Protein AF-0000000073533464 (afdb_homodimer)

Structure (mmCIF, N/CA/C/O backbone):
data_AF-0000000073533464-model_v1
#
loop_
_entity.id
_entity.type
_entity.pdbx_description
1 polymer 'Protein kinase domain-containing protein'
#
loop_
_atom_site.group_PDB
_atom_site.id
_atom_site.type_symbol
_atom_site.label_atom_id
_atom_site.label_alt_id
_atom_site.label_comp_id
_atom_site.label_asym_id
_atom_site.label_entity_id
_atom_site.label_seq_id
_atom_site.pdbx_PDB_ins_code
_atom_site.Cartn_x
_atom_site.Cartn_y
_atom_site.Cartn_z
_atom_site.occupancy
_atom_site.B_iso_or_equiv
_atom_site.auth_seq_id
_atom_site.auth_comp_id
_atom_site.auth_asym_id
_atom_site.auth_atom_id
_atom_site.pdbx_PDB_model_num
ATOM 1 N N . MET A 1 1 ? 13.258 -30.797 -43.688 1 38.91 1 MET A N 1
ATOM 2 C CA . MET A 1 1 ? 12.445 -30.812 -42.5 1 38.91 1 MET A CA 1
ATOM 3 C C . MET A 1 1 ? 12.133 -29.406 -42.031 1 38.91 1 MET A C 1
ATOM 5 O O . MET A 1 1 ? 13.047 -28.625 -41.75 1 38.91 1 MET A O 1
ATOM 9 N N . SER A 1 2 ? 11.117 -28.812 -42.438 1 51.72 2 SER A N 1
ATOM 10 C CA . SER A 1 2 ? 10.781 -27.406 -42.25 1 51.72 2 SER A CA 1
ATOM 11 C C . SER A 1 2 ? 10.883 -26.984 -40.781 1 51.72 2 SER A C 1
ATOM 13 O O . SER A 1 2 ? 10.398 -27.703 -39.906 1 51.72 2 SER A O 1
ATOM 15 N N . LEU A 1 3 ? 11.844 -26.25 -40.5 1 56.88 3 LEU A N 1
ATOM 16 C CA . LEU A 1 3 ? 12.094 -25.734 -39.156 1 56.88 3 LEU A CA 1
ATOM 17 C C . LEU A 1 3 ? 10.812 -25.188 -38.562 1 56.88 3 LEU A C 1
ATOM 19 O O . LEU A 1 3 ? 10.039 -24.5 -39.219 1 56.88 3 LEU A O 1
ATOM 23 N N . PRO A 1 4 ? 10.391 -25.844 -37.531 1 68 4 PRO A N 1
ATOM 24 C CA . PRO A 1 4 ? 9.164 -25.344 -36.906 1 68 4 PRO A CA 1
ATOM 25 C C . PRO A 1 4 ? 9.195 -23.828 -36.688 1 68 4 PRO A C 1
ATOM 27 O O . PRO A 1 4 ? 10.273 -23.25 -36.531 1 68 4 PRO A O 1
ATOM 30 N N . SER A 1 5 ? 8.148 -23.156 -36.969 1 79.06 5 SER A N 1
ATOM 31 C CA . SER A 1 5 ? 8 -21.734 -36.719 1 79.06 5 SER A CA 1
ATOM 32 C C . SER A 1 5 ? 8.383 -21.391 -35.281 1 79.06 5 SER A C 1
ATOM 34 O O . SER A 1 5 ? 8.305 -22.234 -34.406 1 79.06 5 SER A O 1
ATOM 36 N N . PRO A 1 6 ? 9.07 -20.375 -35.094 1 78.38 6 PRO A N 1
ATOM 37 C CA . PRO A 1 6 ? 9.438 -19.906 -33.75 1 78.38 6 PRO A CA 1
ATOM 38 C C . PRO A 1 6 ? 8.305 -20.078 -32.719 1 78.38 6 PRO A C 1
ATOM 40 O O . PRO A 1 6 ? 8.547 -20.422 -31.578 1 78.38 6 PRO A O 1
ATOM 43 N N . LEU A 1 7 ? 7.176 -19.938 -33.219 1 77.31 7 LEU A N 1
ATOM 44 C CA . LEU A 1 7 ? 6.016 -20.062 -32.344 1 77.31 7 LEU A CA 1
ATOM 45 C C . LEU A 1 7 ? 5.852 -21.516 -31.859 1 77.31 7 LEU A C 1
ATOM 47 O O . LEU A 1 7 ? 5.605 -21.766 -30.688 1 77.31 7 LEU A O 1
ATOM 51 N N . VAL A 1 8 ? 6.008 -22.391 -32.75 1 80.56 8 VAL A N 1
ATOM 52 C CA . VAL A 1 8 ? 5.832 -23.797 -32.438 1 80.56 8 VAL A CA 1
ATOM 53 C C . VAL A 1 8 ? 6.922 -24.266 -31.484 1 80.56 8 VAL A C 1
ATOM 55 O O . VAL A 1 8 ? 6.66 -25.047 -30.578 1 80.56 8 VAL A O 1
ATOM 58 N N . GLN A 1 9 ? 8.039 -23.781 -31.719 1 83 9 GLN A N 1
ATOM 59 C CA . GLN A 1 9 ? 9.148 -24.141 -30.844 1 83 9 GLN A CA 1
ATOM 60 C C . GLN A 1 9 ? 8.906 -23.656 -29.422 1 83 9 GLN A C 1
ATOM 62 O O . GLN A 1 9 ? 9.148 -24.391 -28.453 1 83 9 GLN A O 1
ATOM 67 N N . ARG A 1 10 ? 8.422 -22.516 -29.344 1 80.81 10 ARG A N 1
ATOM 68 C CA . ARG A 1 10 ? 8.133 -21.953 -28.031 1 80.81 10 ARG A CA 1
ATOM 69 C C . ARG A 1 10 ? 7.051 -22.75 -27.328 1 80.81 10 ARG A C 1
ATOM 71 O O . ARG A 1 10 ? 7.148 -23.016 -26.125 1 80.81 10 ARG A O 1
ATOM 78 N N . LEU A 1 11 ? 6.102 -23.094 -28.078 1 82.81 11 LEU A N 1
ATOM 79 C CA . LEU A 1 11 ? 4.996 -23.859 -27.516 1 82.81 11 LEU A CA 1
ATOM 80 C C . LEU A 1 11 ? 5.469 -25.234 -27.047 1 82.81 11 LEU A C 1
ATOM 82 O O . LEU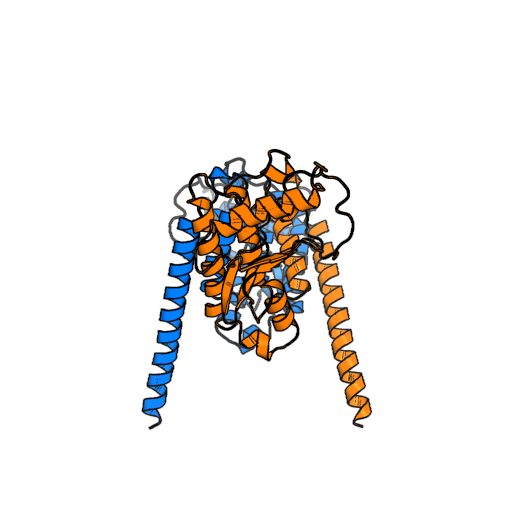 A 1 11 ? 5.016 -25.734 -26 1 82.81 11 LEU A O 1
ATOM 86 N N . ARG A 1 12 ? 6.355 -25.766 -27.781 1 84.81 12 ARG A N 1
ATOM 87 C CA . ARG A 1 12 ? 6.891 -27.078 -27.406 1 84.81 12 ARG A CA 1
ATOM 88 C C . ARG A 1 12 ? 7.699 -26.984 -26.125 1 84.81 12 ARG A C 1
ATOM 90 O O . ARG A 1 12 ? 7.594 -27.859 -25.25 1 84.81 12 ARG A O 1
ATOM 97 N N . GLU A 1 13 ? 8.445 -25.953 -26.047 1 84.62 13 GLU A N 1
ATOM 98 C CA . GLU A 1 13 ? 9.242 -25.766 -24.828 1 84.62 13 GLU A CA 1
ATOM 99 C C . GLU A 1 13 ? 8.359 -25.578 -23.609 1 84.62 13 GLU A C 1
ATOM 101 O O . GLU A 1 13 ? 8.625 -26.156 -22.547 1 84.62 13 GLU A O 1
ATOM 106 N N . GLU A 1 14 ? 7.383 -24.797 -23.766 1 86.81 14 GLU A N 1
ATOM 107 C CA . GLU A 1 14 ? 6.43 -24.578 -22.688 1 86.81 14 GLU A CA 1
ATOM 108 C C . GLU A 1 14 ? 5.727 -25.875 -22.297 1 86.81 14 GLU A C 1
ATOM 110 O O . GLU A 1 14 ? 5.562 -26.172 -21.109 1 86.81 14 GLU A O 1
ATOM 115 N N . ALA A 1 15 ? 5.363 -26.594 -23.297 1 87.94 15 ALA A N 1
ATOM 116 C CA . ALA A 1 15 ? 4.699 -27.875 -23.062 1 87.94 15 ALA A CA 1
ATOM 117 C C . ALA A 1 15 ? 5.598 -28.828 -22.281 1 87.94 15 ALA A C 1
ATOM 119 O O . ALA A 1 15 ? 5.137 -29.516 -21.375 1 87.94 15 ALA A O 1
ATOM 120 N N . ASP A 1 16 ? 6.844 -28.828 -22.688 1 88.44 16 ASP A N 1
ATOM 121 C CA . ASP A 1 16 ? 7.805 -29.703 -22.016 1 88.44 16 ASP A CA 1
ATOM 122 C C . ASP A 1 16 ? 7.906 -29.375 -20.531 1 88.44 16 ASP A C 1
ATOM 124 O O . ASP A 1 16 ? 7.93 -30.266 -19.688 1 88.44 16 ASP A O 1
ATOM 128 N N . ILE A 1 17 ? 7.934 -28.094 -20.281 1 86.94 17 ILE A N 1
ATOM 129 C CA . ILE A 1 17 ? 7.996 -27.672 -18.891 1 86.94 17 ILE A CA 1
ATOM 130 C C . ILE A 1 17 ? 6.715 -28.062 -18.172 1 86.94 17 ILE A C 1
ATOM 132 O O . ILE A 1 17 ? 6.762 -28.688 -17.109 1 86.94 17 ILE A O 1
ATOM 136 N N . MET A 1 18 ? 5.645 -27.797 -18.75 1 89.56 18 MET A N 1
ATOM 137 C CA . MET A 1 18 ? 4.348 -28.047 -18.125 1 89.56 18 MET A CA 1
ATOM 138 C C . MET A 1 18 ? 4.133 -29.531 -17.906 1 89.56 18 MET A C 1
ATOM 140 O O . MET A 1 18 ? 3.566 -29.938 -16.875 1 89.56 18 MET A O 1
ATOM 144 N N . PHE A 1 19 ? 4.621 -30.297 -18.812 1 88.19 19 PHE A N 1
ATOM 145 C CA . PHE A 1 19 ? 4.449 -31.75 -18.719 1 88.19 19 PHE A CA 1
ATOM 146 C C . PHE A 1 19 ? 5.211 -32.312 -17.516 1 88.19 19 PHE A C 1
ATOM 148 O O . PHE A 1 19 ? 4.797 -33.312 -16.938 1 88.19 19 PHE A O 1
ATOM 155 N N . SER A 1 20 ? 6.227 -31.625 -17.188 1 89.5 20 SER A N 1
ATOM 156 C CA . SER A 1 20 ? 7.066 -32.125 -16.109 1 89.5 20 SER A CA 1
ATOM 157 C C . SER A 1 20 ? 6.531 -31.688 -14.742 1 89.5 20 SER A C 1
ATOM 159 O O . SER A 1 20 ? 7.004 -32.156 -13.711 1 89.5 20 SER A O 1
ATOM 161 N N . LEU A 1 21 ? 5.605 -30.875 -14.688 1 91 21 LEU A N 1
ATOM 162 C CA . LEU A 1 21 ? 5.121 -30.297 -13.438 1 91 21 LEU A CA 1
ATOM 163 C C . LEU A 1 21 ? 3.916 -31.062 -12.914 1 91 21 LEU A C 1
ATOM 165 O O . LEU A 1 21 ? 2.988 -31.359 -13.672 1 91 21 LEU A O 1
ATOM 169 N N . ARG A 1 22 ? 4.012 -31.516 -11.641 1 93.81 22 ARG A N 1
ATOM 170 C CA . ARG A 1 22 ? 2.906 -32.156 -10.93 1 93.81 22 ARG A CA 1
ATOM 171 C C . ARG A 1 22 ? 2.697 -31.5 -9.562 1 93.81 22 ARG A C 1
ATOM 173 O O . ARG A 1 22 ? 3.35 -31.891 -8.586 1 93.81 22 ARG A O 1
ATOM 180 N N . HIS A 1 23 ? 1.816 -30.656 -9.523 1 96.5 23 HIS A N 1
ATOM 181 C CA . HIS A 1 23 ? 1.514 -29.922 -8.297 1 96.5 23 HIS A CA 1
ATOM 182 C C . HIS A 1 23 ? 0.101 -29.344 -8.328 1 96.5 23 HIS A C 1
ATOM 184 O O . HIS A 1 23 ? -0.343 -28.844 -9.359 1 96.5 23 HIS A O 1
ATOM 190 N N . PRO A 1 24 ? -0.609 -29.328 -7.227 1 97.25 24 PRO A N 1
ATOM 191 C CA . PRO A 1 24 ? -1.992 -28.844 -7.203 1 97.25 24 PRO A CA 1
ATOM 192 C C . PRO A 1 24 ? -2.107 -27.359 -7.539 1 97.25 24 PRO A C 1
ATOM 194 O O . PRO A 1 24 ? -3.176 -26.891 -7.953 1 97.25 24 PRO A O 1
ATOM 197 N N . ASN A 1 25 ? -1.047 -26.609 -7.387 1 98.31 25 ASN A N 1
ATOM 198 C CA . ASN A 1 25 ? -1.104 -25.172 -7.621 1 98.31 25 ASN A CA 1
ATOM 199 C C . ASN A 1 25 ? -0.388 -24.781 -8.914 1 98.31 25 ASN A C 1
ATOM 201 O O . ASN A 1 25 ? -0.009 -23.625 -9.094 1 98.31 25 ASN A O 1
ATOM 205 N N . CYS A 1 26 ? -0.168 -25.734 -9.797 1 96.88 26 CYS A N 1
ATOM 206 C CA . CYS A 1 26 ? 0.252 -25.531 -11.18 1 96.88 26 CYS A CA 1
ATOM 207 C C . CYS A 1 26 ? -0.755 -26.141 -12.148 1 96.88 26 CYS A C 1
ATOM 209 O O . CYS A 1 26 ? -1.213 -27.266 -11.945 1 96.88 26 CYS A O 1
ATOM 211 N N . VAL A 1 27 ? -1.087 -25.359 -13.133 1 96.19 27 VAL A N 1
ATOM 212 C CA . VAL A 1 27 ? -2.09 -25.844 -14.078 1 96.19 27 VAL A CA 1
ATOM 213 C C . VAL A 1 27 ? -1.573 -27.094 -14.789 1 96.19 27 VAL A C 1
ATOM 215 O O . VAL A 1 27 ? -0.407 -27.141 -15.188 1 96.19 27 VAL A O 1
ATOM 218 N N . GLN A 1 28 ? -2.451 -27.984 -14.961 1 94.56 28 GLN A N 1
ATOM 219 C CA . GLN A 1 28 ? -2.07 -29.234 -15.594 1 94.56 28 GLN A CA 1
ATOM 220 C C . GLN A 1 28 ? -2.242 -29.172 -17.109 1 94.56 28 GLN A C 1
ATOM 222 O O . GLN A 1 28 ? -3.271 -28.703 -17.594 1 94.56 28 GLN A O 1
ATOM 227 N N . LEU A 1 29 ? -1.185 -29.594 -17.812 1 93.31 29 LEU A N 1
ATOM 228 C CA . LEU A 1 29 ? -1.288 -29.75 -19.25 1 93.31 29 LEU A CA 1
ATOM 229 C C . LEU A 1 29 ? -2.051 -31.031 -19.609 1 93.31 29 LEU A C 1
ATOM 231 O O . LEU A 1 29 ? -1.705 -32.125 -19.141 1 93.31 29 LEU A O 1
ATOM 235 N N . MET A 1 30 ? -3.049 -30.844 -20.375 1 92.75 30 MET A N 1
ATOM 236 C CA . MET A 1 30 ? -3.848 -32 -20.766 1 92.75 30 MET A CA 1
ATOM 237 C C . MET A 1 30 ? -3.385 -32.531 -22.125 1 92.75 30 MET A C 1
ATOM 239 O O . MET A 1 30 ? -3.525 -33.75 -22.391 1 92.75 30 MET A O 1
ATOM 243 N N . GLY A 1 31 ? -2.889 -31.609 -22.984 1 91.19 31 GLY A N 1
ATOM 244 C CA . GLY A 1 31 ? -2.375 -32.031 -24.281 1 91.19 31 GLY A CA 1
ATOM 245 C C . GLY A 1 31 ? -2.018 -30.844 -25.172 1 91.19 31 GLY A C 1
ATOM 246 O O . GLY A 1 31 ? -1.979 -29.703 -24.719 1 91.19 31 GLY A O 1
ATOM 247 N N . THR A 1 32 ? -1.531 -31.219 -26.391 1 89.44 32 THR A N 1
ATOM 248 C CA . THR A 1 32 ? -1.203 -30.203 -27.375 1 89.44 32 THR A CA 1
ATOM 249 C C . THR A 1 32 ? -2.023 -30.406 -28.656 1 89.44 32 THR A C 1
ATOM 251 O O . THR A 1 32 ? -2.43 -31.531 -28.969 1 89.44 32 THR A O 1
ATOM 254 N N . VAL A 1 33 ? -2.451 -29.266 -29.172 1 85.69 33 VAL A N 1
ATOM 255 C CA . VAL A 1 33 ? -3.074 -29.297 -30.484 1 85.69 33 VAL A CA 1
ATOM 256 C C . VAL A 1 33 ? -2.074 -28.812 -31.547 1 85.69 33 VAL A C 1
ATOM 258 O O . VAL A 1 33 ? -1.373 -27.812 -31.328 1 85.69 33 VAL A O 1
ATOM 261 N N . THR A 1 34 ? -1.97 -29.516 -32.625 1 83.81 34 THR A N 1
ATOM 262 C CA . THR A 1 34 ? -0.935 -29.234 -33.594 1 83.81 34 THR A CA 1
ATOM 263 C C . THR A 1 34 ? -1.44 -28.25 -34.656 1 83.81 34 THR A C 1
ATOM 265 O O . THR A 1 34 ? -0.65 -27.531 -35.25 1 83.81 34 THR A O 1
ATOM 268 N N . SER A 1 35 ? -2.797 -28.188 -34.969 1 83.94 35 SER A N 1
ATOM 269 C CA . SER A 1 35 ? -3.34 -27.312 -36 1 83.94 35 SER A CA 1
ATOM 270 C C . SER A 1 35 ? -4.691 -26.734 -35.594 1 83.94 35 SER A C 1
ATOM 272 O O . SER A 1 35 ? -5.703 -27.438 -35.625 1 83.94 35 SER A O 1
ATOM 274 N N . PRO A 1 36 ? -4.566 -25.406 -35.312 1 84.88 36 PRO A N 1
ATOM 275 C CA . PRO A 1 36 ? -3.416 -24.547 -35 1 84.88 36 PRO A CA 1
ATOM 276 C C . PRO A 1 36 ? -2.676 -24.953 -33.75 1 84.88 36 PRO A C 1
ATOM 278 O O . PRO A 1 36 ? -3.266 -25.562 -32.844 1 84.88 36 PRO A O 1
ATOM 281 N N . PRO A 1 37 ? -1.42 -24.766 -33.688 1 84.88 37 PRO A N 1
ATOM 282 C CA . PRO A 1 37 ? -0.659 -25.172 -32.5 1 84.88 37 PRO A CA 1
ATOM 283 C C . PRO A 1 37 ? -1.134 -24.484 -31.219 1 84.88 37 PRO A C 1
ATOM 285 O O . PRO A 1 37 ? -1.251 -23.25 -31.203 1 84.88 37 PRO A O 1
ATOM 288 N N . CYS A 1 38 ? -1.586 -25.203 -30.266 1 88.44 38 CYS A N 1
ATOM 289 C CA . CYS A 1 38 ? -2.004 -24.641 -28.984 1 88.44 38 CYS A CA 1
ATOM 290 C C . CYS A 1 38 ? -1.838 -25.672 -27.875 1 88.44 38 CYS A C 1
ATOM 292 O O . CYS A 1 38 ? -1.674 -26.859 -28.141 1 88.44 38 CYS A O 1
ATOM 294 N N . LEU A 1 39 ? -1.702 -25.188 -26.688 1 89.81 39 LEU A N 1
ATOM 295 C CA . LEU A 1 39 ? -1.669 -26.031 -25.484 1 89.81 39 LEU A CA 1
ATOM 296 C C . LEU A 1 39 ? -3.061 -26.156 -24.875 1 89.81 39 LEU A C 1
ATOM 298 O O . LEU A 1 39 ? -3.818 -25.188 -24.828 1 89.81 39 LEU A O 1
ATOM 302 N N . VAL A 1 40 ? -3.48 -27.375 -24.453 1 91.81 40 VAL A N 1
ATOM 303 C CA . VAL A 1 40 ? -4.742 -27.625 -23.781 1 91.81 40 VAL A CA 1
ATOM 304 C C . VAL A 1 40 ? -4.48 -27.922 -22.297 1 91.81 40 VAL A C 1
ATOM 306 O O . VAL A 1 40 ? -3.746 -28.859 -21.969 1 91.81 40 VAL A O 1
ATOM 309 N N . THR A 1 41 ? -5.09 -27.156 -21.438 1 93.69 41 THR A N 1
ATOM 310 C CA . THR A 1 41 ? -4.863 -27.312 -20 1 93.69 41 THR A CA 1
ATOM 311 C C . THR A 1 41 ? -6.172 -27.609 -19.281 1 93.69 41 THR A C 1
ATOM 313 O O . THR A 1 41 ? -7.246 -27.578 -19.875 1 93.69 41 THR A O 1
ATOM 316 N N . GLU A 1 42 ? -6.066 -28.047 -18.016 1 94.94 42 GLU A N 1
ATOM 317 C CA . GLU A 1 42 ? -7.262 -28.219 -17.203 1 94.94 42 GLU A CA 1
ATOM 318 C C . GLU A 1 42 ? -8.102 -26.953 -17.156 1 94.94 42 GLU A C 1
ATOM 320 O O . GLU A 1 42 ? -7.566 -25.844 -17.281 1 94.94 42 GLU A O 1
ATOM 325 N N . TYR A 1 43 ? -9.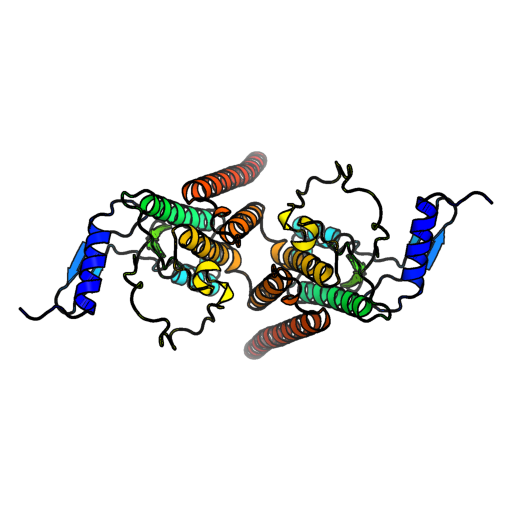367 -27.203 -17.031 1 94.88 43 TYR A N 1
ATOM 326 C CA . TYR A 1 43 ? -10.312 -26.094 -17.031 1 94.88 43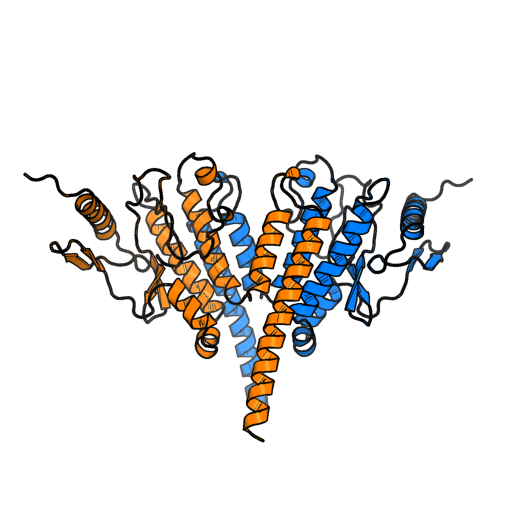 TYR A CA 1
ATOM 327 C C . TYR A 1 43 ? -10.469 -25.5 -15.641 1 94.88 43 TYR A C 1
ATOM 329 O O . TYR A 1 43 ? -10.711 -26.234 -14.68 1 94.88 43 TYR A O 1
ATOM 337 N N . CYS A 1 44 ? -10.258 -24.281 -15.523 1 96.94 44 CYS A N 1
ATOM 338 C CA . CYS A 1 44 ? -10.508 -23.531 -14.305 1 96.94 44 CYS A CA 1
ATOM 339 C C . CYS A 1 44 ? -11.703 -22.594 -14.484 1 96.94 44 CYS A C 1
ATOM 341 O O . CYS A 1 44 ? -11.586 -21.531 -15.078 1 96.94 44 CYS A O 1
ATOM 343 N N . SER A 1 45 ? -12.773 -22.906 -13.867 1 96.75 45 SER A N 1
ATOM 344 C CA . SER A 1 45 ? -14.094 -22.375 -14.219 1 96.75 45 SER A CA 1
ATOM 345 C C . SER A 1 45 ? -14.234 -20.922 -13.805 1 96.75 45 SER A C 1
ATOM 347 O O . SER A 1 45 ? -15.094 -20.203 -14.32 1 96.75 45 SER A O 1
ATOM 349 N N . ARG A 1 46 ? -13.438 -20.469 -12.938 1 96.56 46 ARG A N 1
ATOM 350 C CA . ARG A 1 46 ? -13.602 -19.094 -12.461 1 96.56 46 ARG A CA 1
ATOM 351 C C . ARG A 1 46 ? -12.711 -18.141 -13.25 1 96.56 46 ARG A C 1
ATOM 353 O O . ARG A 1 46 ? -12.758 -16.922 -13.031 1 96.56 46 ARG A O 1
ATOM 360 N N . GLY A 1 47 ? -11.891 -18.734 -14.117 1 96.56 47 GLY A N 1
ATOM 361 C CA . GLY A 1 47 ? -11.031 -17.891 -14.938 1 96.56 47 GLY A CA 1
ATOM 362 C C . GLY A 1 47 ? -9.766 -17.469 -14.219 1 96.56 47 GLY A C 1
ATOM 363 O O . GLY A 1 47 ? -9.305 -18.141 -13.297 1 96.56 47 GLY A O 1
ATOM 364 N N . SER A 1 48 ? -9.195 -16.359 -14.68 1 95.94 48 SER A N 1
ATOM 365 C CA . SER A 1 48 ? -7.965 -15.852 -14.078 1 95.94 48 SER A CA 1
ATOM 366 C C . SER A 1 48 ? -8.25 -15.102 -12.789 1 95.94 48 SER A C 1
ATOM 368 O O . SER A 1 48 ? -9.391 -14.703 -12.531 1 95.94 48 SER A O 1
ATOM 370 N N . LEU A 1 49 ? -7.223 -14.992 -11.992 1 96 49 LEU A N 1
ATOM 371 C CA . LEU A 1 49 ? -7.359 -14.156 -10.805 1 96 49 LEU A CA 1
ATOM 372 C C . LEU A 1 49 ? -7.801 -12.742 -11.18 1 96 49 LEU A C 1
ATOM 374 O O . LEU A 1 49 ? -8.609 -12.133 -10.477 1 96 49 LEU A O 1
ATOM 378 N N . THR A 1 50 ? -7.289 -12.234 -12.312 1 91.06 50 THR A N 1
ATOM 379 C CA . THR A 1 50 ? -7.719 -10.938 -12.828 1 91.06 50 THR A CA 1
ATOM 380 C C . THR A 1 50 ? -9.227 -10.906 -13.039 1 91.06 50 THR A C 1
ATOM 382 O O . THR A 1 50 ? -9.898 -9.945 -12.656 1 91.06 50 THR A O 1
ATOM 385 N N . ASP A 1 51 ? -9.734 -11.953 -13.641 1 92.56 51 ASP A N 1
ATOM 386 C CA . ASP A 1 51 ? -11.172 -12.055 -13.883 1 92.56 51 ASP A CA 1
ATOM 387 C C . ASP A 1 51 ? -11.953 -12.031 -12.57 1 92.56 51 ASP A C 1
ATOM 389 O O . ASP A 1 51 ? -12.977 -11.344 -12.469 1 92.56 51 ASP A O 1
ATOM 393 N N . CYS A 1 52 ? -11.484 -12.758 -11.641 1 94.19 52 CYS A N 1
ATOM 394 C CA . CYS A 1 52 ? -12.141 -12.812 -10.336 1 94.19 52 CYS A CA 1
ATOM 395 C C . CYS A 1 52 ? -12.172 -11.43 -9.688 1 94.19 52 CYS A C 1
ATOM 397 O O . CYS A 1 52 ? -13.203 -11.016 -9.164 1 94.19 52 CYS A O 1
ATOM 399 N N . LEU A 1 53 ? -11.055 -10.766 -9.734 1 87.06 53 LEU A N 1
ATOM 400 C CA . LEU A 1 53 ? -10.945 -9.453 -9.109 1 87.06 53 LEU A CA 1
ATOM 401 C C . LEU A 1 53 ? -11.836 -8.43 -9.82 1 87.06 53 LEU A C 1
ATOM 403 O O . LEU A 1 53 ? -12.484 -7.609 -9.172 1 87.06 53 LEU A O 1
ATOM 407 N N . LYS A 1 54 ? -11.867 -8.469 -11.117 1 83.69 54 LYS A N 1
ATOM 408 C CA . LYS A 1 54 ? -12.727 -7.586 -11.898 1 83.69 54 LYS A CA 1
ATOM 409 C C . LYS A 1 54 ? -14.203 -7.84 -11.586 1 83.69 54 LYS A C 1
ATOM 411 O O . LYS A 1 54 ? -14.984 -6.895 -11.461 1 83.69 54 LYS A O 1
ATOM 416 N N . ALA A 1 55 ? -14.484 -9.102 -11.539 1 88.19 55 ALA A N 1
ATOM 417 C CA . ALA A 1 55 ? -15.859 -9.461 -11.211 1 88.19 55 ALA A CA 1
ATOM 418 C C . ALA A 1 55 ? -16.25 -8.93 -9.844 1 88.19 55 ALA A C 1
ATOM 420 O O . ALA A 1 55 ? -17.375 -8.43 -9.656 1 88.19 55 ALA A O 1
ATOM 421 N N . ALA A 1 56 ? -15.391 -9.055 -8.922 1 83.12 56 ALA A N 1
ATOM 422 C CA . ALA A 1 56 ? -15.641 -8.57 -7.57 1 83.12 56 ALA A CA 1
ATOM 423 C C . ALA A 1 56 ? -15.836 -7.055 -7.559 1 83.12 56 ALA A C 1
ATOM 425 O O . ALA A 1 56 ? -16.656 -6.531 -6.801 1 83.12 56 ALA A O 1
ATOM 426 N N . LYS A 1 57 ? -15.102 -6.387 -8.367 1 72.62 57 LYS A N 1
ATOM 427 C CA . LYS A 1 57 ? -15.195 -4.934 -8.461 1 72.62 57 LYS A CA 1
ATOM 428 C C . LYS A 1 57 ? -16.547 -4.504 -9.016 1 72.62 57 LYS A C 1
ATOM 430 O O . LYS A 1 57 ? -17.062 -3.445 -8.664 1 72.62 57 LYS A O 1
ATOM 435 N N . ARG A 1 58 ? -17.156 -5.344 -9.82 1 77.88 58 ARG A N 1
ATOM 436 C CA . ARG A 1 58 ? -18.375 -4.98 -10.547 1 77.88 58 ARG A CA 1
ATOM 437 C C . ARG A 1 58 ? -19.609 -5.426 -9.797 1 77.88 58 ARG A C 1
ATOM 439 O O . ARG A 1 58 ? -20.703 -4.863 -9.992 1 77.88 58 ARG A O 1
ATOM 446 N N . ASP A 1 59 ? -19.453 -6.457 -9.008 1 82.31 59 ASP A N 1
ATOM 447 C CA . ASP A 1 59 ? -20.594 -7.094 -8.352 1 82.31 59 ASP A CA 1
ATOM 448 C C . ASP A 1 59 ? -20.375 -7.176 -6.84 1 82.31 59 ASP A C 1
ATOM 450 O O . ASP A 1 59 ? -19.531 -7.938 -6.367 1 82.31 59 ASP A O 1
ATOM 454 N N . PRO A 1 60 ? -21.203 -6.512 -6.078 1 74.44 60 PRO A N 1
ATOM 455 C CA . PRO A 1 60 ? -21.062 -6.516 -4.621 1 74.44 60 PRO A CA 1
ATOM 456 C C . PRO A 1 60 ? -21.141 -7.918 -4.023 1 74.44 60 PRO A C 1
ATOM 458 O O . PRO A 1 60 ? -20.453 -8.211 -3.035 1 74.44 60 PRO A O 1
ATOM 461 N N . GLY A 1 61 ? -22.016 -8.734 -4.527 1 79.75 61 GLY A N 1
ATOM 462 C CA . GLY A 1 61 ? -22.078 -10.109 -4.062 1 79.75 61 GLY A CA 1
ATOM 463 C C . GLY A 1 61 ? -20.766 -10.859 -4.242 1 79.75 61 GLY A C 1
ATOM 464 O O . GLY A 1 61 ? -20.328 -11.57 -3.336 1 79.75 61 GLY A O 1
ATOM 465 N N . LYS A 1 62 ? -20.156 -10.641 -5.375 1 84.06 62 LYS A N 1
ATOM 466 C CA . LYS A 1 62 ? -18.875 -11.281 -5.637 1 84.06 62 LYS A CA 1
ATOM 467 C C . LYS A 1 62 ? -17.766 -10.664 -4.789 1 84.06 62 LYS A C 1
ATOM 469 O O . LYS A 1 62 ? -16.844 -11.352 -4.363 1 84.06 62 LYS A O 1
ATOM 474 N N . ALA A 1 63 ? -17.922 -9.414 -4.613 1 80.19 63 ALA A N 1
ATOM 475 C CA . ALA A 1 63 ? -16.984 -8.742 -3.729 1 80.19 63 ALA A CA 1
ATOM 476 C C . ALA A 1 63 ? -17.031 -9.32 -2.32 1 80.19 63 ALA A C 1
ATOM 478 O O . ALA A 1 63 ? -15.992 -9.555 -1.696 1 80.19 63 ALA A O 1
ATOM 479 N N . ALA A 1 64 ? -18.281 -9.57 -1.848 1 76.5 64 ALA A N 1
ATOM 480 C CA . ALA A 1 64 ? -18.484 -10.102 -0.503 1 76.5 64 ALA A CA 1
ATOM 481 C C . ALA A 1 64 ? -17.906 -11.508 -0.382 1 76.5 64 ALA A C 1
ATOM 483 O O . ALA A 1 64 ? -17.469 -11.922 0.697 1 76.5 64 ALA A O 1
ATOM 484 N N . ALA A 1 65 ? -17.844 -12.195 -1.493 1 82.75 65 ALA A N 1
ATOM 485 C CA . ALA A 1 65 ? -17.312 -13.555 -1.506 1 82.75 65 ALA A CA 1
ATOM 486 C C . ALA A 1 65 ? -15.797 -13.562 -1.369 1 82.75 65 ALA A C 1
ATOM 488 O O . ALA A 1 65 ? -15.203 -14.578 -0.992 1 82.75 65 ALA A O 1
ATOM 489 N N . MET A 1 66 ? -15.188 -12.453 -1.653 1 84.62 66 MET A N 1
ATOM 490 C CA . MET A 1 66 ? -13.734 -12.352 -1.577 1 84.62 66 MET A CA 1
ATOM 491 C C . MET A 1 66 ? -13.289 -11.906 -0.19 1 84.62 66 MET A C 1
ATOM 493 O O . MET A 1 66 ? -12.75 -10.805 -0.032 1 84.62 66 MET A O 1
ATOM 497 N N . THR A 1 67 ? -13.5 -12.773 0.774 1 81.81 67 THR A N 1
ATOM 498 C CA . THR A 1 67 ? -13.109 -12.516 2.156 1 81.81 67 THR A CA 1
ATOM 499 C C . THR A 1 67 ? -11.594 -12.453 2.287 1 81.81 67 THR A C 1
ATOM 501 O O . THR A 1 67 ? -10.867 -12.875 1.385 1 81.81 67 THR A O 1
ATOM 504 N N . TRP A 1 68 ? -11.172 -11.977 3.379 1 81.06 68 TRP A N 1
ATOM 505 C CA . TRP A 1 68 ? -9.734 -11.945 3.643 1 81.06 68 TRP A CA 1
ATOM 506 C C . TRP A 1 68 ? -9.156 -13.352 3.646 1 81.06 68 TRP A C 1
ATOM 508 O O . TRP A 1 68 ? -8.039 -13.57 3.168 1 81.06 68 TRP A O 1
ATOM 518 N N . HIS A 1 69 ? -9.93 -14.281 4.207 1 85.56 69 HIS A N 1
ATOM 519 C CA . HIS A 1 69 ? -9.484 -15.672 4.199 1 85.56 69 HIS A CA 1
ATOM 520 C C . HIS A 1 69 ? -9.266 -16.172 2.773 1 85.56 69 HIS A C 1
ATOM 522 O O . HIS A 1 69 ? -8.227 -16.781 2.475 1 85.56 69 HIS A O 1
ATOM 528 N N . LEU A 1 70 ? -10.188 -15.922 1.945 1 91.25 70 LEU A N 1
ATOM 529 C CA . LEU A 1 70 ? -10.078 -16.375 0.563 1 91.25 70 LEU A CA 1
ATOM 530 C C . LEU A 1 70 ? -8.914 -15.688 -0.144 1 91.25 70 LEU A C 1
ATOM 532 O O . LEU A 1 70 ? -8.125 -16.344 -0.83 1 91.25 70 LEU A O 1
ATOM 536 N N . ARG A 1 71 ? -8.773 -14.406 -0 1 90.44 71 ARG A N 1
ATOM 537 C CA . ARG A 1 71 ? -7.703 -13.641 -0.637 1 90.44 71 ARG A CA 1
ATOM 538 C C . ARG A 1 71 ? -6.336 -14.203 -0.261 1 90.44 71 ARG A C 1
ATOM 540 O O . ARG A 1 71 ? -5.496 -14.445 -1.132 1 90.44 71 ARG A O 1
ATOM 547 N N . LEU A 1 72 ? -6.219 -14.422 1.008 1 91.12 72 LEU A N 1
ATOM 548 C CA . LEU A 1 72 ? -4.938 -14.93 1.488 1 91.12 72 LEU A CA 1
ATOM 549 C C . LEU A 1 72 ? -4.73 -16.375 1.052 1 91.12 72 LEU A C 1
ATOM 551 O O . LEU A 1 72 ? -3.6 -16.797 0.785 1 91.12 72 LEU A O 1
ATOM 555 N N . SER A 1 73 ? -5.797 -17.125 1.018 1 95.75 73 SER A N 1
ATOM 556 C CA . SER A 1 73 ? -5.699 -18.5 0.541 1 95.75 73 SER A CA 1
ATOM 557 C C . SER A 1 73 ? -5.258 -18.547 -0.918 1 95.75 73 SER A C 1
ATOM 559 O O . SER A 1 73 ? -4.445 -19.391 -1.298 1 95.75 73 SER A O 1
ATOM 561 N N . LEU A 1 74 ? -5.785 -17.672 -1.713 1 97.31 74 LEU A N 1
ATOM 562 C CA . LEU A 1 74 ? -5.383 -17.578 -3.113 1 97.31 74 LEU A CA 1
ATOM 563 C C . LEU A 1 74 ? -3.908 -17.203 -3.234 1 97.31 74 LEU A C 1
ATOM 565 O O . LEU A 1 74 ? -3.184 -17.797 -4.043 1 97.31 74 LEU A O 1
ATOM 569 N N . ALA A 1 75 ? -3.52 -16.25 -2.426 1 97.06 75 ALA A N 1
ATOM 570 C CA . ALA A 1 75 ? -2.115 -15.844 -2.404 1 97.06 75 ALA A CA 1
ATOM 571 C C . ALA A 1 75 ? -1.22 -17.016 -2.004 1 97.06 75 ALA A C 1
ATOM 573 O O . ALA A 1 75 ? -0.163 -17.234 -2.602 1 97.06 75 ALA A O 1
ATOM 574 N N . LEU A 1 76 ? -1.627 -17.734 -1.008 1 98 76 LEU A N 1
ATOM 575 C CA . LEU A 1 76 ? -0.858 -18.891 -0.536 1 98 76 LEU A CA 1
ATOM 576 C C . LEU A 1 76 ? -0.734 -19.953 -1.627 1 98 76 LEU A C 1
ATOM 578 O O . LEU A 1 76 ? 0.346 -20.5 -1.837 1 98 76 LEU A O 1
ATOM 582 N N . ASP A 1 77 ? -1.808 -20.234 -2.275 1 98.69 77 ASP A N 1
ATOM 583 C CA . ASP A 1 77 ? -1.771 -21.203 -3.365 1 98.69 77 ASP A CA 1
ATOM 584 C C . ASP A 1 77 ? -0.757 -20.797 -4.434 1 98.69 77 ASP A C 1
ATOM 586 O O . ASP A 1 77 ? 0.038 -21.609 -4.887 1 98.69 77 ASP A O 1
ATOM 590 N N . ALA A 1 78 ? -0.792 -19.516 -4.801 1 98.5 78 ALA A N 1
ATOM 591 C CA . ALA A 1 78 ? 0.17 -19 -5.777 1 98.5 78 ALA A CA 1
ATOM 592 C C . ALA A 1 78 ? 1.601 -19.172 -5.273 1 98.5 78 ALA A C 1
ATOM 594 O O . ALA A 1 78 ? 2.484 -19.594 -6.02 1 98.5 78 ALA A O 1
ATOM 595 N N . ALA A 1 79 ? 1.756 -18.828 -4.02 1 98.62 79 ALA A N 1
ATOM 596 C CA . ALA A 1 79 ? 3.082 -18.938 -3.42 1 98.62 79 ALA A CA 1
ATOM 597 C C . ALA A 1 79 ? 3.562 -20.375 -3.41 1 98.62 79 ALA A C 1
ATOM 599 O O . ALA A 1 79 ? 4.738 -20.656 -3.666 1 98.62 79 ALA A O 1
ATOM 600 N N . LYS A 1 80 ? 2.699 -21.297 -3.115 1 98.69 80 LYS A N 1
ATOM 601 C CA . LYS A 1 80 ? 3.037 -22.719 -3.121 1 98.69 80 LYS A CA 1
ATOM 602 C C . LYS A 1 80 ? 3.441 -23.188 -4.52 1 98.69 80 LYS A C 1
ATOM 604 O O . LYS A 1 80 ? 4.402 -23.938 -4.676 1 98.69 80 LYS A O 1
ATOM 609 N N . GLY A 1 81 ? 2.684 -22.75 -5.473 1 98.12 81 GLY A N 1
ATOM 610 C CA . GLY A 1 81 ? 3.055 -23.062 -6.844 1 98.12 81 GLY A CA 1
ATOM 611 C C . GLY A 1 81 ? 4.434 -22.547 -7.219 1 98.12 81 GLY A C 1
ATOM 612 O O . GLY A 1 81 ? 5.234 -23.281 -7.801 1 98.12 81 GLY A O 1
ATOM 613 N N . MET A 1 82 ? 4.676 -21.359 -6.852 1 97.75 82 MET A N 1
ATOM 614 C CA . MET A 1 82 ? 5.965 -20.75 -7.16 1 97.75 82 MET A CA 1
ATOM 615 C C . MET A 1 82 ? 7.086 -21.422 -6.375 1 97.75 82 MET A C 1
ATOM 617 O O . MET A 1 82 ? 8.195 -21.594 -6.891 1 97.75 82 MET A O 1
ATOM 621 N N . LEU A 1 83 ? 6.77 -21.75 -5.152 1 98.25 83 LEU A N 1
ATOM 622 C CA . LEU A 1 83 ? 7.734 -22.5 -4.355 1 98.25 83 LEU A CA 1
ATOM 623 C C . LEU A 1 83 ? 8.117 -23.797 -5.047 1 98.25 83 LEU A C 1
ATOM 625 O O . LEU A 1 83 ? 9.305 -24.141 -5.129 1 98.25 83 LEU A O 1
ATOM 629 N N . TYR A 1 84 ? 7.176 -24.484 -5.543 1 97.44 84 TYR A N 1
ATOM 630 C CA . TYR A 1 84 ? 7.391 -25.719 -6.281 1 97.44 84 TYR A CA 1
ATOM 631 C C . TYR A 1 84 ? 8.312 -25.484 -7.477 1 97.44 84 TYR A C 1
ATOM 633 O O . TYR A 1 84 ? 9.281 -26.219 -7.676 1 97.44 84 TYR A O 1
ATOM 641 N N . LEU A 1 85 ? 8.078 -24.453 -8.227 1 95.88 85 LEU A N 1
ATOM 642 C CA . LEU A 1 85 ? 8.898 -24.141 -9.391 1 95.88 85 LEU A CA 1
ATOM 643 C C . LEU A 1 85 ? 10.336 -23.812 -8.969 1 95.88 85 LEU A C 1
ATOM 645 O O . LEU A 1 85 ? 11.281 -24.328 -9.57 1 95.88 85 LEU A O 1
ATOM 649 N N . HIS A 1 86 ? 10.398 -22.984 -7.934 1 96.62 86 HIS A N 1
ATOM 650 C CA . HIS A 1 86 ? 11.695 -22.469 -7.508 1 96.62 86 HIS A CA 1
ATOM 651 C C . HIS A 1 86 ? 12.539 -23.578 -6.887 1 96.62 86 HIS A C 1
ATOM 653 O O . HIS A 1 86 ? 13.758 -23.438 -6.742 1 96.62 86 HIS A O 1
ATOM 659 N N . THR A 1 87 ? 11.922 -24.656 -6.512 1 95.94 87 THR A N 1
ATOM 660 C CA . THR A 1 87 ? 12.648 -25.719 -5.828 1 95.94 87 THR A CA 1
ATOM 661 C C . THR A 1 87 ? 12.875 -26.906 -6.766 1 95.94 87 THR A C 1
ATOM 663 O O . THR A 1 87 ? 13.352 -27.953 -6.336 1 95.94 87 THR A O 1
ATOM 666 N N . ARG A 1 88 ? 12.508 -26.703 -7.988 1 93 88 ARG A N 1
ATOM 667 C CA . ARG A 1 88 ? 12.859 -27.719 -8.977 1 93 88 ARG A CA 1
ATOM 668 C C . ARG A 1 88 ? 14.367 -27.766 -9.203 1 93 88 ARG A C 1
ATOM 670 O O . ARG A 1 88 ? 15.094 -26.875 -8.773 1 93 88 ARG A O 1
ATOM 677 N N . SER A 1 89 ? 14.695 -28.906 -9.867 1 91.88 89 SER A N 1
ATOM 678 C CA . SER A 1 89 ? 16.094 -29.062 -10.258 1 91.88 89 SER A CA 1
ATOM 679 C C . SER A 1 89 ? 16.234 -29.266 -11.766 1 91.88 89 SER A C 1
ATOM 681 O O . SER A 1 89 ? 15.891 -30.328 -12.289 1 91.88 89 SER A O 1
ATOM 683 N N . PRO A 1 90 ? 16.688 -28.281 -12.453 1 92.5 90 PRO A N 1
ATOM 684 C CA . PRO A 1 90 ? 17.062 -26.938 -12 1 92.5 90 PRO A CA 1
ATOM 685 C C . PRO A 1 90 ? 15.844 -26.078 -11.656 1 92.5 90 PRO A C 1
ATOM 687 O O . PRO A 1 90 ? 14.734 -26.359 -12.102 1 92.5 90 PRO A O 1
ATOM 690 N N . PRO A 1 91 ? 16.109 -25 -10.867 1 93.88 91 PRO A N 1
ATOM 691 C CA . PRO A 1 91 ? 14.992 -24.125 -10.547 1 93.88 91 PRO A CA 1
ATOM 692 C C . PRO A 1 91 ? 14.367 -23.484 -11.789 1 93.88 91 PRO A C 1
ATOM 694 O O . PRO A 1 91 ? 15.07 -23.156 -12.742 1 93.88 91 PRO A O 1
ATOM 697 N N . ILE A 1 92 ? 13.164 -23.359 -11.703 1 92.69 92 ILE A N 1
ATOM 698 C CA . ILE A 1 92 ? 12.438 -22.766 -12.82 1 92.69 92 ILE A CA 1
ATOM 699 C C . ILE A 1 92 ? 12.055 -21.328 -12.477 1 92.69 92 ILE A C 1
ATOM 701 O O . ILE A 1 92 ? 11.344 -21.094 -11.5 1 92.69 92 ILE A O 1
ATOM 705 N N . LEU A 1 93 ? 12.539 -20.453 -13.258 1 93.19 93 LEU A N 1
ATOM 706 C CA . LEU A 1 93 ? 12.148 -19.047 -13.219 1 93.19 93 LEU A CA 1
ATOM 707 C C . LEU A 1 93 ? 10.891 -18.812 -14.039 1 93.19 93 LEU A C 1
ATOM 709 O O . LEU A 1 93 ? 10.852 -19.141 -15.227 1 93.19 93 LEU A O 1
ATOM 713 N N . HIS A 1 94 ? 9.852 -18.266 -13.422 1 92.44 94 HIS A N 1
ATOM 714 C CA . HIS A 1 94 ? 8.594 -18.062 -14.133 1 92.44 94 HIS A CA 1
ATOM 715 C C . HIS A 1 94 ? 8.688 -16.891 -15.094 1 92.44 94 HIS A C 1
ATOM 717 O O . HIS A 1 94 ? 8.312 -17 -16.266 1 92.44 94 HIS A O 1
ATOM 723 N N . ARG A 1 95 ? 9.094 -15.648 -14.594 1 88.25 95 ARG A N 1
ATOM 724 C CA . ARG A 1 95 ? 9.461 -14.453 -15.344 1 88.25 95 ARG A CA 1
ATOM 725 C C . ARG A 1 95 ? 8.234 -13.586 -15.625 1 88.25 95 ARG A C 1
ATOM 727 O O . ARG A 1 95 ? 8.367 -12.398 -15.922 1 88.25 95 ARG A O 1
ATOM 734 N N . ASP A 1 96 ? 7.094 -14.195 -15.5 1 87.44 96 ASP A N 1
ATOM 735 C CA . ASP A 1 96 ? 5.922 -13.406 -15.852 1 87.44 96 ASP A CA 1
ATOM 736 C C . ASP A 1 96 ? 4.773 -13.648 -14.883 1 87.44 96 ASP A C 1
ATOM 738 O O . ASP A 1 96 ? 3.627 -13.836 -15.297 1 87.44 96 ASP A O 1
ATOM 742 N N . LEU A 1 97 ? 5.074 -13.75 -13.672 1 92.81 97 LEU A N 1
ATOM 743 C CA . LEU A 1 97 ? 4.043 -13.938 -12.648 1 92.81 97 LEU A CA 1
ATOM 744 C C . LEU A 1 97 ? 3.186 -12.68 -12.516 1 92.81 97 LEU A C 1
ATOM 746 O O . LEU A 1 97 ? 3.705 -11.594 -12.266 1 92.81 97 LEU A O 1
ATOM 750 N N . LYS A 1 98 ? 1.878 -12.852 -12.766 1 88.88 98 LYS A N 1
ATOM 751 C CA . LYS A 1 98 ? 0.856 -11.812 -12.664 1 88.88 98 LYS A CA 1
ATOM 752 C C . LYS A 1 98 ? -0.539 -12.422 -12.57 1 88.88 98 LYS A C 1
ATOM 754 O O . LYS A 1 98 ? -0.716 -13.617 -12.797 1 88.88 98 LYS A O 1
ATOM 759 N N . SER A 1 99 ? -1.494 -11.625 -12.203 1 92.75 99 SER A N 1
ATOM 760 C CA . SER A 1 99 ? -2.826 -12.133 -11.883 1 92.75 99 SER A CA 1
ATOM 761 C C . SER A 1 99 ? -3.48 -12.773 -13.094 1 92.75 99 SER A C 1
ATOM 763 O O . SER A 1 99 ? -4.227 -13.75 -12.961 1 92.75 99 SER A O 1
ATOM 765 N N . PRO A 1 100 ? -3.199 -12.32 -14.391 1 90.25 100 PRO A N 1
ATOM 766 C CA . PRO A 1 100 ? -3.766 -13.031 -15.547 1 90.25 100 PRO A CA 1
ATOM 767 C C . PRO A 1 100 ? -3.209 -14.445 -15.695 1 90.25 100 PRO A C 1
ATOM 769 O O . PRO A 1 100 ? -3.83 -15.289 -16.344 1 90.25 100 PRO A O 1
ATOM 772 N N . ASN A 1 101 ? -2.062 -14.711 -15.102 1 92.88 101 ASN A N 1
ATOM 773 C CA . ASN A 1 101 ? -1.407 -16.016 -15.234 1 92.88 101 ASN A CA 1
ATOM 774 C C . ASN A 1 101 ? -1.64 -16.891 -14 1 92.88 101 ASN A C 1
ATOM 776 O O . ASN A 1 101 ? -0.844 -17.781 -13.711 1 92.88 101 ASN A O 1
ATOM 780 N N . LEU A 1 102 ? -2.617 -16.516 -13.297 1 97.62 102 LEU A N 1
ATOM 781 C CA . LEU A 1 102 ? -3.135 -17.312 -12.188 1 97.62 102 LEU A CA 1
ATOM 782 C C . LEU A 1 102 ? -4.598 -17.688 -12.422 1 97.62 102 LEU A C 1
ATOM 784 O O . LEU A 1 102 ? -5.461 -16.812 -12.477 1 97.62 102 LEU A O 1
ATOM 788 N N . LEU A 1 103 ? -4.84 -18.953 -12.539 1 97.75 103 LEU A N 1
ATOM 789 C CA . LEU A 1 103 ? -6.203 -19.422 -12.781 1 97.75 103 LEU A CA 1
ATOM 790 C C . LEU A 1 103 ? -6.84 -19.906 -11.484 1 97.75 103 LEU A C 1
ATOM 792 O O . LEU A 1 103 ? -6.148 -20.438 -10.609 1 97.75 103 LEU A O 1
ATOM 796 N N . VAL A 1 104 ? -8.094 -19.703 -11.406 1 98.25 104 VAL A N 1
ATOM 797 C CA . VAL A 1 104 ? -8.852 -20.109 -10.227 1 98.25 104 VAL A CA 1
ATOM 798 C C . VAL A 1 104 ? -9.914 -21.125 -10.609 1 98.25 104 VAL A C 1
ATOM 800 O O . VAL A 1 104 ? -10.695 -20.891 -11.539 1 98.25 104 VAL A O 1
ATOM 803 N N . ASP A 1 105 ? -9.984 -22.234 -9.906 1 97.5 105 ASP A N 1
ATOM 804 C CA . ASP A 1 105 ? -10.938 -23.281 -10.258 1 97.5 105 ASP A CA 1
ATOM 805 C C . ASP A 1 105 ? -12.211 -23.172 -9.414 1 97.5 105 ASP A C 1
ATOM 807 O O . ASP A 1 105 ? -12.383 -22.203 -8.672 1 97.5 105 ASP A O 1
ATOM 811 N N . ARG A 1 106 ? -13.055 -24.141 -9.539 1 95.88 106 ARG A N 1
ATOM 812 C CA . ARG A 1 106 ? -14.375 -24.094 -8.914 1 95.88 106 ARG A CA 1
ATOM 813 C C . ARG A 1 106 ? -14.266 -24.109 -7.398 1 95.88 106 ARG A C 1
ATOM 815 O O . ARG A 1 106 ? -15.125 -23.547 -6.707 1 95.88 106 ARG A O 1
ATOM 822 N N . ASN A 1 107 ? -13.219 -24.672 -6.887 1 96.19 107 ASN A N 1
ATOM 823 C CA . ASN A 1 107 ? -13.016 -24.797 -5.445 1 96.19 107 ASN A CA 1
ATOM 824 C C . ASN A 1 107 ? -12.242 -23.594 -4.891 1 96.19 107 ASN A C 1
ATOM 826 O O . ASN A 1 107 ? -11.836 -23.609 -3.729 1 96.19 107 ASN A O 1
ATOM 830 N N . TRP A 1 108 ? -11.922 -22.688 -5.688 1 97.06 108 TRP A N 1
ATOM 831 C CA . TRP A 1 108 ? -11.188 -21.469 -5.348 1 97.06 108 TRP A CA 1
ATOM 832 C C . TRP A 1 108 ? -9.711 -21.781 -5.098 1 97.06 108 TRP A C 1
ATOM 834 O O . TRP A 1 108 ? -9.039 -21.078 -4.348 1 97.06 108 TRP A O 1
ATOM 844 N N . ASP A 1 109 ? -9.281 -22.891 -5.742 1 97.81 109 ASP A N 1
ATOM 845 C CA . ASP A 1 109 ? -7.848 -23.141 -5.766 1 97.81 109 ASP A CA 1
ATOM 846 C C . ASP A 1 109 ? -7.164 -22.297 -6.852 1 97.81 109 ASP A C 1
ATOM 848 O O . ASP A 1 109 ? -7.68 -22.188 -7.969 1 97.81 109 ASP A O 1
ATOM 852 N N . CYS A 1 110 ? -6.023 -21.734 -6.508 1 98.5 110 CYS A N 1
ATOM 853 C CA . CYS A 1 110 ? -5.262 -20.906 -7.438 1 98.5 110 CYS A CA 1
ATOM 854 C C . CYS A 1 110 ? -4.109 -21.688 -8.055 1 98.5 110 CYS A C 1
ATOM 856 O O . CYS A 1 110 ? -3.398 -22.406 -7.348 1 98.5 110 CYS A O 1
ATOM 858 N N . LYS A 1 111 ? -3.975 -21.578 -9.367 1 98.25 111 LYS A N 1
ATOM 859 C CA . LYS A 1 111 ? -2.961 -22.344 -10.078 1 98.25 111 LYS A CA 1
ATOM 860 C C . LYS A 1 111 ? -2.137 -21.469 -11 1 98.25 111 LYS A C 1
ATOM 862 O O . LYS A 1 111 ? -2.691 -20.656 -11.742 1 98.25 111 LYS A O 1
ATOM 867 N N . VAL A 1 112 ? -0.867 -21.625 -10.969 1 97.19 112 VAL A N 1
ATOM 868 C CA . VAL A 1 112 ? 0.066 -20.891 -11.812 1 97.19 112 VAL A CA 1
ATOM 869 C C . VAL A 1 112 ? 0.039 -21.438 -13.227 1 97.19 112 VAL A C 1
ATOM 871 O O . VAL A 1 112 ? 0.029 -22.656 -13.422 1 97.19 112 VAL A O 1
ATOM 874 N N . VAL A 1 113 ? -0.05 -20.547 -14.195 1 93 113 VAL A N 1
ATOM 875 C CA . VAL A 1 113 ? -0.022 -20.969 -15.594 1 93 113 VAL A CA 1
ATOM 876 C C . VAL A 1 113 ? 0.921 -20.078 -16.391 1 93 113 VAL A C 1
ATOM 878 O O . VAL A 1 113 ? 1.463 -19.109 -15.852 1 93 113 VAL A O 1
ATOM 881 N N . ASP A 1 114 ? 1.138 -20.312 -17.594 1 84.12 114 ASP A N 1
ATOM 882 C CA . ASP A 1 114 ? 1.934 -19.531 -18.547 1 84.12 114 ASP A CA 1
ATOM 883 C C . ASP A 1 114 ? 3.395 -19.469 -18.094 1 84.12 114 ASP A C 1
ATOM 885 O O . ASP A 1 114 ? 3.885 -18.391 -17.734 1 84.12 114 ASP A O 1
ATOM 889 N N . PHE A 1 115 ? 4.062 -20.391 -18.078 1 77.62 115 PHE A N 1
ATOM 890 C CA . PHE A 1 115 ? 5.457 -20.516 -17.672 1 77.62 115 PHE A CA 1
ATOM 891 C C . PHE A 1 115 ? 6.391 -20.016 -18.766 1 77.62 115 PHE A C 1
ATOM 893 O O . PHE A 1 115 ? 7.578 -20.344 -18.766 1 77.62 115 PHE A O 1
ATOM 900 N N . GLY A 1 116 ? 5.879 -18.703 -19.531 1 60.66 116 GLY A N 1
ATOM 901 C CA . GLY A 1 116 ? 6.523 -17.875 -20.531 1 60.66 116 GLY A CA 1
ATOM 902 C C . GLY A 1 116 ? 7.828 -18.453 -21.047 1 60.66 116 GLY A C 1
ATOM 903 O O . GLY A 1 116 ? 8.664 -18.906 -20.266 1 60.66 116 GLY A O 1
ATOM 904 N N . LEU A 1 117 ? 7.918 -18.891 -21.953 1 51.44 117 LEU A N 1
ATOM 905 C CA . LEU A 1 117 ? 8.984 -18.688 -22.922 1 51.44 117 LEU A CA 1
ATOM 906 C C . LEU A 1 117 ? 9.125 -17.219 -23.297 1 51.44 117 LEU A C 1
ATOM 908 O O . LEU A 1 117 ? 9.688 -16.875 -24.344 1 51.44 117 LEU A O 1
ATOM 912 N N . SER A 1 118 ? 8.516 -16.297 -22.562 1 41.47 118 SER A N 1
ATOM 913 C CA . SER A 1 118 ? 8.664 -14.898 -22.953 1 41.47 118 SER A CA 1
ATOM 914 C C . SER A 1 118 ? 10.133 -14.508 -23.047 1 41.47 118 SER A C 1
ATOM 916 O O . SER A 1 118 ? 10.461 -13.328 -23.156 1 41.47 118 SER A O 1
ATOM 918 N N . THR A 1 119 ? 11.062 -15.312 -22.625 1 37.84 119 THR A N 1
ATOM 919 C CA . THR A 1 119 ? 12.352 -14.625 -22.578 1 37.84 119 THR A CA 1
ATOM 920 C C . THR A 1 119 ? 12.617 -13.883 -23.891 1 37.84 119 THR A C 1
ATOM 922 O O . THR A 1 119 ? 13.484 -13.008 -23.938 1 37.84 119 THR A O 1
ATOM 925 N N . TRP A 1 120 ? 12.727 -14.547 -25.047 1 32.38 120 TRP A N 1
ATOM 926 C CA . TRP A 1 120 ? 13.672 -13.977 -26 1 32.38 120 TRP A CA 1
ATOM 927 C C . TRP A 1 120 ? 13.336 -12.523 -26.297 1 32.38 120 TRP A C 1
ATOM 929 O O . TRP A 1 120 ? 14.109 -11.82 -26.938 1 32.38 120 TRP A O 1
ATOM 939 N N . LEU A 1 121 ? 12.062 -12.258 -26.875 1 31.72 121 LEU A N 1
ATOM 940 C CA . LEU A 1 121 ? 12.055 -11.078 -27.734 1 31.72 121 LEU A CA 1
ATOM 941 C C . LEU A 1 121 ? 12.609 -9.867 -27 1 31.72 121 LEU A C 1
ATOM 943 O O . LEU A 1 121 ? 12.531 -9.789 -25.766 1 31.72 121 LEU A O 1
ATOM 947 N N . GLY A 1 122 ? 13.539 -9.023 -27.641 1 31.12 122 GLY A N 1
ATOM 948 C CA . GLY A 1 122 ? 13.969 -7.633 -27.625 1 31.12 122 GLY A CA 1
ATOM 949 C C . GLY A 1 122 ? 12.992 -6.711 -26.938 1 31.12 122 GLY A C 1
ATOM 950 O O . GLY A 1 122 ? 11.797 -7.004 -26.859 1 31.12 122 GLY A O 1
ATOM 951 N N . PHE A 1 123 ? 13.367 -5.965 -25.828 1 33.25 123 PHE A N 1
ATOM 952 C CA . PHE A 1 123 ? 12.727 -4.719 -25.422 1 33.25 123 PHE A CA 1
ATOM 953 C C . PHE A 1 123 ? 11.836 -4.188 -26.547 1 33.25 123 PHE A C 1
ATOM 955 O O . PHE A 1 123 ? 11.422 -3.025 -26.516 1 33.25 123 PHE A O 1
ATOM 962 N N . GLU A 1 124 ? 11.711 -4.91 -27.734 1 31.33 124 GLU A N 1
ATOM 963 C CA . GLU A 1 124 ? 10.977 -4.125 -28.719 1 31.33 124 GLU A CA 1
ATOM 964 C C . GLU A 1 124 ? 9.594 -3.736 -28.188 1 31.33 124 GLU A C 1
ATOM 966 O O . GLU A 1 124 ? 9.219 -4.117 -27.078 1 31.33 124 GLU A O 1
ATOM 971 N N . GLY A 1 125 ? 8.469 -3.891 -29.312 1 29.42 125 GLY A N 1
ATOM 972 C CA . GLY A 1 125 ? 7.207 -3.178 -29.453 1 29.42 125 GLY A CA 1
ATOM 973 C C . GLY A 1 125 ? 6.145 -3.648 -28.484 1 29.42 125 GLY A C 1
ATOM 974 O O . GLY A 1 125 ? 4.953 -3.641 -28.797 1 29.42 125 GLY A O 1
ATOM 975 N N . ARG A 1 126 ? 6.414 -4.57 -27.703 1 31.34 126 ARG A N 1
ATOM 976 C CA . ARG A 1 126 ? 5.156 -4.785 -27 1 31.34 126 ARG A CA 1
ATOM 977 C C . ARG A 1 126 ? 4.531 -3.463 -26.562 1 31.34 126 ARG A C 1
ATOM 979 O O . ARG A 1 126 ? 4.953 -2.859 -25.578 1 31.34 126 ARG A O 1
ATOM 986 N N . GLU A 1 127 ? 4.047 -2.682 -27.562 1 30.44 127 GLU A N 1
ATOM 987 C CA . GLU A 1 127 ? 3.205 -1.488 -27.594 1 30.44 127 GLU A CA 1
ATOM 988 C C . GLU A 1 127 ? 1.979 -1.646 -26.703 1 30.44 127 GLU A C 1
ATOM 990 O O . GLU A 1 127 ? 1.643 -0.741 -25.938 1 30.44 127 GLU A O 1
ATOM 995 N N . ASP A 1 128 ? 0.76 -2.377 -27.281 1 28.17 128 ASP A N 1
ATOM 996 C CA . ASP A 1 128 ? -0.666 -2.068 -27.234 1 28.17 128 ASP A CA 1
ATOM 997 C C . ASP A 1 128 ? -1.312 -2.609 -25.969 1 28.17 128 ASP A C 1
ATOM 999 O O . ASP A 1 128 ? -2.51 -2.424 -25.734 1 28.17 128 ASP A O 1
ATOM 1003 N N . SER A 1 129 ? -1.152 -3.936 -25.688 1 31.27 129 SER A N 1
ATOM 1004 C CA . SER A 1 129 ? -2.42 -4.324 -25.078 1 31.27 129 SER A CA 1
ATOM 1005 C C . SER A 1 129 ? -2.826 -3.346 -23.984 1 31.27 129 SER A C 1
ATOM 1007 O O . SER A 1 129 ? -2.059 -2.447 -23.625 1 31.27 129 SER A O 1
ATOM 1009 N N . SER A 1 130 ? -3.906 -3.84 -23.078 1 29.8 130 SER A N 1
ATOM 1010 C CA . SER A 1 130 ? -4.711 -2.945 -22.25 1 29.8 130 SER A CA 1
ATOM 1011 C C . SER A 1 130 ? -3.828 -2.082 -21.344 1 29.8 130 SER A C 1
ATOM 1013 O O . SER A 1 130 ? -2.846 -2.568 -20.781 1 29.8 130 SER A O 1
ATOM 1015 N N . ALA A 1 131 ? -3.635 -0.91 -21.719 1 29.67 131 ALA A N 1
ATOM 1016 C CA . ALA A 1 131 ? -3.131 0.278 -21.031 1 29.67 131 ALA A CA 1
ATOM 1017 C C . ALA A 1 131 ? -3.268 0.14 -19.516 1 29.67 131 ALA A C 1
ATOM 1019 O O . ALA A 1 131 ? -3.137 1.122 -18.781 1 29.67 131 ALA A O 1
ATOM 1020 N N . GLU A 1 132 ? -3.977 -0.872 -19.078 1 33.31 132 GLU A N 1
ATOM 1021 C CA . GLU A 1 132 ? -3.828 -0.643 -17.641 1 33.31 132 GLU A CA 1
ATOM 1022 C C . GLU A 1 132 ? -2.363 -0.448 -17.266 1 33.31 132 GLU A C 1
ATOM 1024 O O . GLU A 1 132 ? -1.521 -1.296 -17.562 1 33.31 132 GLU A O 1
ATOM 1029 N N . ALA A 1 133 ? -1.823 0.69 -17.484 1 31.78 133 ALA A N 1
ATOM 1030 C CA . ALA A 1 133 ? -0.527 1.307 -17.219 1 31.78 133 ALA A CA 1
ATOM 1031 C C . ALA A 1 133 ? 0.274 0.483 -16.203 1 31.78 133 ALA A C 1
ATOM 1033 O O . ALA A 1 133 ? -0.052 0.455 -15.016 1 31.78 133 ALA A O 1
ATOM 1034 N N . THR A 1 134 ? 0.598 -0.719 -16.516 1 35.06 134 THR A N 1
ATOM 1035 C CA . THR A 1 134 ? 1.676 -1.317 -15.734 1 35.06 134 THR A CA 1
ATOM 1036 C C . THR A 1 134 ? 2.797 -0.31 -15.492 1 35.06 134 THR A C 1
ATOM 1038 O O . THR A 1 134 ? 3.475 0.105 -16.438 1 35.06 134 THR A O 1
ATOM 1041 N N . ASN A 1 135 ? 2.604 0.611 -14.781 1 40.34 135 ASN A N 1
ATOM 1042 C CA . ASN A 1 135 ? 3.648 1.527 -14.336 1 40.34 135 ASN A CA 1
ATOM 1043 C C . ASN A 1 135 ? 4.984 0.812 -14.164 1 40.34 135 ASN A C 1
ATOM 1045 O O . ASN A 1 135 ? 5.059 -0.226 -13.508 1 40.34 135 ASN A O 1
ATOM 1049 N N . PRO A 1 136 ? 5.879 1.036 -15.195 1 42.34 136 PRO A N 1
ATOM 1050 C CA . PRO A 1 136 ? 7.238 0.521 -15.023 1 42.34 136 PRO A CA 1
ATOM 1051 C C . PRO A 1 136 ? 7.59 0.27 -13.555 1 42.34 136 PRO A C 1
ATOM 1053 O O . PRO A 1 136 ? 8.43 -0.582 -13.258 1 42.34 136 PRO A O 1
ATOM 1056 N N . ARG A 1 137 ? 6.812 0.875 -12.68 1 45.91 137 ARG A N 1
ATOM 1057 C CA . ARG A 1 137 ? 7.113 0.823 -11.25 1 45.91 137 ARG A CA 1
ATOM 1058 C C . ARG A 1 137 ? 6.781 -0.548 -10.672 1 45.91 137 ARG A C 1
ATOM 1060 O O . ARG A 1 137 ? 7.215 -0.883 -9.562 1 45.91 137 ARG A O 1
ATOM 1067 N N . TRP A 1 138 ? 6.238 -1.425 -11.602 1 60.69 138 TRP A N 1
ATOM 1068 C CA . TRP A 1 138 ? 5.898 -2.717 -11.008 1 60.69 138 TRP A CA 1
ATOM 1069 C C . TRP A 1 138 ? 6.898 -3.787 -11.445 1 60.69 138 TRP A C 1
ATOM 1071 O O . TRP A 1 138 ? 6.758 -4.957 -11.078 1 60.69 138 TRP A O 1
ATOM 1081 N N . LEU A 1 139 ? 7.91 -3.236 -12.219 1 70.88 139 LEU A N 1
ATOM 1082 C CA . LEU A 1 139 ? 8.961 -4.188 -12.562 1 70.88 139 LEU A CA 1
ATOM 1083 C C . LEU A 1 139 ? 10.047 -4.219 -11.492 1 70.88 139 LEU A C 1
ATOM 1085 O O . LEU A 1 139 ? 10.336 -3.197 -10.867 1 70.88 139 LEU A O 1
ATOM 1089 N N . PRO A 1 140 ? 10.633 -5.371 -11.398 1 81.19 140 PRO A N 1
ATOM 1090 C CA . PRO A 1 140 ? 11.766 -5.434 -10.469 1 81.19 140 PRO A CA 1
ATOM 1091 C C . PRO A 1 140 ? 12.914 -4.516 -10.883 1 81.19 140 PRO A C 1
ATOM 1093 O O . PRO A 1 140 ? 13.219 -4.395 -12.07 1 81.19 140 PRO A O 1
ATOM 1096 N N . PRO A 1 141 ? 13.531 -3.869 -9.945 1 76.94 141 PRO A N 1
ATOM 1097 C CA . PRO A 1 141 ? 14.617 -2.932 -10.242 1 76.94 141 PRO A CA 1
ATOM 1098 C C . PRO A 1 141 ? 15.711 -3.545 -11.117 1 76.94 141 PRO A C 1
ATOM 1100 O O . PRO A 1 141 ? 16.219 -2.885 -12.031 1 76.94 141 PRO A O 1
ATOM 1103 N N . GLU A 1 142 ? 16.172 -4.785 -10.891 1 86.81 142 GLU A N 1
ATOM 1104 C CA . GLU A 1 142 ? 17.219 -5.422 -11.68 1 86.81 142 GLU A CA 1
ATOM 1105 C C . GLU A 1 142 ? 16.797 -5.582 -13.141 1 86.81 142 GLU A C 1
ATOM 1107 O O . GLU A 1 142 ? 17.625 -5.543 -14.047 1 86.81 142 GLU A O 1
ATOM 1112 N N . VAL A 1 143 ? 15.508 -5.801 -13.383 1 80 143 VAL A N 1
ATOM 1113 C CA . VAL A 1 143 ? 14.992 -5.93 -14.742 1 80 143 VAL A CA 1
ATOM 1114 C C . VAL A 1 143 ? 15.008 -4.566 -15.43 1 80 143 VAL A C 1
ATOM 1116 O O . VAL A 1 143 ? 15.406 -4.453 -16.594 1 80 143 VAL A O 1
ATOM 1119 N N . ILE A 1 144 ? 14.625 -3.561 -14.617 1 70.62 144 ILE A N 1
ATOM 1120 C CA . ILE A 1 144 ? 14.617 -2.199 -15.133 1 70.62 144 ILE A CA 1
ATOM 1121 C C . ILE A 1 144 ? 16.047 -1.792 -15.523 1 70.62 144 ILE A C 1
ATOM 1123 O O . ILE A 1 144 ? 16.25 -1.123 -16.547 1 70.62 144 ILE A O 1
ATOM 1127 N N . LYS A 1 145 ? 16.984 -2.24 -14.766 1 77.38 145 LYS A N 1
ATOM 1128 C CA . LYS A 1 145 ? 18.391 -1.914 -14.992 1 77.38 145 LYS A CA 1
ATOM 1129 C C . LYS A 1 145 ? 18.969 -2.746 -16.125 1 77.38 145 LYS A C 1
ATOM 1131 O O . LYS A 1 145 ? 20.125 -2.562 -16.516 1 77.38 145 LYS A O 1
ATOM 1136 N N . GLY A 1 146 ? 18.188 -3.719 -16.594 1 81 146 GLY A N 1
ATOM 1137 C CA . GLY A 1 146 ? 18.641 -4.547 -17.703 1 81 146 GLY A CA 1
ATOM 1138 C C . GLY A 1 146 ? 19.516 -5.715 -17.25 1 81 146 GLY A C 1
ATOM 1139 O O . GLY A 1 146 ? 20.234 -6.305 -18.062 1 81 146 GLY A O 1
ATOM 1140 N N . GLU A 1 147 ? 19.547 -6.043 -16.047 1 87 147 GLU A N 1
ATOM 1141 C CA . GLU A 1 147 ? 20.391 -7.117 -15.516 1 87 147 GLU A CA 1
ATOM 1142 C C . GLU A 1 147 ? 19.734 -8.477 -15.75 1 87 147 GLU A C 1
ATOM 1144 O O . GLU A 1 147 ? 20.375 -9.516 -15.508 1 87 147 GLU A O 1
ATOM 1149 N N . GLY A 1 148 ? 18.562 -8.484 -16.234 1 86.56 148 GLY A N 1
ATOM 1150 C CA . GLY A 1 148 ? 17.844 -9.734 -16.422 1 86.56 148 GLY A CA 1
ATOM 1151 C C . GLY A 1 148 ? 17.047 -10.164 -15.203 1 86.56 148 GLY A C 1
ATOM 1152 O O . GLY A 1 148 ? 17.297 -9.688 -14.102 1 86.56 148 GLY A O 1
ATOM 1153 N N . ALA A 1 149 ? 16.188 -11.156 -15.422 1 89.06 149 ALA A N 1
ATOM 1154 C CA . ALA A 1 149 ? 15.352 -11.656 -14.328 1 89.06 149 ALA A CA 1
ATOM 1155 C C . ALA A 1 149 ? 16.047 -12.797 -13.578 1 89.06 149 ALA A C 1
ATOM 1157 O O . ALA A 1 149 ? 16.75 -13.609 -14.188 1 89.06 149 ALA A O 1
ATOM 1158 N N . ILE A 1 150 ? 15.891 -12.812 -12.305 1 94.12 150 ILE A N 1
ATOM 1159 C CA . ILE A 1 150 ? 16.359 -13.875 -11.43 1 94.12 150 ILE A CA 1
ATOM 1160 C C . ILE A 1 150 ? 15.203 -14.391 -10.57 1 94.12 150 ILE A C 1
ATOM 1162 O O . ILE A 1 150 ? 14.078 -13.898 -10.688 1 94.12 150 ILE A O 1
ATOM 1166 N N . LEU A 1 151 ? 15.406 -15.422 -9.75 1 95.75 151 LEU A N 1
ATOM 1167 C CA . LEU A 1 151 ? 14.352 -16.031 -8.945 1 95.75 151 LEU A CA 1
ATOM 1168 C C . LEU A 1 151 ? 13.656 -14.977 -8.078 1 95.75 151 LEU A C 1
ATOM 1170 O O . LEU A 1 151 ? 12.43 -14.984 -7.945 1 95.75 151 LEU A O 1
ATOM 1174 N N . ALA A 1 152 ? 14.492 -14.078 -7.594 1 96.44 152 ALA A N 1
ATOM 1175 C CA . ALA A 1 152 ? 13.961 -13.031 -6.719 1 96.44 152 ALA A CA 1
ATOM 1176 C C . ALA A 1 152 ? 13.047 -12.086 -7.488 1 96.44 152 ALA A C 1
ATOM 1178 O O . ALA A 1 152 ? 12.227 -11.383 -6.895 1 96.44 152 ALA A O 1
ATOM 1179 N N . SER A 1 153 ? 13.203 -12.016 -8.797 1 92.38 153 SER A N 1
ATOM 1180 C CA . SER A 1 153 ? 12.32 -11.195 -9.617 1 92.38 153 SER A CA 1
ATOM 1181 C C . SER A 1 153 ? 10.883 -11.711 -9.57 1 92.38 153 SER A C 1
ATOM 1183 O O . SER A 1 153 ? 9.938 -10.922 -9.594 1 92.38 153 SER A O 1
ATOM 1185 N N . ASP A 1 154 ? 10.742 -13.031 -9.461 1 94.19 154 ASP A N 1
ATOM 1186 C CA . ASP A 1 154 ? 9.414 -13.625 -9.312 1 94.19 154 ASP A CA 1
ATOM 1187 C C . ASP A 1 154 ? 8.766 -13.203 -8 1 94.19 154 ASP A C 1
ATOM 1189 O O . ASP A 1 154 ? 7.547 -13.031 -7.93 1 94.19 154 ASP A O 1
ATOM 1193 N N . VAL A 1 155 ? 9.594 -13.055 -7.035 1 97.19 155 VAL A N 1
ATOM 1194 C CA . VAL A 1 155 ? 9.102 -12.648 -5.723 1 97.19 155 VAL A CA 1
ATOM 1195 C C . VAL A 1 155 ? 8.586 -11.211 -5.785 1 97.19 155 VAL A C 1
ATOM 1197 O O . VAL A 1 155 ? 7.543 -10.891 -5.211 1 97.19 155 VAL A O 1
ATOM 1200 N N . TYR A 1 156 ? 9.32 -10.359 -6.469 1 91.44 156 TYR A N 1
ATOM 1201 C CA . TYR A 1 156 ? 8.875 -8.992 -6.695 1 91.44 156 TYR A CA 1
ATOM 1202 C C . TYR A 1 156 ? 7.5 -8.969 -7.359 1 91.44 156 TYR A C 1
ATOM 1204 O O . TYR A 1 156 ? 6.594 -8.273 -6.898 1 91.44 156 TYR A O 1
ATOM 1212 N N . ALA A 1 157 ? 7.375 -9.781 -8.406 1 88.81 157 ALA A N 1
ATOM 1213 C CA . ALA A 1 157 ? 6.121 -9.875 -9.148 1 88.81 157 ALA A CA 1
ATOM 1214 C C . ALA A 1 157 ? 4.992 -10.375 -8.25 1 88.81 157 ALA A C 1
ATOM 1216 O O . ALA A 1 157 ? 3.857 -9.898 -8.344 1 88.81 157 ALA A O 1
ATOM 1217 N N . PHE A 1 158 ? 5.324 -11.32 -7.391 1 96.12 158 PHE A N 1
ATOM 1218 C CA . PHE A 1 158 ? 4.34 -11.836 -6.449 1 96.12 158 PHE A CA 1
ATOM 1219 C C . PHE A 1 158 ? 3.836 -10.734 -5.531 1 96.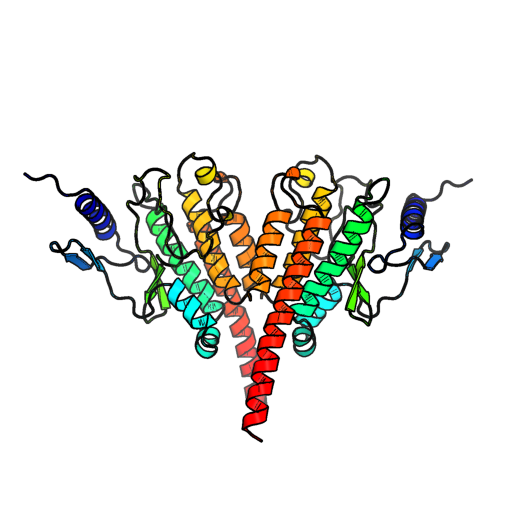12 158 PHE A C 1
ATOM 1221 O O . PHE A 1 158 ? 2.648 -10.68 -5.203 1 96.12 158 PHE A O 1
ATOM 1228 N N . GLY A 1 159 ? 4.742 -9.922 -5.074 1 91.81 159 GLY A N 1
ATOM 1229 C CA . GLY A 1 159 ? 4.32 -8.781 -4.277 1 91.81 159 GLY A CA 1
ATOM 1230 C C . GLY A 1 159 ? 3.244 -7.949 -4.953 1 91.81 159 GLY A C 1
ATOM 1231 O O . GLY A 1 159 ? 2.322 -7.465 -4.293 1 91.81 159 GLY A O 1
ATOM 1232 N N . VAL A 1 160 ? 3.387 -7.793 -6.262 1 84.62 160 VAL A N 1
ATOM 1233 C CA . VAL A 1 160 ? 2.406 -7.031 -7.027 1 84.62 160 VAL A CA 1
ATOM 1234 C C . VAL A 1 160 ? 1.066 -7.762 -7.023 1 84.62 160 VAL A C 1
ATOM 1236 O O . VAL A 1 160 ? 0.012 -7.141 -6.867 1 84.62 160 VAL A O 1
ATOM 1239 N N . VAL A 1 161 ? 1.089 -9.078 -7.18 1 91.69 161 VAL A N 1
ATOM 1240 C CA . VAL A 1 161 ? -0.12 -9.898 -7.121 1 91.69 161 VAL A CA 1
ATOM 1241 C C . VAL A 1 161 ? -0.782 -9.734 -5.754 1 91.69 161 VAL A C 1
ATOM 1243 O O . VAL A 1 161 ? -2 -9.562 -5.664 1 91.69 161 VAL A O 1
ATOM 1246 N N . LEU A 1 162 ? 0.054 -9.828 -4.746 1 90.31 162 LEU A N 1
ATOM 1247 C CA . LEU A 1 162 ? -0.452 -9.656 -3.391 1 90.31 162 LEU A CA 1
ATOM 1248 C C . LEU A 1 162 ? -1.124 -8.297 -3.234 1 90.31 162 LEU A C 1
ATOM 1250 O O . LEU A 1 162 ? -2.191 -8.188 -2.625 1 90.31 162 LEU A O 1
ATOM 1254 N N . TRP A 1 163 ? -0.558 -7.336 -3.766 1 80.69 163 TRP A N 1
ATOM 1255 C CA . TRP A 1 163 ? -1.116 -5.988 -3.744 1 80.69 163 TRP A CA 1
ATOM 1256 C C . TRP A 1 163 ? -2.486 -5.953 -4.414 1 80.69 163 TRP A C 1
ATOM 1258 O O . TRP A 1 163 ? -3.424 -5.348 -3.895 1 80.69 163 TRP A O 1
ATOM 1268 N N . GLU A 1 164 ? -2.625 -6.578 -5.512 1 81.12 164 GLU A N 1
ATOM 1269 C CA . GLU A 1 164 ? -3.906 -6.621 -6.211 1 81.12 164 GLU A CA 1
ATOM 1270 C C . GLU A 1 164 ? -4.98 -7.281 -5.352 1 81.12 164 GLU A C 1
ATOM 1272 O O . GLU A 1 164 ? -6.125 -6.828 -5.32 1 81.12 164 GLU A O 1
ATOM 1277 N N . LEU A 1 165 ? -4.551 -8.297 -4.734 1 85.62 165 LEU A N 1
ATOM 1278 C CA . LEU A 1 165 ? -5.484 -9.07 -3.916 1 85.62 165 LEU A CA 1
ATOM 1279 C C . LEU A 1 165 ? -5.973 -8.242 -2.73 1 85.62 165 LEU A C 1
ATOM 1281 O O . LEU A 1 165 ? -7.117 -8.398 -2.293 1 85.62 165 LEU A O 1
ATOM 1285 N N . VAL A 1 166 ? -5.121 -7.391 -2.297 1 74.88 166 VAL A N 1
ATOM 1286 C CA . VAL A 1 166 ? -5.48 -6.688 -1.07 1 74.88 166 VAL A CA 1
ATOM 1287 C C . VAL A 1 166 ? -6.086 -5.328 -1.414 1 74.88 166 VAL A C 1
ATOM 1289 O O . VAL A 1 166 ? -6.867 -4.773 -0.635 1 74.88 166 VAL A O 1
ATOM 1292 N N . SER A 1 167 ? -5.754 -4.773 -2.633 1 67.38 167 SER A N 1
ATOM 1293 C CA . SER A 1 167 ? -6.125 -3.389 -2.918 1 67.38 167 SER A CA 1
ATOM 1294 C C . SER A 1 167 ? -7.336 -3.318 -3.84 1 67.38 167 SER A C 1
ATOM 1296 O O . SER A 1 167 ? -7.809 -2.229 -4.168 1 67.38 167 SER A O 1
ATOM 1298 N N . TRP A 1 168 ? -7.734 -4.375 -4.34 1 60.66 168 TRP A N 1
ATOM 1299 C CA . TRP A 1 168 ? -8.742 -4.367 -5.395 1 60.66 168 TRP A CA 1
ATOM 1300 C C . TRP A 1 168 ? -9.953 -3.539 -4.984 1 60.66 168 TRP A C 1
ATOM 1302 O O . TRP A 1 168 ? -10.695 -3.049 -5.84 1 60.66 168 TRP A O 1
ATOM 1312 N N . GLU A 1 169 ? -10.07 -3.363 -3.74 1 60.25 169 GLU A N 1
ATOM 1313 C CA . GLU A 1 169 ? -11.219 -2.594 -3.262 1 60.25 169 GLU A CA 1
ATOM 1314 C C . GLU A 1 169 ? -10.883 -1.105 -3.182 1 60.25 169 GLU A C 1
ATOM 1316 O O . GLU A 1 169 ? -11.758 -0.285 -2.885 1 60.25 169 GLU A O 1
ATOM 1321 N N . ILE A 1 170 ? -9.695 -0.853 -3.529 1 55.88 170 ILE A N 1
ATOM 1322 C CA . ILE A 1 170 ? -9.281 0.539 -3.4 1 55.88 170 ILE A CA 1
ATOM 1323 C C . ILE A 1 170 ? -9.773 1.34 -4.602 1 55.88 170 ILE A C 1
ATOM 1325 O O . ILE A 1 170 ? -9.438 1.025 -5.746 1 55.88 170 ILE A O 1
ATOM 1329 N N . PRO A 1 171 ? -10.727 2.225 -4.422 1 54.31 171 PRO A N 1
ATOM 1330 C CA . PRO A 1 171 ? -11.219 3.068 -5.516 1 54.31 171 PRO A CA 1
ATOM 1331 C C . PRO A 1 171 ? -10.102 3.836 -6.219 1 54.31 171 PRO A C 1
ATOM 1333 O O . PRO A 1 171 ? -8.953 3.809 -5.77 1 54.31 171 PRO A O 1
ATOM 1336 N N . TYR A 1 172 ? -10.43 4.316 -7.457 1 51.25 172 TYR A N 1
ATOM 1337 C CA . TYR A 1 172 ? -9.5 5.094 -8.266 1 51.25 172 TYR A CA 1
ATOM 1338 C C . TYR A 1 172 ? -8.688 6.043 -7.387 1 51.25 172 TYR A C 1
ATOM 1340 O O . TYR A 1 172 ? -7.469 6.168 -7.562 1 51.25 172 TYR A O 1
ATOM 1348 N N . ALA A 1 173 ? -9.398 6.66 -6.512 1 55.44 173 ALA A N 1
ATOM 1349 C CA . ALA A 1 173 ? -8.727 7.578 -5.598 1 55.44 173 ALA A CA 1
ATOM 1350 C C . ALA A 1 173 ? -7.668 6.855 -4.773 1 55.44 173 ALA A C 1
ATOM 1352 O O . ALA A 1 173 ? -6.582 7.395 -4.535 1 55.44 173 ALA A O 1
ATOM 1353 N N . GLY A 1 174 ? -7.898 5.703 -4.477 1 60.5 174 GLY A N 1
ATOM 1354 C CA . GLY A 1 174 ? -6.953 4.898 -3.723 1 60.5 174 GLY A CA 1
ATOM 1355 C C . GLY A 1 174 ? -5.715 4.531 -4.52 1 60.5 174 GLY A C 1
ATOM 1356 O O . GLY A 1 174 ? -4.594 4.609 -4.008 1 60.5 174 GLY A O 1
ATOM 1357 N N . LEU A 1 175 ? -5.953 4.254 -5.766 1 59.5 175 LEU A N 1
ATOM 1358 C CA . LEU A 1 175 ? -4.832 3.875 -6.621 1 59.5 175 LEU A CA 1
ATOM 1359 C C . LEU A 1 175 ? -3.867 5.043 -6.797 1 59.5 175 LEU A C 1
ATOM 1361 O O . LEU A 1 175 ? -2.652 4.871 -6.691 1 59.5 175 LEU A O 1
ATOM 1365 N N . ASN A 1 176 ? -4.445 6.109 -7.152 1 68.88 176 ASN A N 1
ATOM 1366 C CA . ASN A 1 176 ? -3.609 7.281 -7.367 1 68.88 176 ASN A CA 1
ATOM 1367 C C . ASN A 1 176 ? -2.908 7.711 -6.078 1 68.88 176 ASN A C 1
ATOM 1369 O O . ASN A 1 176 ? -1.771 8.188 -6.113 1 68.88 176 ASN A O 1
ATOM 1373 N N . THR A 1 177 ? -3.568 7.465 -5.023 1 78.62 177 THR A N 1
ATOM 1374 C CA . THR A 1 177 ? -2.932 7.734 -3.74 1 78.62 177 THR A CA 1
ATOM 1375 C C . THR A 1 177 ? -1.77 6.777 -3.5 1 78.62 177 THR A C 1
ATOM 1377 O O . THR A 1 177 ? -0.718 7.18 -3 1 78.62 177 THR A O 1
ATOM 1380 N N . TRP A 1 178 ? -1.927 5.586 -3.975 1 73.06 178 TRP A N 1
ATOM 1381 C CA . TRP A 1 178 ? -0.865 4.594 -3.863 1 73.06 178 TRP A CA 1
ATOM 1382 C C . TRP A 1 178 ? 0.354 5.004 -4.684 1 73.06 178 TRP A C 1
ATOM 1384 O O . TRP A 1 178 ? 1.487 4.926 -4.203 1 73.06 178 TRP A O 1
ATOM 1394 N N . LEU A 1 179 ? 0.071 5.434 -5.852 1 74.25 179 LEU A N 1
ATOM 1395 C CA . LEU A 1 179 ? 1.166 5.871 -6.711 1 74.25 179 LEU A CA 1
ATOM 1396 C C . LEU A 1 179 ? 1.903 7.055 -6.09 1 74.25 179 LEU A C 1
ATOM 1398 O O . LEU A 1 179 ? 3.133 7.125 -6.148 1 74.25 179 LEU A O 1
ATOM 1402 N N . LEU A 1 180 ? 1.154 7.949 -5.629 1 88.19 180 LEU A N 1
ATOM 1403 C CA . LEU A 1 180 ? 1.754 9.086 -4.934 1 88.19 180 LEU A CA 1
ATOM 1404 C C . LEU A 1 180 ? 2.609 8.609 -3.762 1 88.19 180 LEU A C 1
ATOM 1406 O O . LEU A 1 180 ? 3.721 9.102 -3.562 1 88.19 180 LEU A O 1
ATOM 1410 N N . MET A 1 181 ? 2.162 7.633 -3.008 1 86.19 181 MET A N 1
ATOM 1411 C CA . MET A 1 181 ? 2.896 7.078 -1.874 1 86.19 181 MET A CA 1
ATOM 1412 C C . MET A 1 181 ? 4.215 6.461 -2.33 1 86.19 181 MET A C 1
ATOM 1414 O O . MET A 1 181 ? 5.258 6.68 -1.709 1 86.19 181 MET A O 1
ATOM 1418 N N . GLN A 1 182 ? 4.18 5.773 -3.375 1 78.12 182 GLN A N 1
ATOM 1419 C CA . GLN A 1 182 ? 5.391 5.152 -3.906 1 78.12 182 GLN A CA 1
ATOM 1420 C C . GLN A 1 182 ? 6.438 6.203 -4.262 1 78.12 182 GLN A C 1
ATOM 1422 O O . GLN A 1 182 ? 7.625 6.02 -4 1 78.12 182 GLN A O 1
ATOM 1427 N N . ARG A 1 183 ? 5.953 7.242 -4.84 1 87.94 183 ARG A N 1
ATOM 1428 C CA . ARG A 1 183 ? 6.867 8.32 -5.191 1 87.94 183 ARG A CA 1
ATOM 1429 C C . ARG A 1 183 ? 7.453 8.977 -3.941 1 87.94 183 ARG A C 1
ATOM 1431 O O . ARG A 1 183 ? 8.641 9.312 -3.91 1 87.94 183 ARG A O 1
ATOM 1438 N N . CYS A 1 184 ? 6.641 9.117 -2.947 1 92.12 184 CYS A N 1
ATOM 1439 C CA . CYS A 1 184 ? 7.105 9.695 -1.69 1 92.12 184 CYS A CA 1
ATOM 1440 C C . CYS A 1 184 ? 8.172 8.812 -1.053 1 92.12 184 CYS A C 1
ATOM 1442 O O . CYS A 1 184 ? 9.055 9.305 -0.35 1 92.12 184 CYS A O 1
ATOM 1444 N N . TRP A 1 185 ? 8.125 7.492 -1.356 1 83.88 185 TRP A N 1
ATOM 1445 C CA . TRP A 1 185 ? 9 6.531 -0.695 1 83.88 185 TRP A CA 1
ATOM 1446 C C . TRP A 1 185 ? 10.18 6.168 -1.587 1 83.88 185 TRP A C 1
ATOM 1448 O O . TRP A 1 185 ? 10.898 5.199 -1.319 1 83.88 185 TRP A O 1
ATOM 1458 N N . ALA A 1 186 ? 10.336 6.93 -2.668 1 84.44 186 ALA A N 1
ATOM 1459 C CA . ALA A 1 186 ? 11.492 6.664 -3.523 1 84.44 186 ALA A CA 1
ATOM 1460 C C . ALA A 1 186 ? 12.766 6.527 -2.697 1 84.44 186 ALA A C 1
ATOM 1462 O O . ALA A 1 186 ? 12.977 7.277 -1.742 1 84.44 186 ALA A O 1
ATOM 1463 N N . HIS A 1 187 ? 13.57 5.602 -3.068 1 76.25 187 HIS A N 1
ATOM 1464 C CA . HIS A 1 187 ? 14.805 5.332 -2.328 1 76.25 187 HIS A CA 1
ATOM 1465 C C . HIS A 1 187 ? 15.727 6.543 -2.342 1 76.25 187 HIS A C 1
ATOM 1467 O O . HIS A 1 187 ? 16.297 6.91 -1.31 1 76.25 187 HIS A O 1
ATOM 1473 N N . GLU A 1 188 ? 15.867 7.055 -3.588 1 84.88 188 GLU A N 1
ATOM 1474 C CA . GLU A 1 188 ? 16.672 8.258 -3.73 1 84.88 188 GLU A CA 1
ATOM 1475 C C . GLU A 1 188 ? 15.875 9.516 -3.383 1 84.88 188 GLU A C 1
ATOM 1477 O O . GLU A 1 188 ? 14.836 9.781 -3.994 1 84.88 188 GLU A O 1
ATOM 1482 N N . PRO A 1 189 ? 16.344 10.352 -2.504 1 92.38 189 PRO A N 1
ATOM 1483 C CA . PRO A 1 189 ? 15.594 11.539 -2.08 1 92.38 189 PRO A CA 1
ATOM 1484 C C . PRO A 1 189 ? 15.266 12.477 -3.24 1 92.38 189 PRO A C 1
ATOM 1486 O O . PRO A 1 189 ? 14.195 13.094 -3.258 1 92.38 189 PRO A O 1
ATOM 1489 N N . ALA A 1 190 ? 16.172 12.516 -4.176 1 93.56 190 ALA A N 1
ATOM 1490 C CA . ALA A 1 190 ? 16 13.438 -5.297 1 93.56 190 ALA A CA 1
ATOM 1491 C C . ALA A 1 190 ? 14.82 13.023 -6.164 1 93.56 190 ALA A C 1
ATOM 1493 O O . ALA A 1 190 ? 14.305 13.82 -6.953 1 93.56 190 ALA A O 1
ATOM 1494 N N . GLU A 1 191 ? 14.398 11.797 -6.062 1 91.56 191 GLU A N 1
ATOM 1495 C CA . GLU A 1 191 ? 13.297 11.281 -6.871 1 91.56 191 GLU A CA 1
ATOM 1496 C C . GLU A 1 191 ? 11.953 11.508 -6.18 1 91.56 191 GLU A C 1
ATOM 1498 O O . GLU A 1 191 ? 10.898 11.266 -6.77 1 91.56 191 GLU A O 1
ATOM 1503 N N . ARG A 1 192 ? 12.008 12.016 -5.02 1 95.31 192 ARG A N 1
ATOM 1504 C CA . ARG A 1 192 ? 10.766 12.281 -4.297 1 95.31 192 ARG A CA 1
ATOM 1505 C C . ARG A 1 192 ? 10.172 13.625 -4.695 1 95.31 192 ARG A C 1
ATOM 1507 O O . ARG A 1 192 ? 10.914 14.57 -4.988 1 95.31 192 ARG A O 1
ATOM 1514 N N . PRO A 1 193 ? 8.859 13.703 -4.715 1 96.88 193 PRO A N 1
ATOM 1515 C CA . PRO A 1 193 ? 8.234 14.977 -5.078 1 96.88 193 PRO A CA 1
ATOM 1516 C C . PRO A 1 193 ? 8.375 16.031 -3.988 1 96.88 193 PRO A C 1
ATOM 1518 O O . PRO A 1 193 ? 8.688 15.711 -2.84 1 96.88 193 PRO A O 1
ATOM 1521 N N . SER A 1 194 ? 8.188 17.281 -4.398 1 97.62 194 SER A N 1
ATOM 1522 C CA . SER A 1 194 ? 8.008 18.359 -3.428 1 97.62 194 SER A CA 1
ATOM 1523 C C . SER A 1 194 ? 6.594 18.375 -2.869 1 97.62 194 SER A C 1
ATOM 1525 O O . SER A 1 194 ? 5.688 17.766 -3.445 1 97.62 194 SER A O 1
ATOM 1527 N N . PHE A 1 195 ? 6.434 19.109 -1.782 1 98.12 195 PHE A N 1
ATOM 1528 C CA . PHE A 1 195 ? 5.082 19.219 -1.241 1 98.12 195 PHE A CA 1
ATOM 1529 C C . PHE A 1 195 ? 4.191 20.031 -2.17 1 98.12 195 PHE A C 1
ATOM 1531 O O . PHE A 1 195 ? 2.967 19.875 -2.16 1 98.12 195 PHE A O 1
ATOM 1538 N N . ASN A 1 196 ? 4.793 20.875 -2.949 1 98.06 196 ASN A N 1
ATOM 1539 C CA . ASN A 1 196 ? 4 21.547 -3.98 1 98.06 196 ASN A CA 1
ATOM 1540 C C . ASN A 1 196 ? 3.375 20.531 -4.941 1 98.06 196 ASN A C 1
ATOM 1542 O O . ASN A 1 196 ? 2.18 20.609 -5.227 1 98.06 196 ASN A O 1
ATOM 1546 N N . ALA A 1 197 ? 4.184 19.641 -5.438 1 97.44 197 ALA A N 1
ATOM 1547 C CA . ALA A 1 197 ? 3.713 18.594 -6.348 1 97.44 197 ALA A CA 1
ATOM 1548 C C . ALA A 1 197 ? 2.717 17.672 -5.656 1 97.44 197 ALA A C 1
ATOM 1550 O O . ALA A 1 197 ? 1.716 17.266 -6.254 1 97.44 197 ALA A O 1
ATOM 1551 N N . VAL A 1 198 ? 2.98 17.328 -4.484 1 97.69 198 VAL A N 1
ATOM 1552 C CA . VAL A 1 198 ? 2.104 16.469 -3.701 1 97.69 198 VAL A CA 1
ATOM 1553 C C . VAL A 1 198 ? 0.729 17.125 -3.561 1 97.69 198 VAL A C 1
ATOM 1555 O O . VAL A 1 198 ? -0.294 16.484 -3.836 1 97.69 198 VAL A O 1
ATOM 1558 N N . ALA A 1 199 ? 0.701 18.422 -3.098 1 97.94 199 ALA A N 1
ATOM 1559 C CA . ALA A 1 199 ? -0.556 19.156 -2.912 1 97.94 199 ALA A CA 1
ATOM 1560 C C . ALA A 1 199 ? -1.339 19.234 -4.219 1 97.94 199 ALA A C 1
ATOM 1562 O O . ALA A 1 199 ? -2.559 19.062 -4.23 1 97.94 199 ALA A O 1
ATOM 1563 N N . ALA A 1 200 ? -0.651 19.484 -5.258 1 97.06 200 ALA A N 1
ATOM 1564 C CA . ALA A 1 200 ? -1.295 19.578 -6.566 1 97.06 200 ALA A CA 1
ATOM 1565 C C . ALA A 1 200 ? -1.961 18.25 -6.941 1 97.06 200 ALA A C 1
ATOM 1567 O O . ALA A 1 200 ? -3.096 18.234 -7.426 1 97.06 200 ALA A O 1
ATOM 1568 N N . GLN A 1 201 ? -1.263 17.203 -6.723 1 94.62 201 GLN A N 1
ATOM 1569 C CA . GLN A 1 201 ? -1.8 15.898 -7.07 1 94.62 201 GLN A CA 1
ATOM 1570 C C . GLN A 1 201 ? -3 15.547 -6.195 1 94.62 201 GLN A C 1
ATOM 1572 O O . GLN A 1 201 ? -3.984 14.984 -6.68 1 94.62 201 GLN A O 1
ATOM 1577 N N . LEU A 1 202 ? -2.926 15.828 -4.969 1 95.25 202 LEU A N 1
ATOM 1578 C CA . LEU A 1 202 ? -4.039 15.555 -4.066 1 95.25 202 LEU A CA 1
ATOM 1579 C C . LEU A 1 202 ? -5.262 16.391 -4.441 1 95.25 202 LEU A C 1
ATOM 1581 O O . LEU A 1 202 ? -6.391 15.898 -4.379 1 95.25 202 LEU A O 1
ATOM 1585 N N . ARG A 1 203 ? -5.035 17.641 -4.812 1 95.38 203 ARG A N 1
ATOM 1586 C CA . ARG A 1 203 ? -6.129 18.484 -5.277 1 95.38 203 ARG A CA 1
ATOM 1587 C C . ARG A 1 203 ? -6.812 17.875 -6.496 1 95.38 203 ARG A C 1
ATOM 1589 O O . ARG A 1 203 ? -8.039 17.875 -6.586 1 95.38 203 ARG A O 1
ATOM 1596 N N . ASP A 1 204 ? -5.992 17.406 -7.367 1 91.12 204 ASP A N 1
ATOM 1597 C CA . ASP A 1 204 ? -6.523 16.781 -8.57 1 91.12 204 ASP A CA 1
ATOM 1598 C C . ASP A 1 204 ? -7.371 15.562 -8.227 1 91.12 204 ASP A C 1
ATOM 1600 O O . ASP A 1 204 ? -8.445 15.359 -8.805 1 91.12 204 ASP A O 1
ATOM 1604 N N . LEU A 1 205 ? -6.902 14.805 -7.359 1 85.56 205 LEU A N 1
ATOM 1605 C CA . LEU A 1 205 ? -7.629 13.609 -6.949 1 85.56 205 LEU A CA 1
ATOM 1606 C C . LEU A 1 205 ? -8.969 13.984 -6.312 1 85.56 205 LEU A C 1
ATOM 1608 O O . LEU A 1 205 ? -9.984 13.328 -6.562 1 85.56 205 LEU A O 1
ATOM 1612 N N . LEU A 1 206 ? -8.961 15.008 -5.469 1 89 206 LEU A N 1
ATOM 1613 C CA . LEU A 1 206 ? -10.18 15.461 -4.816 1 89 206 LEU A CA 1
ATOM 1614 C C . LEU A 1 206 ? -11.195 15.961 -5.844 1 89 206 LEU A C 1
ATOM 1616 O O . LEU A 1 206 ? -12.391 15.68 -5.727 1 89 206 LEU A O 1
ATOM 1620 N N . ARG A 1 207 ? -10.688 16.641 -6.789 1 87.88 207 ARG A N 1
ATOM 1621 C CA . ARG A 1 207 ? -11.555 17.141 -7.848 1 87.88 207 ARG A CA 1
ATOM 1622 C C . ARG A 1 207 ? -12.219 15.992 -8.602 1 87.88 207 ARG A C 1
ATOM 1624 O O . ARG A 1 207 ? -13.406 16.047 -8.906 1 87.88 207 ARG A O 1
ATOM 1631 N N . ARG A 1 208 ? -11.492 14.984 -8.867 1 79.56 208 ARG A N 1
ATOM 1632 C CA . ARG A 1 208 ? -12.016 13.836 -9.594 1 79.56 208 ARG A CA 1
ATOM 1633 C C . ARG A 1 208 ? -13.078 13.109 -8.781 1 79.56 208 ARG A C 1
ATOM 1635 O O . ARG A 1 208 ? -14.055 12.602 -9.336 1 79.56 208 ARG A O 1
ATOM 1642 N N . LEU A 1 209 ? -12.805 13.023 -7.562 1 75.81 209 LEU A N 1
ATOM 1643 C CA . LEU A 1 209 ? -13.781 12.398 -6.676 1 75.81 209 LEU A CA 1
ATOM 1644 C C . LEU A 1 209 ? -15.086 13.18 -6.668 1 75.81 209 LEU A C 1
ATOM 1646 O O . LEU A 1 209 ? -16.172 12.594 -6.633 1 75.81 209 LEU A O 1
ATOM 1650 N N . GLU A 1 210 ? -14.906 14.453 -6.566 1 77.25 210 GLU A N 1
ATOM 1651 C CA . GLU A 1 210 ? -16.078 15.32 -6.57 1 77.25 210 GLU A CA 1
ATOM 1652 C C . GLU A 1 210 ? -16.844 15.203 -7.883 1 77.25 210 GLU A C 1
ATOM 1654 O O . GLU A 1 210 ? -18.078 15.195 -7.891 1 77.25 210 GLU A O 1
ATOM 1659 N N . ASP A 1 211 ? -16.156 15.102 -8.914 1 72.44 211 ASP A N 1
ATOM 1660 C CA . ASP A 1 211 ? -16.766 14.953 -10.227 1 72.44 211 ASP A CA 1
ATOM 1661 C C . ASP A 1 211 ? -17.469 13.602 -10.352 1 72.44 211 ASP A C 1
ATOM 1663 O O . ASP A 1 211 ? -18.547 13.516 -10.953 1 72.44 211 ASP A O 1
ATOM 1667 N N . ALA A 1 212 ? -16.828 12.609 -9.758 1 61.59 212 ALA A N 1
ATOM 1668 C CA . ALA A 1 212 ? -17.438 11.281 -9.805 1 61.59 212 ALA A CA 1
ATOM 1669 C C . ALA A 1 212 ? -18.672 11.219 -8.922 1 61.59 212 ALA A C 1
ATOM 1671 O O . ALA A 1 212 ? -19.656 10.555 -9.273 1 61.59 212 ALA A O 1
ATOM 1672 N N . GLY A 1 213 ? -18.578 11.695 -7.688 1 56.38 213 GLY A N 1
ATOM 1673 C CA . GLY A 1 213 ? -19.734 11.766 -6.824 1 56.38 213 GLY A CA 1
ATOM 1674 C C . GLY A 1 213 ? -20.875 12.562 -7.43 1 56.38 213 GLY A C 1
ATOM 1675 O O . GLY A 1 213 ? -22.047 12.211 -7.254 1 56.38 213 GLY A O 1
ATOM 1676 N N . CYS A 1 214 ? -20.438 13.688 -7.965 1 46.53 214 CYS A N 1
ATOM 1677 C CA . CYS A 1 214 ? -21.438 14.477 -8.664 1 46.53 214 CYS A CA 1
ATOM 1678 C C . CYS A 1 214 ? -22.094 13.664 -9.781 1 46.53 214 CYS A C 1
ATOM 1680 O O . CYS A 1 214 ? -23.297 13.758 -10.008 1 46.53 214 CYS A O 1
ATOM 1682 N N . ALA A 1 215 ? -21.328 12.961 -10.391 1 42.69 215 ALA A N 1
ATOM 1683 C CA . ALA A 1 215 ? -21.891 12.117 -11.445 1 42.69 215 ALA A CA 1
ATOM 1684 C C . ALA A 1 215 ? -22.812 11.055 -10.867 1 42.69 215 ALA A C 1
ATOM 1686 O O . ALA A 1 215 ? -23.859 10.758 -11.438 1 42.69 215 ALA A O 1
ATOM 1687 N N . LEU A 1 216 ? -22.344 10.523 -9.805 1 42.38 216 LEU A N 1
ATOM 1688 C CA . LEU A 1 216 ? -23.203 9.531 -9.172 1 42.38 216 LEU A CA 1
ATOM 1689 C C . LEU A 1 216 ? -24.438 10.188 -8.562 1 42.38 216 LEU A C 1
ATOM 1691 O O . LEU A 1 216 ? -25.531 9.625 -8.594 1 42.38 216 LEU A O 1
ATOM 1695 N N . GLY A 1 217 ? -24.281 11.25 -7.766 1 38.91 217 GLY A N 1
ATOM 1696 C CA . GLY A 1 217 ? -25.453 12.008 -7.316 1 38.91 217 GLY A CA 1
ATOM 1697 C C . GLY A 1 217 ? -26.344 12.461 -8.461 1 38.91 217 GLY A C 1
ATOM 1698 O O . GLY A 1 217 ? -27.562 12.461 -8.328 1 38.91 217 GLY A O 1
ATOM 1699 N N . MET A 1 218 ? -25.844 12.977 -9.422 1 33.56 218 MET A N 1
ATOM 1700 C CA . MET A 1 218 ? -26.688 13.336 -10.562 1 33.56 218 MET A CA 1
ATOM 1701 C C . MET A 1 218 ? -27.359 12.102 -11.164 1 33.56 218 MET A C 1
ATOM 1703 O O . MET A 1 218 ? -28.5 12.156 -11.602 1 33.56 218 MET A O 1
ATOM 1707 N N . ARG A 1 219 ? -26.641 11.133 -11.234 1 36.59 219 ARG A N 1
ATOM 1708 C CA . ARG A 1 219 ? -27.359 9.953 -11.703 1 36.59 219 ARG A CA 1
ATOM 1709 C C . ARG A 1 219 ? -28.438 9.539 -10.711 1 36.59 219 ARG A C 1
ATOM 1711 O O . ARG A 1 219 ? -29.469 9.008 -11.102 1 36.59 219 ARG A O 1
ATOM 1718 N N . ALA A 1 220 ? -28.219 9.719 -9.445 1 37.44 220 ALA A N 1
ATOM 1719 C CA . ALA A 1 220 ? -29.281 9.453 -8.477 1 37.44 220 ALA A CA 1
ATOM 1720 C C . ALA A 1 220 ? -30.375 10.508 -8.57 1 37.44 220 ALA A C 1
ATOM 1722 O O . ALA A 1 220 ? -31.562 10.195 -8.438 1 37.44 220 ALA A O 1
ATOM 1723 N N . GLY A 1 221 ? -29.984 11.633 -8.75 1 34.91 221 GLY A N 1
ATOM 1724 C CA . GLY A 1 221 ? -31.031 12.609 -8.977 1 34.91 221 GLY A CA 1
ATOM 1725 C C . GLY A 1 221 ? -31.828 12.344 -10.242 1 34.91 221 GLY A C 1
ATOM 1726 O O . GLY A 1 221 ? -33.031 12.602 -10.289 1 34.91 221 GLY A O 1
ATOM 1727 N N . SER A 1 222 ? -31.203 11.93 -11.234 1 35.16 222 SER A N 1
ATOM 1728 C CA . SER A 1 222 ? -32.031 11.664 -12.406 1 35.16 222 SER A CA 1
ATOM 1729 C C . SER A 1 222 ? -32.969 10.477 -12.172 1 35.16 222 SER A C 1
ATOM 1731 O O . SER A 1 222 ? -34.062 10.438 -12.688 1 35.16 222 SER A O 1
ATOM 1733 N N . GLN A 1 223 ? -32.531 9.547 -11.453 1 31.55 223 GLN A N 1
ATOM 1734 C CA . GLN A 1 223 ? -33.5 8.477 -11.273 1 31.55 223 GLN A CA 1
ATOM 1735 C C . GLN A 1 223 ? -34.562 8.875 -10.242 1 31.55 223 GLN A C 1
ATOM 1737 O O . GLN A 1 223 ? -35.656 8.289 -10.211 1 31.55 223 GLN A O 1
ATOM 1742 N N . ALA A 1 224 ? -34.406 9.805 -9.375 1 32.34 224 ALA A N 1
ATOM 1743 C CA . ALA A 1 224 ? -35.531 10.227 -8.531 1 32.34 224 ALA A CA 1
ATOM 1744 C C . ALA A 1 224 ? -36.562 11.016 -9.344 1 32.34 224 ALA A C 1
ATOM 1746 O O . ALA A 1 224 ? -37.719 11.062 -8.984 1 32.34 224 ALA A O 1
ATOM 1747 N N . VAL A 1 225 ? -36.156 11.648 -10.43 1 28.11 225 VAL A N 1
ATOM 1748 C CA . VAL A 1 225 ? -37.219 12.32 -11.172 1 28.11 225 VAL A CA 1
ATOM 1749 C C . VAL A 1 225 ? -38.094 11.281 -11.891 1 28.11 225 VAL A C 1
ATOM 1751 O O . VAL A 1 225 ? -39.25 11.555 -12.227 1 28.11 225 VAL A O 1
ATOM 1754 N N . ARG A 1 226 ? -37.562 10.156 -12.211 1 30.23 226 ARG A N 1
ATOM 1755 C CA . ARG A 1 226 ? -38.531 9.32 -12.93 1 30.23 226 ARG A CA 1
ATOM 1756 C C . ARG A 1 226 ? -39.531 8.695 -11.969 1 30.23 226 ARG A C 1
ATOM 1758 O O . ARG A 1 226 ? -40.531 8.094 -12.398 1 30.23 226 ARG A O 1
ATOM 1765 N N . LEU A 1 227 ? -39.125 8.523 -10.719 1 24.55 227 LEU A N 1
ATOM 1766 C CA . LEU A 1 227 ? -40.25 7.934 -10 1 24.55 227 LEU A CA 1
ATOM 1767 C C . LEU A 1 227 ? -41.188 9.016 -9.484 1 24.55 227 LEU A C 1
ATOM 1769 O O . LEU A 1 227 ? -42.219 8.711 -8.859 1 24.55 227 LEU A O 1
ATOM 1773 N N . ALA A 1 228 ? -41 10.297 -9.93 1 22.16 228 ALA A N 1
ATOM 1774 C CA . ALA A 1 228 ? -42.156 11.148 -9.641 1 22.16 228 ALA A CA 1
ATOM 1775 C C . ALA A 1 228 ? -43.125 11.18 -10.828 1 22.16 228 ALA A C 1
ATOM 1777 O O . ALA A 1 228 ? -42.688 11.195 -11.984 1 22.16 228 ALA A O 1
ATOM 1778 N N . MET B 1 1 ? 22.953 33.719 36.25 1 39 1 MET B N 1
ATOM 1779 C CA . MET B 1 1 ? 21.75 33.531 35.438 1 39 1 MET B CA 1
ATOM 1780 C C . MET B 1 1 ? 21.547 32.062 35.062 1 39 1 MET B C 1
ATOM 1782 O O . MET B 1 1 ? 22.406 31.469 34.406 1 39 1 MET B O 1
ATOM 1786 N N . SER B 1 2 ? 20.906 31.297 35.812 1 52.06 2 SER B N 1
ATOM 1787 C CA . SER B 1 2 ? 20.812 29.844 35.719 1 52.06 2 SER B CA 1
ATOM 1788 C C . SER B 1 2 ? 20.422 29.406 34.344 1 52.06 2 SER B C 1
ATOM 1790 O O . SER B 1 2 ? 19.5 29.969 33.719 1 52.06 2 SER B O 1
ATOM 1792 N N . LEU B 1 3 ? 21.328 28.844 33.688 1 57.12 3 LEU B N 1
ATOM 1793 C CA . LEU B 1 3 ? 21.141 28.328 32.344 1 57.12 3 LEU B CA 1
ATOM 1794 C C . LEU B 1 3 ? 19.859 27.516 32.25 1 57.12 3 LEU B C 1
ATOM 1796 O O . LEU B 1 3 ? 19.547 26.719 33.156 1 57.12 3 LEU B O 1
ATOM 1800 N N . PRO B 1 4 ? 18.953 28.016 31.484 1 68.19 4 PRO B N 1
ATOM 1801 C CA . PRO B 1 4 ? 17.703 27.266 31.359 1 68.19 4 PRO B CA 1
ATOM 1802 C C . PRO B 1 4 ? 17.938 25.781 31.094 1 68.19 4 PRO B C 1
ATOM 1804 O O . PRO B 1 4 ? 18.969 25.406 30.516 1 68.19 4 PRO B O 1
ATOM 1807 N N . SER B 1 5 ? 17.234 24.938 31.734 1 79.12 5 SER B N 1
ATOM 1808 C CA . SER B 1 5 ? 17.266 23.484 31.5 1 79.12 5 SER B CA 1
ATOM 1809 C C . SER B 1 5 ? 17.125 23.172 30.016 1 79.12 5 SER B C 1
ATOM 1811 O O . SER B 1 5 ? 16.562 23.953 29.266 1 79.12 5 SER B O 1
ATOM 1813 N N . PRO B 1 6 ? 17.875 22.281 29.531 1 78.38 6 PRO B N 1
ATOM 1814 C CA . PRO B 1 6 ? 17.766 21.844 28.141 1 78.38 6 PRO B CA 1
ATOM 1815 C C . PRO B 1 6 ? 16.328 21.766 27.656 1 78.38 6 PRO B C 1
ATOM 1817 O O . PRO B 1 6 ? 16.031 22.094 26.5 1 78.38 6 PRO B O 1
ATOM 1820 N N . LEU B 1 7 ? 15.516 21.422 28.531 1 77.12 7 LEU B N 1
ATOM 1821 C CA . LEU B 1 7 ? 14.109 21.312 28.172 1 77.12 7 LEU B CA 1
ATOM 1822 C C . LEU B 1 7 ? 13.508 22.672 27.859 1 77.12 7 LEU B C 1
ATOM 1824 O O . LEU B 1 7 ? 12.789 22.828 26.875 1 77.12 7 LEU B O 1
ATOM 1828 N N . VAL B 1 8 ? 13.82 23.594 28.656 1 80.44 8 VAL B N 1
ATOM 1829 C CA . VAL B 1 8 ? 13.273 24.938 28.5 1 80.44 8 VAL B CA 1
ATOM 1830 C C . VAL B 1 8 ? 13.805 25.562 27.203 1 80.44 8 VAL B C 1
ATOM 1832 O O . VAL B 1 8 ? 13.07 26.25 26.5 1 80.44 8 VAL B O 1
ATOM 1835 N N . GLN B 1 9 ? 14.992 25.312 26.969 1 82.88 9 GLN B N 1
ATOM 1836 C CA . GLN B 1 9 ? 15.594 25.844 25.75 1 82.88 9 GLN B CA 1
ATOM 1837 C C . GLN B 1 9 ? 14.914 25.266 24.516 1 82.88 9 GLN B C 1
ATOM 1839 O O . GLN B 1 9 ? 14.633 26 23.562 1 82.88 9 GLN B O 1
ATOM 1844 N N . ARG B 1 10 ? 14.672 24.062 24.594 1 80.38 10 ARG B N 1
ATOM 1845 C CA . ARG B 1 10 ? 14.016 23.406 23.469 1 80.38 10 ARG B CA 1
ATOM 1846 C C . ARG B 1 10 ? 12.609 23.969 23.266 1 80.38 10 ARG B C 1
ATOM 1848 O O . ARG B 1 10 ? 12.188 24.203 22.125 1 80.38 10 ARG B O 1
ATOM 1855 N N . LEU B 1 11 ? 11.977 24.156 24.344 1 82.62 11 LEU B N 1
ATOM 1856 C CA . LEU B 1 11 ? 10.617 24.688 24.266 1 82.62 11 LEU B CA 1
ATOM 1857 C C . LEU B 1 11 ? 10.609 26.094 23.703 1 82.62 11 LEU B C 1
ATOM 1859 O O . LEU B 1 11 ? 9.711 26.469 22.953 1 82.62 11 LEU B O 1
ATOM 1863 N N . ARG B 1 12 ? 11.594 26.812 24.078 1 84.62 12 ARG B N 1
ATOM 1864 C CA . ARG B 1 12 ? 11.688 28.188 23.578 1 84.62 12 ARG B CA 1
ATOM 1865 C C . ARG B 1 12 ? 11.938 28.203 22.078 1 84.62 12 ARG B C 1
ATOM 1867 O O . ARG B 1 12 ? 11.352 29.016 21.359 1 84.62 12 ARG B O 1
ATOM 1874 N N . GLU B 1 13 ? 12.781 27.344 21.672 1 84.44 13 GLU B N 1
ATOM 1875 C CA . GLU B 1 13 ? 13.07 27.266 20.25 1 84.44 13 GLU B CA 1
ATOM 1876 C C . GLU B 1 13 ? 11.836 26.875 19.453 1 84.44 13 GLU B C 1
ATOM 1878 O O . GLU B 1 13 ? 11.562 27.438 18.391 1 84.44 13 GLU B O 1
ATOM 1883 N N . GLU B 1 14 ? 11.156 25.906 19.938 1 86.62 14 GLU B N 1
ATOM 1884 C CA . GLU B 1 14 ? 9.922 25.484 19.281 1 86.62 14 GLU B CA 1
ATOM 1885 C C . GLU B 1 14 ? 8.891 26.609 19.25 1 86.62 14 GLU B C 1
ATOM 1887 O O . GLU B 1 14 ? 8.234 26.828 18.234 1 86.62 14 GLU B O 1
ATOM 1892 N N . ALA B 1 15 ? 8.812 27.297 20.344 1 87.81 15 ALA B N 1
ATOM 1893 C CA . ALA B 1 15 ? 7.883 28.422 20.438 1 87.81 15 ALA B CA 1
ATOM 1894 C C . ALA B 1 15 ? 8.219 29.484 19.422 1 87.81 15 ALA B C 1
ATOM 1896 O O . ALA B 1 15 ? 7.324 30.047 18.781 1 87.81 15 ALA B O 1
ATOM 1897 N N . ASP B 1 16 ? 9.508 29.734 19.312 1 88.38 16 ASP B N 1
ATOM 1898 C CA . ASP B 1 16 ? 9.961 30.75 18.359 1 88.38 16 ASP B CA 1
ATOM 1899 C C . ASP B 1 16 ? 9.539 30.391 16.938 1 88.38 16 ASP B C 1
ATOM 1901 O O . ASP B 1 16 ? 9.07 31.25 16.188 1 88.38 16 ASP B O 1
ATOM 1905 N N . ILE B 1 17 ? 9.711 29.141 16.641 1 86.81 17 ILE B N 1
ATOM 1906 C CA . ILE B 1 17 ? 9.32 28.688 15.312 1 86.81 17 ILE B CA 1
ATOM 1907 C C . ILE B 1 17 ? 7.805 28.812 15.148 1 86.81 17 ILE B C 1
ATOM 1909 O O . ILE B 1 17 ? 7.324 29.391 14.172 1 86.81 17 ILE B O 1
ATOM 1913 N N . MET B 1 18 ? 7.113 28.359 16.078 1 89.44 18 MET B N 1
ATOM 1914 C CA . MET B 1 18 ? 5.652 28.344 16.016 1 89.44 18 MET B CA 1
ATOM 1915 C C . MET B 1 18 ? 5.098 29.766 15.945 1 89.44 18 MET B C 1
ATOM 1917 O O . MET B 1 18 ? 4.121 30.016 15.234 1 89.44 18 MET B O 1
ATOM 1921 N N . PHE B 1 19 ? 5.738 30.641 16.641 1 88 19 PHE B N 1
ATOM 1922 C CA . PHE B 1 19 ? 5.281 32.031 16.672 1 88 19 PHE B CA 1
ATOM 1923 C C . PHE B 1 19 ? 5.406 32.688 15.305 1 88 19 PHE B C 1
ATOM 1925 O O . PHE B 1 19 ? 4.621 33.562 14.961 1 88 19 PHE B O 1
ATOM 1932 N N . SER B 1 20 ? 6.32 32.188 14.578 1 89.31 20 SER B N 1
ATOM 1933 C CA . SER B 1 20 ? 6.574 32.781 13.273 1 89.31 20 SER B CA 1
ATOM 1934 C C . SER B 1 20 ? 5.652 32.219 12.203 1 89.31 20 SER B C 1
ATOM 1936 O O . SER B 1 20 ? 5.59 32.75 11.086 1 89.31 20 SER B O 1
ATOM 1938 N N . LEU B 1 21 ? 4.949 31.234 12.477 1 90.88 21 LEU B N 1
ATOM 1939 C CA . LEU B 1 21 ? 4.141 30.531 11.484 1 90.88 21 LEU B CA 1
ATOM 1940 C C . LEU B 1 21 ? 2.705 31.047 11.492 1 90.88 21 LEU B C 1
ATOM 1942 O O . LEU B 1 21 ? 2.1 31.188 12.562 1 90.88 21 LEU B O 1
ATOM 1946 N N . ARG B 1 22 ? 2.221 31.469 10.297 1 93.75 22 ARG B N 1
ATOM 1947 C CA . ARG B 1 22 ? 0.829 31.859 10.094 1 93.75 22 ARG B CA 1
ATOM 1948 C C . ARG B 1 22 ? 0.233 31.156 8.883 1 93.75 22 ARG B C 1
ATOM 1950 O O . ARG B 1 22 ? 0.382 31.625 7.75 1 93.75 22 ARG B O 1
ATOM 1957 N N . HIS B 1 23 ? -0.419 30.141 9.156 1 96.44 23 HIS B N 1
ATOM 1958 C CA . HIS B 1 23 ? -1.03 29.328 8.102 1 96.44 23 HIS B CA 1
ATOM 1959 C C . HIS B 1 23 ? -2.189 28.5 8.648 1 96.44 23 HIS B C 1
ATOM 1961 O O . HIS B 1 23 ? -2.102 27.953 9.75 1 96.44 23 HIS B O 1
ATOM 1967 N N . PRO B 1 24 ? -3.238 28.312 7.895 1 97.19 24 PRO B N 1
ATOM 1968 C CA . PRO B 1 24 ? -4.41 27.578 8.383 1 97.19 24 PRO B CA 1
ATOM 1969 C C . PRO B 1 24 ? -4.109 26.109 8.68 1 97.19 24 PRO B C 1
ATOM 1971 O O . PRO B 1 24 ? -4.832 25.469 9.453 1 97.19 24 PRO B O 1
ATOM 1974 N N . ASN B 1 25 ? -3.072 25.562 8.102 1 98.25 25 ASN B N 1
ATOM 1975 C CA . ASN B 1 25 ? -2.768 24.141 8.281 1 98.25 25 ASN B CA 1
ATOM 1976 C C . ASN B 1 25 ? -1.553 23.938 9.188 1 98.25 25 ASN B C 1
ATOM 1978 O O . ASN B 1 25 ? -0.922 22.891 9.156 1 98.25 25 ASN B O 1
ATOM 1982 N N . CYS B 1 26 ? -1.194 24.938 9.953 1 96.81 26 CYS B N 1
ATOM 1983 C CA . CYS B 1 26 ? -0.247 24.875 11.055 1 96.81 26 CYS B CA 1
ATOM 1984 C C . CYS B 1 26 ? -0.9 25.312 12.359 1 96.81 26 CYS B C 1
ATOM 1986 O O . CYS B 1 26 ? -1.603 26.328 12.398 1 96.81 26 CYS B O 1
ATOM 1988 N N . VAL B 1 27 ? -0.679 24.531 13.359 1 96.06 27 VAL B N 1
ATOM 1989 C CA . VAL B 1 27 ? -1.315 24.844 14.641 1 96.06 27 VAL B CA 1
ATOM 1990 C C . VAL B 1 27 ? -0.81 26.188 15.156 1 96.06 27 VAL B C 1
ATOM 1992 O O . VAL B 1 27 ? 0.386 26.469 15.078 1 96.06 27 VAL B O 1
ATOM 1995 N N . GLN B 1 28 ? -1.713 26.891 15.688 1 94.5 28 GLN B N 1
ATOM 1996 C CA . GLN B 1 28 ? -1.365 28.219 16.172 1 94.5 28 GLN B CA 1
ATOM 1997 C C . GLN B 1 28 ? -0.926 28.172 17.641 1 94.5 28 GLN B C 1
ATOM 1999 O O . GLN B 1 28 ? -1.58 27.547 18.469 1 94.5 28 GLN B O 1
ATOM 2004 N N . LEU B 1 29 ? 0.227 28.812 17.891 1 93.12 29 LEU B N 1
ATOM 2005 C CA . LEU B 1 29 ? 0.658 28.984 19.266 1 93.12 29 LEU B CA 1
ATOM 2006 C C . LEU B 1 29 ? -0.13 30.109 19.938 1 93.12 29 LEU B C 1
ATOM 2008 O O . LEU B 1 29 ? -0.201 31.219 19.422 1 93.12 29 LEU B O 1
ATOM 2012 N N . MET B 1 30 ? -0.699 29.781 21.031 1 92.69 30 MET B N 1
ATOM 2013 C CA . MET B 1 30 ? -1.479 30.781 21.75 1 92.69 30 MET B CA 1
ATOM 2014 C C . MET B 1 30 ? -0.64 31.438 22.844 1 92.69 30 MET B C 1
ATOM 2016 O O . MET B 1 30 ? -0.881 32.594 23.188 1 92.69 30 MET B O 1
ATOM 2020 N N . GLY B 1 31 ? 0.304 30.656 23.406 1 91.06 31 GLY B N 1
ATOM 2021 C CA . GLY B 1 31 ? 1.194 31.188 24.422 1 91.06 31 GLY B CA 1
ATOM 2022 C C . GLY B 1 31 ? 2.072 30.125 25.062 1 91.06 31 GLY B C 1
ATOM 2023 O O . GLY B 1 31 ? 2.146 29 24.578 1 91.06 31 GLY B O 1
ATOM 2024 N N . THR B 1 32 ? 2.904 30.625 26.016 1 89.38 32 THR B N 1
ATOM 2025 C CA . THR B 1 32 ? 3.77 29.719 26.766 1 89.38 32 THR B CA 1
ATOM 2026 C C . THR B 1 32 ? 3.477 29.812 28.266 1 89.38 32 THR B C 1
ATOM 2028 O O . THR B 1 32 ? 3.025 30.859 28.75 1 89.38 32 THR B O 1
ATOM 2031 N N . VAL B 1 33 ? 3.496 28.641 28.859 1 85.44 33 VAL B N 1
ATOM 2032 C CA . VAL B 1 33 ? 3.436 28.594 30.312 1 85.44 33 VAL B CA 1
ATOM 2033 C C . VAL B 1 33 ? 4.832 28.344 30.875 1 85.44 33 VAL B C 1
ATOM 2035 O O . VAL B 1 33 ? 5.57 27.5 30.375 1 85.44 33 VAL B O 1
ATOM 2038 N N . THR B 1 34 ? 5.211 29.094 31.844 1 83.56 34 THR B N 1
ATOM 2039 C CA . THR B 1 34 ? 6.582 29.047 32.344 1 83.56 34 THR B CA 1
ATOM 2040 C C . THR B 1 34 ? 6.711 28.016 33.469 1 83.56 34 THR B C 1
ATOM 2042 O O . THR B 1 34 ? 7.793 27.484 33.719 1 83.56 34 THR B O 1
ATOM 2045 N N . SER B 1 35 ? 5.609 27.719 34.281 1 83.44 35 SER B N 1
ATOM 2046 C CA . SER B 1 35 ? 5.68 26.797 35.406 1 83.44 35 SER B CA 1
ATOM 2047 C C . SER B 1 35 ? 4.402 25.969 35.531 1 83.44 35 SER B C 1
ATOM 2049 O O . SER B 1 35 ? 3.367 26.484 35.969 1 83.44 35 SER B O 1
ATOM 2051 N N . PRO B 1 36 ? 4.645 24.672 35.156 1 84.75 36 PRO B N 1
ATOM 2052 C CA . PRO B 1 36 ? 5.73 24.016 34.438 1 84.75 36 PRO B CA 1
ATOM 2053 C C . PRO B 1 36 ? 5.84 24.516 33 1 84.75 36 PRO B C 1
ATOM 2055 O O . PRO B 1 36 ? 4.852 24.969 32.406 1 84.75 36 PRO B O 1
ATOM 2058 N N . PRO B 1 37 ? 6.992 24.562 32.438 1 84.62 37 PRO B N 1
ATOM 2059 C CA . PRO B 1 37 ? 7.156 25.062 31.078 1 84.62 37 PRO B CA 1
ATOM 2060 C C . PRO B 1 37 ? 6.371 24.25 30.047 1 84.62 37 PRO B C 1
ATOM 2062 O O . PRO B 1 37 ? 6.473 23.031 30.031 1 84.62 37 PRO B O 1
ATOM 2065 N N . CYS B 1 38 ? 5.469 24.844 29.375 1 88.19 38 CYS B N 1
ATOM 2066 C CA . CYS B 1 38 ? 4.707 24.172 28.312 1 88.19 38 CYS B CA 1
ATOM 2067 C C . CYS B 1 38 ? 4.23 25.172 27.266 1 88.19 38 CYS B C 1
ATOM 2069 O O . CYS B 1 38 ? 4.234 26.375 27.516 1 88.19 38 CYS B O 1
ATOM 2071 N N . LEU B 1 39 ? 3.99 24.688 26.094 1 89.62 39 LEU B N 1
ATOM 2072 C CA . LEU B 1 39 ? 3.404 25.469 25.016 1 89.62 39 LEU B CA 1
ATOM 2073 C C . LEU B 1 39 ? 1.888 25.328 24.984 1 89.62 39 LEU B C 1
ATOM 2075 O O . LEU B 1 39 ? 1.365 24.234 25.203 1 89.62 39 LEU B O 1
ATOM 2079 N N . VAL B 1 40 ? 1.124 26.422 24.828 1 91.62 40 VAL B N 1
ATOM 2080 C CA . VAL B 1 40 ? -0.329 26.406 24.688 1 91.62 40 VAL B CA 1
ATOM 2081 C C . VAL B 1 40 ? -0.715 26.703 23.234 1 91.62 40 VAL B C 1
ATOM 2083 O O . VAL B 1 40 ? -0.349 27.734 22.688 1 91.62 40 VAL B O 1
ATOM 2086 N N . THR B 1 41 ? -1.461 25.797 22.641 1 93.56 41 THR B N 1
ATOM 2087 C CA . THR B 1 41 ? -1.838 25.938 21.234 1 93.56 41 THR B CA 1
ATOM 2088 C C . THR B 1 41 ? -3.355 25.984 21.078 1 93.56 41 THR B C 1
ATOM 2090 O O . THR B 1 41 ? -4.086 25.766 22.047 1 93.56 41 THR B O 1
ATOM 2093 N N . GLU B 1 42 ? -3.816 26.391 19.906 1 94.81 42 GLU B N 1
ATOM 2094 C CA . GLU B 1 42 ? -5.246 26.312 19.609 1 94.81 42 GLU B CA 1
ATOM 2095 C C . GLU B 1 42 ? -5.785 24.906 19.844 1 94.81 42 GLU B C 1
ATOM 2097 O O . GLU B 1 42 ? -5.047 23.938 19.719 1 94.81 42 GLU B O 1
ATOM 2102 N N . TYR B 1 43 ? -7.027 24.922 20.219 1 94.88 43 TYR B N 1
ATOM 2103 C CA . TYR B 1 43 ? -7.668 23.656 20.547 1 94.88 43 TYR B CA 1
ATOM 2104 C C . TYR B 1 43 ? -8.234 22.984 19.281 1 94.88 43 TYR B C 1
ATOM 2106 O O . TYR B 1 43 ? -8.969 23.625 18.516 1 94.88 43 TYR B O 1
ATOM 2114 N N . CYS B 1 44 ? -7.863 21.828 19.031 1 96.88 44 CYS B N 1
ATOM 2115 C CA . CYS B 1 44 ? -8.414 21 17.969 1 96.88 44 CYS B CA 1
ATOM 2116 C C . CYS B 1 44 ? -9.25 19.859 18.562 1 96.88 44 CYS B C 1
ATOM 2118 O O . CYS B 1 44 ? -8.711 18.859 19.016 1 96.88 44 CYS B O 1
ATOM 2120 N N . SER B 1 45 ? -10.516 19.938 18.438 1 96.62 45 SER B N 1
ATOM 2121 C CA . SER B 1 45 ? -11.469 19.188 19.234 1 96.62 45 SER B CA 1
ATOM 2122 C C . SER B 1 45 ? -11.477 17.703 18.859 1 96.62 45 SER B C 1
ATOM 2124 O O . SER B 1 45 ? -11.922 16.859 19.625 1 96.62 45 SER B O 1
ATOM 2126 N N . ARG B 1 46 ? -11.008 17.391 17.719 1 96.5 46 ARG B N 1
ATOM 2127 C CA . ARG B 1 46 ? -11.086 16 17.297 1 96.5 46 ARG B CA 1
ATOM 2128 C C . ARG B 1 46 ? -9.797 15.25 17.641 1 96.5 46 ARG B C 1
ATOM 2130 O O . ARG B 1 46 ? -9.695 14.047 17.391 1 96.5 46 ARG B O 1
ATOM 2137 N N . GLY B 1 47 ? -8.836 16.016 18.156 1 96.5 47 GLY B N 1
ATOM 2138 C CA . GLY B 1 47 ? -7.586 15.391 18.547 1 96.5 47 GLY B CA 1
ATOM 2139 C C . GLY B 1 47 ? -6.633 15.18 17.375 1 96.5 47 GLY B C 1
ATOM 2140 O O . GLY B 1 47 ? -6.703 15.898 16.375 1 96.5 47 GLY B O 1
ATOM 2141 N N . SER B 1 48 ? -5.73 14.219 17.531 1 95.94 48 SER B N 1
ATOM 2142 C CA . SER B 1 48 ? -4.758 13.93 16.484 1 95.94 48 SER B CA 1
ATOM 2143 C C . SER B 1 48 ? -5.379 13.086 15.375 1 95.94 48 SER B C 1
ATOM 2145 O O . SER B 1 48 ? -6.434 12.484 15.562 1 95.94 48 SER B O 1
ATOM 2147 N N . LEU B 1 49 ? -4.734 13.141 14.242 1 95.94 49 LEU B N 1
ATOM 2148 C CA . LEU B 1 49 ? -5.16 12.25 13.164 1 95.94 49 LEU B CA 1
ATOM 2149 C C . LEU B 1 49 ? -5.152 10.797 13.617 1 95.94 49 LEU B C 1
ATOM 2151 O O . LEU B 1 49 ? -6.039 10.023 13.25 1 95.94 49 LEU B O 1
ATOM 2155 N N . THR B 1 50 ? -4.148 10.43 14.453 1 91.12 50 THR B N 1
ATOM 2156 C CA . THR B 1 50 ? -4.102 9.094 15.031 1 91.12 50 THR B CA 1
ATOM 2157 C C . THR B 1 50 ? -5.379 8.789 15.812 1 91.12 50 THR B C 1
ATOM 2159 O O . THR B 1 50 ? -5.953 7.711 15.68 1 91.12 50 THR B O 1
ATOM 2162 N N . ASP B 1 51 ? -5.809 9.742 16.609 1 92.56 51 ASP B N 1
ATOM 2163 C CA . ASP B 1 51 ? -7.035 9.578 17.375 1 92.56 51 ASP B CA 1
ATOM 2164 C C . ASP B 1 51 ? -8.242 9.367 16.469 1 92.56 51 ASP B C 1
ATOM 2166 O O . ASP B 1 51 ? -9.078 8.5 16.734 1 92.56 51 ASP B O 1
ATOM 2170 N N . CYS B 1 52 ? -8.312 10.148 15.461 1 94 52 CYS B N 1
ATOM 2171 C CA . CYS B 1 52 ? -9.414 10.031 14.508 1 94 52 CYS B CA 1
ATOM 2172 C C . CYS B 1 52 ? -9.438 8.648 13.867 1 94 52 CYS B C 1
ATOM 2174 O O . CYS B 1 52 ? -10.492 8.031 13.758 1 94 52 CYS B O 1
ATOM 2176 N N . LEU B 1 53 ? -8.289 8.195 13.445 1 87 53 LEU B N 1
ATOM 2177 C CA . LEU B 1 53 ? -8.195 6.906 12.773 1 87 53 LEU B CA 1
ATOM 2178 C C . LEU B 1 53 ? -8.531 5.762 13.727 1 87 53 LEU B C 1
ATOM 2180 O O . LEU B 1 53 ? -9.219 4.812 13.344 1 87 53 LEU B O 1
ATOM 2184 N N . LYS B 1 54 ? -8.062 5.84 14.938 1 83.69 54 LYS B N 1
ATOM 2185 C CA . LYS B 1 54 ? -8.375 4.836 15.953 1 83.69 54 LYS B CA 1
ATOM 2186 C C . LYS B 1 54 ? -9.867 4.797 16.25 1 83.69 54 LYS B C 1
ATOM 2188 O O . LYS B 1 54 ? -10.453 3.721 16.391 1 83.69 54 LYS B O 1
ATOM 2193 N N . ALA B 1 55 ? -10.383 5.984 16.375 1 88.06 55 ALA B N 1
ATOM 2194 C CA . ALA B 1 55 ? -11.82 6.07 16.625 1 88.06 55 ALA B CA 1
ATOM 2195 C C . ALA B 1 55 ? -12.609 5.426 15.477 1 88.06 55 ALA B C 1
ATOM 2197 O O . ALA B 1 55 ? -13.594 4.723 15.719 1 88.06 55 ALA B O 1
ATOM 2198 N N . ALA B 1 56 ? -12.211 5.688 14.297 1 82.75 56 ALA B N 1
ATOM 2199 C CA . ALA B 1 56 ? -12.867 5.117 13.117 1 82.75 56 ALA B CA 1
ATOM 2200 C C . ALA B 1 56 ? -12.766 3.594 13.125 1 82.75 56 ALA B C 1
ATOM 2202 O O . ALA B 1 56 ? -13.695 2.898 12.711 1 82.75 56 ALA B O 1
ATOM 2203 N N . LYS B 1 57 ? -11.656 3.1 13.57 1 72.75 57 LYS B N 1
ATOM 2204 C CA . LYS B 1 57 ? -11.438 1.657 13.625 1 72.75 57 LYS B CA 1
ATOM 2205 C C . LYS B 1 57 ? -12.367 1.002 14.648 1 72.75 57 LYS B C 1
ATOM 2207 O O . LYS B 1 57 ? -12.773 -0.148 14.477 1 72.75 57 LYS B O 1
ATOM 2212 N N . ARG B 1 58 ? -12.773 1.734 15.656 1 78.12 58 ARG B N 1
ATOM 2213 C CA . ARG B 1 58 ? -13.516 1.177 16.781 1 78.12 58 ARG B CA 1
ATOM 2214 C C . ARG B 1 58 ? -15.016 1.352 16.578 1 78.12 58 ARG B C 1
ATOM 2216 O O . ARG B 1 58 ? -15.82 0.607 17.156 1 78.12 58 ARG B O 1
ATOM 2223 N N . ASP B 1 59 ? -15.359 2.371 15.812 1 82.06 59 ASP B N 1
ATOM 2224 C CA . ASP B 1 59 ? -16.766 2.758 15.664 1 82.06 59 ASP B CA 1
ATOM 2225 C C . ASP B 1 59 ? -17.156 2.826 14.195 1 82.06 59 ASP B C 1
ATOM 2227 O O . ASP B 1 59 ? -16.719 3.719 13.469 1 82.06 59 ASP B O 1
ATOM 2231 N N . PRO B 1 60 ? -18.094 1.99 13.781 1 74.12 60 PRO B N 1
ATOM 2232 C CA . PRO B 1 60 ? -18.5 1.971 12.375 1 74.12 60 PRO B CA 1
ATOM 2233 C C . PRO B 1 60 ? -19.062 3.312 11.906 1 74.12 60 PRO B C 1
ATOM 2235 O O . PRO B 1 60 ? -18.875 3.691 10.75 1 74.12 60 PRO B O 1
ATOM 2238 N N . GLY B 1 61 ? -19.812 3.957 12.75 1 79.5 61 GLY B N 1
ATOM 2239 C CA . GLY B 1 61 ? -20.312 5.277 12.398 1 79.5 61 GLY B CA 1
ATOM 2240 C C . GLY B 1 61 ? -19.203 6.27 12.094 1 79.5 61 GLY B C 1
ATOM 2241 O O . GLY B 1 61 ? -19.281 7.016 11.117 1 79.5 61 GLY B O 1
ATOM 2242 N N . LYS B 1 62 ? -18.172 6.215 12.906 1 83.75 62 LYS B N 1
ATOM 2243 C CA . LYS B 1 62 ? -17.031 7.098 12.688 1 83.75 62 LYS B CA 1
ATOM 2244 C C . LYS B 1 62 ? -16.234 6.668 11.453 1 83.75 62 LYS B C 1
ATOM 2246 O O . LYS B 1 62 ? -15.688 7.508 10.734 1 83.75 62 LYS B O 1
ATOM 2251 N N . ALA B 1 63 ? -16.219 5.41 11.305 1 79.88 63 ALA B N 1
ATOM 2252 C CA . ALA B 1 63 ? -15.578 4.895 10.102 1 79.88 63 ALA B CA 1
ATOM 2253 C C . ALA B 1 63 ? -16.266 5.406 8.844 1 79.88 63 ALA B C 1
ATOM 2255 O O . ALA B 1 63 ? -15.609 5.801 7.879 1 79.88 63 ALA B O 1
ATOM 2256 N N . ALA B 1 64 ? -17.625 5.395 8.891 1 75.88 64 ALA B N 1
ATOM 2257 C CA . ALA B 1 64 ? -18.406 5.836 7.742 1 75.88 64 ALA B CA 1
ATOM 2258 C C . ALA B 1 64 ? -18.203 7.324 7.469 1 75.88 64 ALA B C 1
ATOM 2260 O O . ALA B 1 64 ? -18.297 7.77 6.324 1 75.88 64 ALA B O 1
ATOM 2261 N N . ALA B 1 65 ? -17.844 8.039 8.492 1 82.12 65 ALA B N 1
ATOM 2262 C CA . ALA B 1 65 ? -17.625 9.477 8.359 1 82.12 65 ALA B CA 1
ATOM 2263 C C . ALA B 1 65 ? -16.297 9.758 7.656 1 82.12 65 ALA B C 1
ATOM 2265 O O . ALA B 1 65 ? -16.094 10.859 7.125 1 82.12 65 ALA B O 1
ATOM 2266 N N . MET B 1 66 ? -15.438 8.789 7.641 1 84.31 66 MET B N 1
ATOM 2267 C CA . MET B 1 66 ? -14.133 8.961 7.012 1 84.31 66 MET B CA 1
ATOM 2268 C C . MET B 1 66 ? -14.18 8.562 5.539 1 84.31 66 MET B C 1
ATOM 2270 O O . MET B 1 66 ? -13.547 7.586 5.141 1 84.31 66 MET B O 1
ATOM 2274 N N . THR B 1 67 ? -14.906 9.344 4.766 1 81.5 67 THR B N 1
ATOM 2275 C CA . THR B 1 67 ? -15.031 9.133 3.33 1 81.5 67 THR B CA 1
ATOM 2276 C C . THR B 1 67 ? -13.695 9.352 2.629 1 81.5 67 THR B C 1
ATOM 2278 O O . THR B 1 67 ? -12.773 9.93 3.203 1 81.5 67 THR B O 1
ATOM 2281 N N . TRP B 1 68 ? -13.641 8.914 1.439 1 80.75 68 TRP B N 1
ATOM 2282 C CA . TRP B 1 68 ? -12.438 9.141 0.646 1 80.75 68 TRP B CA 1
ATOM 2283 C C . TRP B 1 68 ? -12.172 10.633 0.478 1 80.75 68 TRP B C 1
ATOM 2285 O O . TRP B 1 68 ? -11.023 11.07 0.498 1 80.75 68 TRP B O 1
ATOM 2295 N N . HIS B 1 69 ? -13.266 11.383 0.301 1 85.31 69 HIS B N 1
ATOM 2296 C CA . HIS B 1 69 ? -13.117 12.828 0.195 1 85.31 69 HIS B CA 1
ATOM 2297 C C . HIS B 1 69 ? -12.469 13.414 1.444 1 85.31 69 HIS B C 1
ATOM 2299 O O . HIS B 1 69 ? -11.531 14.203 1.348 1 85.31 69 HIS B O 1
ATOM 2305 N N . LEU B 1 70 ? 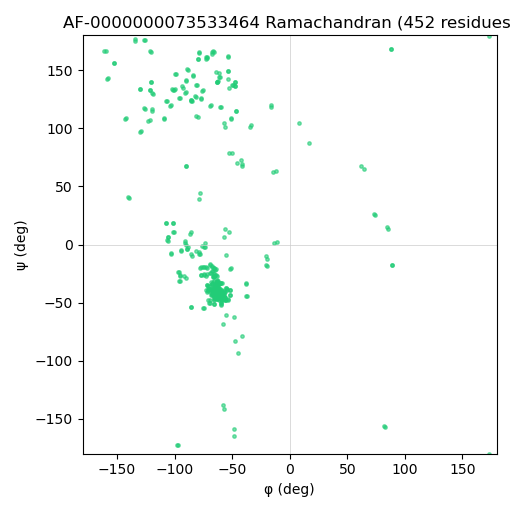-12.938 13.023 2.557 1 91.06 70 LEU B N 1
ATOM 2306 C CA . LEU B 1 70 ? -12.398 13.539 3.809 1 91.06 70 LEU B CA 1
ATOM 2307 C C . LEU B 1 70 ? -10.945 13.109 3.984 1 91.06 70 LEU B C 1
ATOM 2309 O O . LEU B 1 70 ? -10.094 13.93 4.344 1 91.06 70 LEU B O 1
ATOM 2313 N N . ARG B 1 71 ? -10.633 11.875 3.742 1 90.31 71 ARG B N 1
ATOM 2314 C CA . ARG B 1 71 ? -9.281 11.352 3.887 1 90.31 71 ARG B CA 1
ATOM 2315 C C . ARG B 1 71 ? -8.289 12.148 3.039 1 90.31 71 ARG B C 1
ATOM 2317 O O . ARG B 1 71 ? -7.242 12.57 3.529 1 90.31 71 ARG B O 1
ATOM 2324 N N . LEU B 1 72 ? -8.703 12.328 1.826 1 91 72 LEU B N 1
ATOM 2325 C CA . LEU B 1 72 ? -7.828 13.055 0.914 1 91 72 LEU B CA 1
ATOM 2326 C C . LEU B 1 72 ? -7.742 14.531 1.298 1 91 72 LEU B C 1
ATOM 2328 O O . LEU B 1 72 ? -6.695 15.156 1.129 1 91 72 LEU B O 1
ATOM 2332 N N . SER B 1 73 ? -8.836 15.062 1.774 1 95.62 73 SER B N 1
ATOM 2333 C CA . SER B 1 73 ? -8.82 16.438 2.236 1 95.62 73 SER B CA 1
ATOM 2334 C C . SER B 1 73 ? -7.871 16.625 3.414 1 95.62 73 SER B C 1
ATOM 2336 O O . SER B 1 73 ? -7.148 17.625 3.488 1 95.62 73 SER B O 1
ATOM 2338 N N . LEU B 1 74 ? -7.883 15.695 4.312 1 97.25 74 LEU B N 1
ATOM 2339 C CA . LEU B 1 74 ? -6.965 15.727 5.445 1 97.25 74 LEU B CA 1
ATOM 2340 C C . LEU B 1 74 ? -5.516 15.648 4.977 1 97.25 74 LEU B C 1
ATOM 2342 O O . LEU B 1 74 ? -4.656 16.375 5.469 1 97.25 74 LEU B O 1
ATOM 2346 N N . ALA B 1 75 ? -5.289 14.75 4.039 1 97 75 ALA B N 1
ATOM 2347 C CA . ALA B 1 75 ? -3.953 14.625 3.465 1 97 75 ALA B CA 1
ATOM 2348 C C . ALA B 1 75 ? -3.516 15.93 2.799 1 97 75 ALA B C 1
ATOM 2350 O O . ALA B 1 75 ? -2.371 16.359 2.957 1 97 75 ALA B O 1
ATOM 2351 N N . LEU B 1 76 ? -4.402 16.531 2.074 1 98 76 LEU B N 1
ATOM 2352 C CA . LEU B 1 76 ? -4.102 17.781 1.392 1 98 76 LEU B CA 1
ATOM 2353 C C . LEU B 1 76 ? -3.77 18.875 2.395 1 98 76 LEU B C 1
ATOM 2355 O O . LEU B 1 76 ? -2.816 19.641 2.199 1 98 76 LEU B O 1
ATOM 2359 N N . ASP B 1 77 ? -4.543 18.984 3.42 1 98.69 77 ASP B N 1
ATOM 2360 C CA . ASP B 1 77 ? -4.277 19.984 4.453 1 98.69 77 ASP B CA 1
ATOM 2361 C C . ASP B 1 77 ? -2.873 19.797 5.031 1 98.69 77 ASP B C 1
ATOM 2363 O O . ASP B 1 77 ? -2.133 20.781 5.18 1 98.69 77 ASP B O 1
ATOM 2367 N N . ALA B 1 78 ? -2.521 18.547 5.336 1 98.5 78 ALA B N 1
ATOM 2368 C CA . ALA B 1 78 ? -1.184 18.266 5.844 1 98.5 78 ALA B CA 1
ATOM 2369 C C . ALA B 1 78 ? -0.114 18.672 4.84 1 98.5 78 ALA B C 1
ATOM 2371 O O . ALA B 1 78 ? 0.891 19.297 5.207 1 98.5 78 ALA B O 1
ATOM 2372 N N . ALA B 1 79 ? -0.386 18.328 3.602 1 98.62 79 ALA B N 1
ATOM 2373 C CA . ALA B 1 79 ? 0.563 18.672 2.543 1 98.62 79 ALA B CA 1
ATOM 2374 C C . ALA B 1 79 ? 0.723 20.188 2.412 1 98.62 79 ALA B C 1
ATOM 2376 O O . ALA B 1 79 ? 1.832 20.688 2.207 1 98.62 79 ALA B O 1
ATOM 2377 N N . LYS B 1 80 ? -0.347 20.906 2.506 1 98.69 80 LYS B N 1
ATOM 2378 C CA . LYS B 1 80 ? -0.305 22.359 2.441 1 98.69 80 LYS B CA 1
ATOM 2379 C C . LYS B 1 80 ? 0.509 22.938 3.596 1 98.69 80 LYS B C 1
ATOM 2381 O O . LYS B 1 80 ? 1.296 23.875 3.402 1 98.69 80 LYS B O 1
ATOM 2386 N N . GLY B 1 81 ? 0.27 22.406 4.746 1 98.12 81 GLY B N 1
ATOM 2387 C CA . GLY B 1 81 ? 1.073 22.828 5.883 1 98.12 81 GLY B CA 1
ATOM 2388 C C . GLY B 1 81 ? 2.559 22.609 5.68 1 98.12 81 GLY B C 1
ATOM 2389 O O . GLY B 1 81 ? 3.371 23.5 5.938 1 98.12 81 GLY B O 1
ATOM 2390 N N . MET B 1 82 ? 2.863 21.453 5.207 1 97.69 82 MET B N 1
ATOM 2391 C CA . MET B 1 82 ? 4.266 21.109 4.973 1 97.69 82 MET B CA 1
ATOM 2392 C C . MET B 1 82 ? 4.852 21.953 3.85 1 97.69 82 MET B C 1
ATOM 2394 O O . MET B 1 82 ? 6.02 22.344 3.904 1 97.69 82 MET B O 1
ATOM 2398 N N . LEU B 1 83 ? 4.035 22.188 2.852 1 98.19 83 LEU B N 1
ATOM 2399 C CA . LEU B 1 83 ? 4.461 23.078 1.774 1 98.19 83 LEU B CA 1
ATOM 2400 C C . LEU B 1 83 ? 4.836 24.438 2.32 1 98.19 83 LEU B C 1
ATOM 2402 O O . LEU B 1 83 ? 5.871 25 1.954 1 98.19 83 LEU B O 1
ATOM 2406 N N . TYR B 1 84 ? 4.043 24.953 3.17 1 97.44 84 TYR B N 1
ATOM 2407 C CA . TYR B 1 84 ? 4.293 26.234 3.82 1 97.44 84 TYR B CA 1
ATOM 2408 C C . TYR B 1 84 ? 5.629 26.219 4.559 1 97.44 84 TYR B C 1
ATOM 2410 O O . TYR B 1 84 ? 6.441 27.141 4.406 1 97.44 84 TYR B O 1
ATOM 2418 N N . LEU B 1 85 ? 5.902 25.188 5.293 1 95.81 85 LEU B N 1
ATOM 2419 C CA . LEU B 1 85 ? 7.152 25.062 6.035 1 95.81 85 LEU B CA 1
ATOM 2420 C C . LEU B 1 85 ? 8.344 25.016 5.086 1 95.81 85 LEU B C 1
ATOM 2422 O O . LEU B 1 85 ? 9.344 25.719 5.293 1 95.81 85 LEU B O 1
ATOM 2426 N N . HIS B 1 86 ? 8.156 24.172 4.07 1 96.62 86 HIS B N 1
ATOM 2427 C CA . HIS B 1 86 ? 9.258 23.906 3.152 1 96.62 86 HIS B CA 1
ATOM 2428 C C . HIS B 1 86 ? 9.57 25.125 2.303 1 96.62 86 HIS B C 1
ATOM 2430 O O . HIS B 1 86 ? 10.641 25.203 1.691 1 96.62 86 HIS B O 1
ATOM 2436 N N . THR B 1 87 ? 8.672 26.062 2.242 1 95.88 87 THR B N 1
ATOM 2437 C CA . THR B 1 87 ? 8.867 27.219 1.38 1 95.88 87 THR B CA 1
ATOM 2438 C C . THR B 1 87 ? 9.211 28.453 2.205 1 95.88 87 THR B C 1
ATOM 2440 O O . THR B 1 87 ? 9.289 29.562 1.672 1 95.88 87 THR B O 1
ATOM 2443 N N . ARG B 1 88 ? 9.398 28.234 3.469 1 92.94 88 ARG B N 1
ATOM 2444 C CA . ARG B 1 88 ? 9.906 29.312 4.293 1 92.94 88 ARG B CA 1
ATOM 2445 C C . ARG B 1 88 ? 11.352 29.656 3.924 1 92.94 88 ARG B C 1
ATOM 2447 O O . ARG B 1 88 ? 12.008 28.891 3.213 1 92.94 88 ARG B O 1
ATOM 2454 N N . SER B 1 89 ? 11.688 30.875 4.449 1 91.88 89 SER B N 1
ATOM 2455 C CA . SER B 1 89 ? 13.07 31.297 4.277 1 91.88 89 SER B CA 1
ATOM 2456 C C . SER B 1 89 ? 13.742 31.562 5.621 1 91.88 89 SER B C 1
ATOM 2458 O O . SER B 1 89 ? 13.445 32.562 6.285 1 91.88 89 SER B O 1
ATOM 2460 N N . PRO B 1 90 ? 14.617 30.703 6.047 1 92.31 90 PRO B N 1
ATOM 2461 C CA . PRO B 1 90 ? 15.031 29.438 5.426 1 92.31 90 PRO B CA 1
ATOM 2462 C C . PRO B 1 90 ? 13.961 28.344 5.547 1 92.31 90 PRO B C 1
ATOM 2464 O O . PRO B 1 90 ? 13.078 28.438 6.398 1 92.31 90 PRO B O 1
ATOM 2467 N N . PRO B 1 91 ? 14.086 27.328 4.66 1 93.81 91 PRO B N 1
ATOM 2468 C CA . PRO B 1 91 ? 13.109 26.25 4.758 1 93.81 91 PRO B CA 1
ATOM 2469 C C . PRO B 1 91 ? 13.141 25.547 6.117 1 93.81 91 PRO B C 1
ATOM 2471 O O . PRO B 1 91 ? 14.211 25.391 6.711 1 93.81 91 PRO B O 1
ATOM 2474 N N . ILE B 1 92 ? 12.047 25.203 6.504 1 92.62 92 ILE B N 1
ATOM 2475 C CA . ILE B 1 92 ? 11.93 24.516 7.789 1 92.62 92 ILE B CA 1
ATOM 2476 C C . ILE B 1 92 ? 11.719 23.016 7.559 1 92.62 92 ILE B C 1
ATOM 2478 O O . ILE B 1 92 ? 10.742 22.625 6.914 1 92.62 92 ILE B O 1
ATOM 2482 N N . LEU B 1 93 ? 12.617 22.281 8.062 1 93.19 93 LEU B N 1
ATOM 2483 C CA . LEU B 1 93 ? 12.516 20.828 8.109 1 93.19 93 LEU B CA 1
ATOM 2484 C C . LEU B 1 93 ? 11.734 20.375 9.344 1 93.19 93 LEU B C 1
ATOM 2486 O O . LEU B 1 93 ? 12.086 20.734 10.469 1 93.19 93 LEU B O 1
ATOM 2490 N N . HIS B 1 94 ? 10.664 19.625 9.148 1 92.5 94 HIS B N 1
ATOM 2491 C CA . HIS B 1 94 ? 9.836 19.219 10.273 1 92.5 94 HIS B CA 1
ATOM 2492 C C . HIS B 1 94 ? 10.508 18.109 11.078 1 92.5 94 HIS B C 1
ATOM 2494 O O . HIS B 1 94 ? 10.586 18.188 12.305 1 92.5 94 HIS B O 1
ATOM 2500 N N . ARG B 1 95 ? 10.914 16.953 10.406 1 88.44 95 ARG B N 1
ATOM 2501 C CA . ARG B 1 95 ? 11.758 15.867 10.906 1 88.44 95 ARG B CA 1
ATOM 2502 C C . ARG B 1 95 ? 10.914 14.797 11.602 1 88.44 95 ARG B C 1
ATOM 2504 O O . ARG B 1 95 ? 11.359 13.664 11.773 1 88.44 95 ARG B O 1
ATOM 2511 N N . ASP B 1 96 ? 9.727 15.172 11.945 1 87.69 96 ASP B N 1
ATOM 2512 C CA . ASP B 1 96 ? 8.945 14.188 12.695 1 87.69 96 ASP B CA 1
ATOM 2513 C C . ASP B 1 96 ? 7.484 14.195 12.25 1 87.69 96 ASP B C 1
ATOM 2515 O O . ASP B 1 96 ? 6.578 14.195 13.086 1 87.69 96 ASP B O 1
ATOM 2519 N N . LEU B 1 97 ? 7.262 14.297 11.016 1 92.81 97 LEU B N 1
ATOM 2520 C CA . LEU B 1 97 ? 5.902 14.258 10.484 1 92.81 97 LEU B CA 1
ATOM 2521 C C . LEU B 1 97 ? 5.305 12.859 10.625 1 92.81 97 LEU B C 1
ATOM 2523 O O . LEU B 1 97 ? 5.871 11.883 10.133 1 92.81 97 LEU B O 1
ATOM 2527 N N . LYS B 1 98 ? 4.199 12.789 11.391 1 88.88 98 LYS B N 1
ATOM 2528 C CA . LYS B 1 98 ? 3.43 11.57 11.641 1 88.88 98 LYS B CA 1
ATOM 2529 C C . LYS B 1 98 ? 2.018 11.906 12.109 1 88.88 98 LYS B C 1
ATOM 2531 O O . LYS B 1 98 ? 1.724 13.055 12.445 1 88.88 98 LYS B O 1
ATOM 2536 N N . SER B 1 99 ? 1.16 10.922 12.102 1 92.88 99 SER B N 1
ATOM 2537 C CA . SER B 1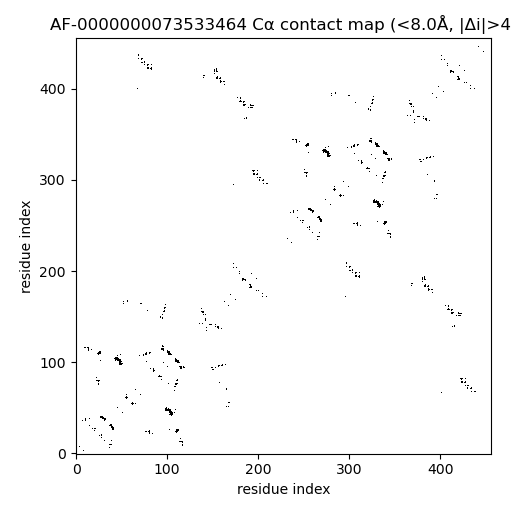 99 ? -0.261 11.148 12.336 1 92.88 99 SER B CA 1
ATOM 2538 C C . SER B 1 99 ? -0.506 11.703 13.734 1 92.88 99 SER B C 1
ATOM 2540 O O . SER B 1 99 ? -1.413 12.508 13.938 1 92.88 99 SER B O 1
ATOM 2542 N N . PRO B 1 100 ? 0.321 11.352 14.805 1 90.38 100 PRO B N 1
ATOM 2543 C CA . PRO B 1 100 ? 0.12 11.984 16.109 1 90.38 100 PRO B CA 1
ATOM 2544 C C . PRO B 1 100 ? 0.42 13.477 16.094 1 90.38 100 PRO B C 1
ATOM 2546 O O . PRO B 1 100 ? -0.049 14.211 16.969 1 90.38 100 PRO B O 1
ATOM 2549 N N . ASN B 1 101 ? 1.181 13.945 15.125 1 93 101 ASN B N 1
ATOM 2550 C CA . ASN B 1 101 ? 1.584 15.352 15.047 1 93 101 ASN B CA 1
ATOM 2551 C C . ASN B 1 101 ? 0.741 16.125 14.031 1 93 101 ASN B C 1
ATOM 2553 O O . ASN B 1 101 ? 1.186 17.141 13.492 1 93 101 ASN B O 1
ATOM 2557 N N . LEU B 1 102 ? -0.345 15.555 13.734 1 97.62 102 LEU B N 1
ATOM 2558 C CA . LEU B 1 102 ? -1.387 16.188 12.938 1 97.62 102 LEU B CA 1
ATOM 2559 C C . LEU B 1 102 ? -2.689 16.297 13.727 1 97.62 102 LEU B C 1
ATOM 2561 O O . LEU B 1 102 ? -3.293 15.273 14.07 1 97.62 102 LEU B O 1
ATOM 2565 N N . LEU B 1 103 ? -3.096 17.516 14 1 97.75 103 LEU B N 1
ATOM 2566 C CA . LEU B 1 103 ? -4.324 17.719 14.758 1 97.75 103 LEU B CA 1
ATOM 2567 C C . LEU B 1 103 ? -5.488 18.031 13.828 1 97.75 103 LEU B C 1
ATOM 2569 O O . LEU B 1 103 ? -5.301 18.641 12.773 1 97.75 103 LEU B O 1
ATOM 2573 N N . VAL B 1 104 ? -6.613 17.594 14.227 1 98.19 104 VAL B N 1
ATOM 2574 C CA . VAL B 1 104 ? -7.824 17.797 13.438 1 98.19 104 VAL B CA 1
ATOM 2575 C C . VAL B 1 104 ? -8.836 18.609 14.25 1 98.19 104 VAL B C 1
ATOM 2577 O O . VAL B 1 104 ? -9.141 18.266 15.398 1 98.19 104 VAL B O 1
ATOM 2580 N N . ASP B 1 105 ? -9.383 19.656 13.672 1 97.44 105 ASP B N 1
ATOM 2581 C CA . ASP B 1 105 ? -10.305 20.516 14.414 1 97.44 105 ASP B CA 1
ATOM 2582 C C . ASP B 1 105 ? -11.758 20.141 14.109 1 97.44 105 ASP B C 1
ATOM 2584 O O . ASP B 1 105 ? -12.016 19.141 13.453 1 97.44 105 ASP B O 1
ATOM 2588 N N . ARG B 1 106 ? -12.648 20.938 14.594 1 95.88 106 ARG B N 1
ATOM 2589 C CA . ARG B 1 106 ? -14.07 20.625 14.523 1 95.88 106 ARG B CA 1
ATOM 2590 C C . ARG B 1 106 ? -14.555 20.609 13.078 1 95.88 106 ARG B C 1
ATOM 2592 O O . ARG B 1 106 ? -15.492 19.875 12.75 1 95.88 106 ARG B O 1
ATOM 2599 N N . ASN B 1 107 ? -13.914 21.344 12.227 1 96.19 107 ASN B N 1
ATOM 2600 C CA . ASN B 1 107 ? -14.312 21.453 10.828 1 96.19 107 ASN B CA 1
ATOM 2601 C C . ASN B 1 107 ? -13.594 20.406 9.969 1 96.19 107 ASN B C 1
ATOM 2603 O O . ASN B 1 107 ? -13.68 20.453 8.742 1 96.19 107 ASN B O 1
ATOM 2607 N N . TRP B 1 108 ? -12.836 19.594 10.539 1 97 108 TRP B N 1
ATOM 2608 C CA . TRP B 1 108 ? -12.07 18.531 9.891 1 97 108 TRP B CA 1
ATOM 2609 C C . TRP B 1 108 ? -10.891 19.109 9.109 1 97 108 TRP B C 1
ATOM 2611 O O . TRP B 1 108 ? -10.445 18.516 8.125 1 97 108 TRP B O 1
ATOM 2621 N N . ASP B 1 109 ? -10.469 20.297 9.594 1 97.81 109 ASP B N 1
ATOM 2622 C CA . ASP B 1 109 ? -9.203 20.812 9.07 1 97.81 109 ASP B CA 1
ATOM 2623 C C . ASP B 1 109 ? -8.023 20.156 9.781 1 97.81 109 ASP B C 1
ATOM 2625 O O . ASP B 1 109 ? -8.039 19.984 11 1 97.81 109 ASP B O 1
ATOM 2629 N N . CYS B 1 110 ? -7.004 19.797 8.992 1 98.5 110 CYS B N 1
ATOM 2630 C CA . CYS B 1 110 ? -5.805 19.156 9.531 1 98.5 110 CYS B CA 1
ATOM 2631 C C . CYS B 1 110 ? -4.676 20.172 9.688 1 98.5 110 CYS B C 1
ATOM 2633 O O . CYS B 1 110 ? -4.438 20.984 8.797 1 98.5 110 CYS B O 1
ATOM 2635 N N . LYS B 1 111 ? -4.023 20.141 10.852 1 98.19 111 LYS B N 1
ATOM 2636 C CA . LYS B 1 111 ? -2.982 21.109 11.148 1 98.19 111 LYS B CA 1
ATOM 2637 C C . LYS B 1 111 ? -1.714 20.422 11.648 1 98.19 111 LYS B C 1
ATOM 2639 O O . LYS B 1 111 ? -1.775 19.547 12.523 1 98.19 111 LYS B O 1
ATOM 2644 N N . VAL B 1 112 ? -0.604 20.812 11.133 1 97.19 112 VAL B N 1
ATOM 2645 C CA . VAL B 1 112 ? 0.702 20.297 11.516 1 97.19 112 VAL B CA 1
ATOM 2646 C C . VAL B 1 112 ? 1.121 20.891 12.859 1 97.19 112 VAL B C 1
ATOM 2648 O O . VAL B 1 112 ? 0.958 22.078 13.094 1 97.19 112 VAL B O 1
ATOM 2651 N N . VAL B 1 113 ? 1.577 20.031 13.75 1 92.94 113 VAL B N 1
ATOM 2652 C CA . VAL B 1 113 ? 2.064 20.5 15.047 1 92.94 113 VAL B CA 1
ATOM 2653 C C . VAL B 1 113 ? 3.391 19.812 15.375 1 92.94 113 VAL B C 1
ATOM 2655 O O . VAL B 1 113 ? 3.854 18.953 14.633 1 92.94 113 VAL B O 1
ATOM 2658 N N . ASP B 1 114 ? 4.016 20.141 16.406 1 84.19 114 ASP B N 1
ATOM 2659 C CA . ASP B 1 114 ? 5.242 19.547 16.938 1 84.19 114 ASP B CA 1
ATOM 2660 C C . ASP B 1 114 ? 6.406 19.75 15.977 1 84.19 114 ASP B C 1
ATOM 2662 O O . ASP B 1 114 ? 6.91 18.781 15.406 1 84.19 114 ASP B O 1
ATOM 2666 N N . PHE B 1 115 ? 6.832 20.797 15.719 1 77.56 115 PHE B N 1
ATOM 2667 C CA . PHE B 1 115 ? 7.902 21.172 14.805 1 77.56 115 PHE B CA 1
ATOM 2668 C C . PHE B 1 115 ? 9.266 20.906 15.43 1 77.56 115 PHE B C 1
ATOM 2670 O O . PHE B 1 115 ? 10.281 21.438 14.969 1 77.56 115 PHE B O 1
ATOM 2677 N N . GLY B 1 116 ? 9.445 19.516 16.172 1 60.28 116 GLY B N 1
ATOM 2678 C CA . GLY B 1 116 ? 10.586 18.844 16.75 1 60.28 116 GLY B CA 1
ATOM 2679 C C . GLY B 1 116 ? 11.781 19.75 16.984 1 60.28 116 GLY B C 1
ATOM 2680 O O . GLY B 1 116 ? 12.336 20.312 16.047 1 60.28 116 GLY B O 1
ATOM 2681 N N . LEU B 1 117 ? 11.977 20.312 17.797 1 50.91 117 LEU B N 1
ATOM 2682 C CA . LEU B 1 117 ? 13.312 20.391 18.391 1 50.91 117 LEU B CA 1
ATOM 2683 C C . LEU B 1 117 ? 13.867 19 18.672 1 50.91 117 LEU B C 1
ATOM 2685 O O . LEU B 1 117 ? 14.789 18.844 19.469 1 50.91 117 LEU B O 1
ATOM 2689 N N . SER B 1 118 ? 13.258 17.953 18.203 1 41.53 118 SER B N 1
ATOM 2690 C CA . SER B 1 118 ? 13.875 16.656 18.469 1 41.53 118 SER B CA 1
ATOM 2691 C C . SER B 1 118 ? 15.297 16.609 17.938 1 41.53 118 SER B C 1
ATOM 2693 O O . SER B 1 118 ? 15.781 15.547 17.531 1 41.53 118 SER B O 1
ATOM 2695 N N . THR B 1 119 ? 15.852 17.688 17.453 1 37.41 119 THR B N 1
ATOM 2696 C CA . THR B 1 119 ? 17.172 17.406 16.906 1 37.41 119 THR B CA 1
ATOM 2697 C C . THR B 1 119 ? 17.953 16.453 17.797 1 37.41 119 THR B C 1
ATOM 2699 O O . THR B 1 119 ? 18.75 15.648 17.312 1 37.41 119 THR B O 1
ATOM 2702 N N . TRP B 1 120 ? 18.547 16.969 18.938 1 31.78 120 TRP B N 1
ATOM 2703 C CA . TRP B 1 120 ? 19.859 16.578 19.422 1 31.78 120 TRP B CA 1
ATOM 2704 C C . TRP B 1 120 ? 19.922 15.07 19.688 1 31.78 120 TRP B C 1
ATOM 2706 O O . TRP B 1 120 ? 21 14.484 19.766 1 31.78 120 TRP B O 1
ATOM 2716 N N . LEU B 1 121 ? 19.125 14.594 20.812 1 31.27 121 LEU B N 1
ATOM 2717 C CA . LEU B 1 121 ? 19.734 13.469 21.516 1 31.27 121 LEU B CA 1
ATOM 2718 C C . LEU B 1 121 ? 20.062 12.336 20.547 1 31.27 121 LEU B C 1
ATOM 2720 O O . LEU B 1 121 ? 19.438 12.219 19.484 1 31.27 121 LEU B O 1
ATOM 2724 N N . GLY B 1 122 ? 21.266 11.602 20.75 1 30.83 122 GLY B N 1
ATOM 2725 C CA . GLY B 1 122 ? 21.859 10.305 20.484 1 30.83 122 GLY B CA 1
ATOM 2726 C C . GLY B 1 122 ? 20.859 9.242 20.109 1 30.83 122 GLY B C 1
ATOM 2727 O O . GLY B 1 122 ? 19.688 9.32 20.516 1 30.83 122 GLY B O 1
ATOM 2728 N N . PHE B 1 123 ? 20.891 8.602 18.875 1 33.09 123 PHE B N 1
ATOM 2729 C CA . PHE B 1 123 ? 20.391 7.246 18.672 1 33.09 123 PHE B CA 1
ATOM 2730 C C . PHE B 1 123 ? 20.109 6.566 20 1 33.09 123 PHE B C 1
ATOM 2732 O O . PHE B 1 123 ? 19.953 5.344 20.062 1 33.09 123 PHE B O 1
ATOM 2739 N N . GLU B 1 124 ? 20.297 7.277 21.203 1 31.19 124 GLU B N 1
ATOM 2740 C CA . GLU B 1 124 ? 20.125 6.383 22.344 1 31.19 124 GLU B CA 1
ATOM 2741 C C . GLU B 1 124 ? 18.75 5.715 22.312 1 31.19 124 GLU B C 1
ATOM 2743 O O . GLU B 1 124 ? 17.906 6.035 21.469 1 31.19 124 GLU B O 1
ATOM 2748 N N . GLY B 1 125 ? 18.172 5.602 23.797 1 29.28 125 GLY B N 1
ATOM 2749 C CA . GLY B 1 125 ? 17.203 4.637 24.312 1 29.28 125 GLY B CA 1
ATOM 2750 C C . GLY B 1 125 ? 15.789 4.898 23.859 1 29.28 125 GLY B C 1
ATOM 2751 O O . GLY B 1 125 ? 14.836 4.672 24.609 1 29.28 125 GLY B O 1
ATOM 2752 N N . ARG B 1 126 ? 15.586 5.855 23.094 1 31.16 126 ARG B N 1
ATOM 2753 C CA . ARG B 1 126 ? 14.133 5.812 22.922 1 31.16 126 ARG B CA 1
ATOM 2754 C C . ARG B 1 126 ? 13.648 4.383 22.734 1 31.16 126 ARG B C 1
ATOM 2756 O O . ARG B 1 126 ? 13.812 3.805 21.656 1 31.16 126 ARG B O 1
ATOM 2763 N N . GLU B 1 127 ? 13.664 3.604 23.859 1 30.23 127 GLU B N 1
ATOM 2764 C CA . GLU B 1 127 ? 13.141 2.287 24.219 1 30.23 127 GLU B CA 1
ATOM 2765 C C . GLU B 1 127 ? 11.703 2.119 23.734 1 30.23 127 GLU B C 1
ATOM 2767 O O . GLU B 1 127 ? 11.367 1.123 23.094 1 30.23 127 GLU B O 1
ATOM 2772 N N . ASP B 1 128 ? 10.594 2.498 24.766 1 27.7 128 ASP B N 1
ATOM 2773 C CA . ASP B 1 128 ? 9.352 1.849 25.188 1 27.7 128 ASP B CA 1
ATOM 2774 C C . ASP B 1 128 ? 8.195 2.211 24.266 1 27.7 128 ASP B C 1
ATOM 2776 O O . ASP B 1 128 ? 7.07 1.755 24.469 1 27.7 128 ASP B O 1
ATOM 2780 N N . SER B 1 129 ? 7.953 3.549 24.062 1 30.92 129 SER B N 1
ATOM 2781 C CA . SER B 1 129 ? 6.496 3.639 24.031 1 30.92 129 SER B CA 1
ATOM 2782 C C . SER B 1 129 ? 5.898 2.582 23.109 1 30.92 129 SER B C 1
ATOM 2784 O O . SER B 1 129 ? 6.621 1.735 22.562 1 30.92 129 SER B O 1
ATOM 2786 N N . SER B 1 130 ? 4.535 2.9 22.641 1 29.44 130 SER B N 1
ATOM 2787 C CA . SER B 1 130 ? 3.648 1.854 22.141 1 29.44 130 SER B CA 1
ATOM 2788 C C . SER B 1 130 ? 4.281 1.106 20.969 1 29.44 130 SER B C 1
ATOM 2790 O O . SER B 1 130 ? 4.934 1.714 20.109 1 29.44 130 SER B O 1
ATOM 2792 N N . ALA B 1 131 ? 4.727 -0.033 21.234 1 29.64 131 ALA B N 1
ATOM 2793 C CA . ALA B 1 131 ? 5.105 -1.148 20.375 1 29.64 131 ALA B CA 1
ATOM 2794 C C . ALA B 1 131 ? 4.461 -1.021 18.984 1 29.64 131 ALA B C 1
ATOM 2796 O O . ALA B 1 131 ? 4.465 -1.974 18.203 1 29.64 131 ALA B O 1
ATOM 2797 N N . GLU B 1 132 ? 3.514 -0.112 18.875 1 33.38 132 GLU B N 1
ATOM 2798 C CA . GLU B 1 132 ? 3.184 -0.312 17.469 1 33.38 132 GLU B CA 1
ATOM 2799 C C . GLU B 1 132 ? 4.43 -0.227 16.594 1 33.38 132 GLU B C 1
ATOM 2801 O O . GLU B 1 132 ? 5.16 0.764 16.641 1 33.38 132 GLU B O 1
ATOM 2806 N N . ALA B 1 133 ? 5.227 -1.228 16.531 1 31.44 133 ALA B N 1
ATOM 2807 C CA . ALA B 1 133 ? 6.418 -1.578 15.766 1 31.44 133 ALA B CA 1
ATOM 2808 C C . ALA B 1 133 ? 6.625 -0.614 14.602 1 31.44 133 ALA B C 1
ATOM 2810 O O . ALA B 1 133 ? 5.879 -0.646 13.617 1 31.44 133 ALA B O 1
ATOM 2811 N N . THR B 1 134 ? 6.848 0.629 14.852 1 35.19 134 THR B N 1
ATOM 2812 C CA . THR B 1 134 ? 7.422 1.441 13.781 1 35.19 134 THR B CA 1
ATOM 2813 C C . THR B 1 134 ? 8.523 0.674 13.047 1 35.19 134 THR B C 1
ATOM 2815 O O . THR B 1 134 ? 9.578 0.395 13.617 1 35.19 134 THR B O 1
ATOM 2818 N N . ASN B 1 135 ? 8.242 -0.281 12.398 1 40.09 135 ASN B N 1
ATOM 2819 C CA . ASN B 1 135 ? 9.164 -0.991 11.516 1 40.09 135 ASN B CA 1
ATOM 2820 C C . ASN B 1 135 ? 10.156 -0.038 10.859 1 40.09 135 ASN B C 1
ATOM 2822 O O . ASN B 1 135 ? 9.766 0.971 10.273 1 40.09 135 ASN B O 1
ATOM 2826 N N . PRO B 1 136 ? 11.398 -0.042 11.445 1 42.62 136 PRO B N 1
ATOM 2827 C CA . PRO B 1 136 ? 12.453 0.719 10.773 1 42.62 136 PRO B CA 1
ATOM 2828 C C . PRO B 1 136 ? 12.148 0.995 9.305 1 42.62 136 PRO B C 1
ATOM 2830 O O . PRO B 1 136 ? 12.633 1.981 8.75 1 42.62 136 PRO B O 1
ATOM 2833 N N . ARG B 1 137 ? 11.234 0.225 8.766 1 45.91 137 ARG B N 1
ATOM 2834 C CA . ARG B 1 137 ? 10.93 0.304 7.336 1 45.91 137 ARG B CA 1
ATOM 2835 C C . ARG B 1 137 ? 10.141 1.568 7.012 1 45.91 137 ARG B C 1
ATOM 2837 O O . ARG B 1 137 ? 10.047 1.964 5.848 1 45.91 137 ARG B O 1
ATOM 2844 N N . TRP B 1 138 ? 9.844 2.334 8.109 1 60.72 138 TRP B N 1
ATOM 2845 C CA . TRP B 1 138 ? 9.062 3.521 7.781 1 60.72 138 TRP B CA 1
ATOM 2846 C C . TRP B 1 138 ? 9.93 4.777 7.84 1 60.72 138 TRP B C 1
ATOM 2848 O O . TRP B 1 138 ? 9.438 5.887 7.605 1 60.72 138 TRP B O 1
ATOM 2858 N N . LEU B 1 139 ? 11.25 4.453 8.133 1 71.62 139 LEU B N 1
ATOM 2859 C CA . LEU B 1 139 ? 12.148 5.598 8.102 1 71.62 139 LEU B CA 1
ATOM 2860 C C . LEU B 1 139 ? 12.711 5.805 6.695 1 71.62 139 LEU B C 1
ATOM 2862 O O . LEU B 1 139 ? 12.93 4.836 5.961 1 71.62 139 LEU B O 1
ATOM 2866 N N . PRO B 1 140 ? 12.992 7.031 6.434 1 81.06 140 PRO B N 1
ATOM 2867 C CA . PRO B 1 140 ? 13.648 7.277 5.145 1 81.06 140 PRO B CA 1
ATOM 2868 C C . PRO B 1 140 ? 15.016 6.609 5.043 1 81.06 140 PRO B C 1
ATOM 2870 O O . PRO B 1 140 ? 15.773 6.594 6.016 1 81.06 140 PRO B O 1
ATOM 2873 N N . PRO B 1 141 ? 15.328 6.066 3.92 1 76.81 141 PRO B N 1
ATOM 2874 C CA . PRO B 1 141 ? 16.594 5.359 3.734 1 76.81 141 PRO B CA 1
ATOM 2875 C C . PRO B 1 141 ? 17.797 6.195 4.156 1 76.81 141 PRO B C 1
ATOM 2877 O O . PRO B 1 141 ? 18.734 5.672 4.77 1 76.81 141 PRO B O 1
ATOM 2880 N N . GLU B 1 142 ? 17.906 7.488 3.828 1 86.81 142 GLU B N 1
ATOM 2881 C CA . GLU B 1 142 ? 19.031 8.336 4.188 1 86.81 142 GLU B CA 1
ATOM 2882 C C . GLU B 1 142 ? 19.188 8.453 5.699 1 86.81 142 GLU B C 1
ATOM 2884 O O . GLU B 1 142 ? 20.297 8.609 6.215 1 86.81 142 GLU B O 1
ATOM 2889 N N . VAL B 1 143 ? 18.062 8.438 6.43 1 80.31 143 VAL B N 1
ATOM 2890 C CA . VAL B 1 143 ? 18.094 8.5 7.887 1 80.31 143 VAL B CA 1
ATOM 2891 C C . VAL B 1 143 ? 18.625 7.188 8.453 1 80.31 143 VAL B C 1
ATOM 2893 O O . VAL B 1 143 ? 19.453 7.188 9.367 1 80.31 143 VAL B O 1
ATOM 2896 N N . ILE B 1 144 ? 18.172 6.102 7.805 1 70.94 144 ILE B N 1
ATOM 2897 C CA . ILE B 1 144 ? 18.609 4.777 8.227 1 70.94 144 ILE B CA 1
ATOM 2898 C C . ILE B 1 144 ? 20.125 4.66 8.023 1 70.94 144 ILE B C 1
ATOM 2900 O O . ILE B 1 144 ? 20.828 4.078 8.859 1 70.94 144 ILE B O 1
ATOM 2904 N N . LYS B 1 145 ? 20.609 5.258 6.988 1 77.69 145 LYS B N 1
ATOM 2905 C CA . LYS B 1 145 ? 22.031 5.211 6.645 1 77.69 145 LYS B CA 1
ATOM 2906 C C . LYS B 1 145 ? 22.828 6.176 7.508 1 77.69 145 LYS B C 1
ATOM 2908 O O . LYS B 1 145 ? 24.062 6.23 7.402 1 77.69 145 LYS B O 1
ATOM 2913 N N . GLY B 1 146 ? 22.125 6.992 8.273 1 81.12 146 GLY B N 1
ATOM 2914 C CA . GLY B 1 146 ? 22.797 7.926 9.164 1 81.12 146 GLY B CA 1
ATOM 2915 C C . GLY B 1 146 ? 23.188 9.219 8.477 1 81.12 146 GLY B C 1
ATOM 2916 O O . GLY B 1 146 ? 24.047 9.961 8.977 1 81.12 146 GLY B O 1
ATOM 2917 N N . GLU B 1 147 ? 22.719 9.508 7.352 1 87.19 147 GLU B N 1
ATOM 2918 C CA . GLU B 1 147 ? 23.062 10.703 6.586 1 87.19 147 GLU B CA 1
ATOM 2919 C C . GLU B 1 147 ? 22.312 11.93 7.105 1 87.19 147 GLU B C 1
ATOM 2921 O O . GLU B 1 147 ? 22.594 13.055 6.688 1 87.19 147 GLU B O 1
ATOM 2926 N N . GLY B 1 148 ? 21.422 11.734 8.008 1 86.69 148 GLY B N 1
ATOM 2927 C CA . GLY B 1 148 ? 20.609 12.836 8.516 1 86.69 148 GLY B CA 1
ATOM 2928 C C . GLY B 1 148 ? 19.359 13.07 7.711 1 86.69 148 GLY B C 1
ATOM 2929 O O . GLY B 1 148 ? 19.25 12.609 6.57 1 86.69 148 GLY B O 1
ATOM 2930 N N . ALA B 1 149 ? 18.469 13.891 8.273 1 89.12 149 ALA B N 1
ATOM 2931 C CA . ALA B 1 149 ? 17.203 14.195 7.609 1 89.12 149 ALA B CA 1
ATOM 2932 C C . ALA B 1 149 ? 17.328 15.414 6.703 1 89.12 149 ALA B C 1
ATOM 2934 O O . ALA B 1 149 ? 18.047 16.359 7.031 1 89.12 149 ALA B O 1
ATOM 2935 N N . ILE B 1 150 ? 16.703 15.367 5.582 1 94.19 150 ILE B N 1
ATOM 2936 C CA . ILE B 1 150 ? 16.594 16.469 4.641 1 94.19 150 ILE B CA 1
ATOM 2937 C C . ILE B 1 150 ? 15.125 16.734 4.316 1 94.19 150 ILE B C 1
ATOM 2939 O O . ILE B 1 150 ? 14.234 16.047 4.832 1 94.19 150 ILE B O 1
ATOM 2943 N N . LEU B 1 151 ? 14.797 17.766 3.518 1 95.75 151 LEU B N 1
ATOM 2944 C CA . LEU B 1 151 ? 13.422 18.125 3.199 1 95.75 151 LEU B CA 1
ATOM 2945 C C . LEU B 1 151 ? 12.664 16.938 2.623 1 95.75 151 LEU B C 1
ATOM 2947 O O . LEU B 1 151 ? 11.5 16.719 2.967 1 95.75 151 LEU B O 1
ATOM 2951 N N . ALA B 1 152 ? 13.391 16.203 1.815 1 96.44 152 ALA B N 1
ATOM 2952 C CA . ALA B 1 152 ? 12.773 15.047 1.167 1 96.44 152 ALA B CA 1
ATOM 2953 C C . ALA B 1 152 ? 12.414 13.969 2.188 1 96.44 152 ALA B C 1
ATOM 2955 O O . ALA B 1 152 ? 11.578 13.102 1.92 1 96.44 152 ALA B O 1
ATOM 2956 N N . SER B 1 153 ? 13.078 13.969 3.336 1 92.44 153 SER B N 1
ATOM 2957 C CA . SER B 1 153 ? 12.75 13.023 4.398 1 92.44 153 SER B CA 1
ATOM 2958 C C . SER B 1 153 ? 11.336 13.258 4.926 1 92.44 153 SER B C 1
ATOM 2960 O O . SER B 1 153 ? 10.633 12.305 5.277 1 92.44 153 SER B O 1
ATOM 2962 N N . ASP B 1 154 ? 10.922 14.523 4.938 1 94.25 154 ASP B N 1
ATOM 2963 C CA . ASP B 1 154 ? 9.555 14.859 5.332 1 94.25 154 ASP B CA 1
ATOM 2964 C C . ASP B 1 154 ? 8.539 14.281 4.352 1 94.25 154 ASP B C 1
ATOM 2966 O O . ASP B 1 154 ? 7.445 13.883 4.746 1 94.25 154 ASP B O 1
ATOM 2970 N N . VAL B 1 155 ? 8.945 14.258 3.139 1 97.12 155 VAL B N 1
ATOM 2971 C CA . VAL B 1 155 ? 8.07 13.727 2.098 1 97.12 155 VAL B CA 1
ATOM 2972 C C . VAL B 1 155 ? 7.895 12.219 2.293 1 97.12 155 VAL B C 1
ATOM 2974 O O . VAL B 1 155 ? 6.789 11.695 2.15 1 97.12 155 VAL B O 1
ATOM 2977 N N . TYR B 1 156 ? 8.984 11.547 2.609 1 91.38 156 TYR B N 1
ATOM 2978 C CA . TYR B 1 156 ? 8.922 10.125 2.928 1 91.38 156 TYR B CA 1
ATOM 2979 C C . TYR B 1 156 ? 7.941 9.867 4.07 1 91.38 156 TYR B C 1
ATOM 2981 O O . TYR B 1 156 ? 7.07 9 3.963 1 91.38 156 TYR B O 1
ATOM 2989 N N . ALA B 1 157 ? 8.078 10.664 5.117 1 88.75 157 ALA B N 1
ATOM 2990 C CA . ALA B 1 157 ? 7.211 10.547 6.281 1 88.75 157 ALA B CA 1
ATOM 2991 C C . ALA B 1 157 ? 5.754 10.797 5.906 1 88.75 157 ALA B C 1
ATOM 2993 O O . ALA B 1 157 ? 4.852 10.117 6.41 1 88.75 157 ALA B O 1
ATOM 2994 N N . PHE B 1 158 ? 5.531 11.766 5.023 1 96.06 158 PHE B N 1
ATOM 2995 C CA . PHE B 1 158 ? 4.184 12.055 4.555 1 96.06 158 PHE B CA 1
ATOM 2996 C C . PHE B 1 158 ? 3.582 10.844 3.852 1 96.06 158 PHE B C 1
ATOM 2998 O O . PHE B 1 158 ? 2.393 10.562 4 1 96.06 158 PHE B O 1
ATOM 3005 N N . GLY B 1 159 ? 4.375 10.211 3.051 1 91.56 159 GLY B N 1
ATOM 3006 C CA . GLY B 1 159 ? 3.904 8.984 2.432 1 91.56 159 GLY B CA 1
ATOM 3007 C C . GLY B 1 159 ? 3.344 7.984 3.43 1 91.56 159 GLY B C 1
ATOM 3008 O O . GLY B 1 159 ? 2.348 7.312 3.154 1 91.56 159 GLY B O 1
ATOM 3009 N N . VAL B 1 160 ? 4.012 7.895 4.574 1 84.5 160 VAL B N 1
ATOM 3010 C CA . VAL B 1 160 ? 3.562 6.988 5.625 1 84.5 160 VAL B CA 1
ATOM 3011 C C . VAL B 1 160 ? 2.213 7.453 6.168 1 84.5 160 VAL B C 1
ATOM 3013 O O . VAL B 1 160 ? 1.316 6.637 6.398 1 84.5 160 VAL B O 1
ATOM 3016 N N . VAL B 1 161 ? 2.047 8.75 6.371 1 91.56 161 VAL B N 1
ATOM 3017 C CA . VAL B 1 161 ? 0.778 9.32 6.816 1 91.56 161 VAL B CA 1
ATOM 3018 C C . VAL B 1 161 ? -0.315 8.992 5.801 1 91.56 161 VAL B C 1
ATOM 3020 O O . VAL B 1 161 ? -1.419 8.594 6.176 1 91.56 161 VAL B O 1
ATOM 3023 N N . LEU B 1 162 ? 0.03 9.211 4.547 1 90.19 162 LEU B N 1
ATOM 3024 C CA . LEU B 1 162 ? -0.914 8.898 3.48 1 90.19 162 LEU B CA 1
ATOM 3025 C C . LEU B 1 162 ? -1.329 7.434 3.535 1 90.19 162 LEU B C 1
ATOM 3027 O O . LEU B 1 162 ? -2.508 7.113 3.375 1 90.19 162 LEU B O 1
ATOM 3031 N N . TRP B 1 163 ? -0.432 6.621 3.768 1 80.38 163 TRP B N 1
ATOM 3032 C CA . TRP B 1 163 ? -0.695 5.191 3.902 1 80.38 163 TRP B CA 1
ATOM 3033 C C . TRP B 1 163 ? -1.668 4.922 5.043 1 80.38 163 TRP B C 1
ATOM 3035 O O . TRP B 1 163 ? -2.604 4.133 4.898 1 80.38 163 TRP B O 1
ATOM 3045 N N . GLU B 1 164 ? -1.488 5.539 6.148 1 80.94 164 GLU B N 1
ATOM 3046 C CA . GLU B 1 164 ? -2.387 5.363 7.285 1 80.94 164 GLU B CA 1
ATOM 3047 C C . GLU B 1 164 ? -3.812 5.781 6.93 1 80.94 164 GLU B C 1
ATOM 3049 O O . GLU B 1 164 ? -4.773 5.113 7.32 1 80.94 164 GLU B O 1
ATOM 3054 N N . LEU B 1 165 ? -3.854 6.84 6.23 1 85.56 165 LEU B N 1
ATOM 3055 C CA . LEU B 1 165 ? -5.156 7.391 5.867 1 85.56 165 LEU B CA 1
ATOM 3056 C C . LEU B 1 165 ? -5.898 6.449 4.926 1 85.56 165 LEU B C 1
ATOM 3058 O O . LEU B 1 165 ? -7.129 6.363 4.973 1 85.56 165 LEU B O 1
ATOM 3062 N N . VAL B 1 166 ? -5.141 5.773 4.148 1 74.94 166 VAL B N 1
ATOM 3063 C CA . VAL B 1 166 ? -5.809 4.977 3.123 1 74.94 166 VAL B CA 1
ATOM 3064 C C . VAL B 1 166 ? -5.973 3.539 3.613 1 74.94 166 VAL B C 1
ATOM 3066 O O . VAL B 1 166 ? -6.875 2.824 3.166 1 74.94 166 VAL B O 1
ATOM 3069 N N . SER B 1 167 ? -5.098 3.096 4.59 1 67.38 167 SER B N 1
ATOM 3070 C CA . SER B 1 167 ? -5.07 1.678 4.938 1 67.38 167 SER B CA 1
ATOM 3071 C C . SER B 1 167 ? -5.789 1.415 6.254 1 67.38 167 SER B C 1
ATOM 3073 O O . SER B 1 167 ? -5.879 0.27 6.703 1 67.38 167 SER B O 1
ATOM 3075 N N . TRP B 1 168 ? -6.16 2.385 6.906 1 60.28 168 TRP B N 1
ATOM 3076 C CA . TRP B 1 168 ? -6.652 2.23 8.273 1 60.28 168 TRP B CA 1
ATOM 3077 C C . TRP B 1 168 ? -7.742 1.165 8.336 1 60.28 168 TRP B C 1
ATOM 3079 O O . TRP B 1 168 ? -7.98 0.577 9.398 1 60.28 168 TRP B O 1
ATOM 3089 N N . GLU B 1 169 ? -8.312 0.933 7.219 1 60.06 169 GLU B N 1
ATOM 3090 C CA . GLU B 1 169 ? -9.375 -0.064 7.195 1 60.06 169 GLU B CA 1
ATOM 3091 C C . GLU B 1 169 ? -8.82 -1.463 6.949 1 60.06 169 GLU B C 1
ATOM 3093 O O . GLU B 1 169 ? -9.555 -2.449 6.996 1 60.06 169 GLU B O 1
ATOM 3098 N N . ILE B 1 170 ? -7.566 -1.451 6.781 1 55.78 170 ILE B N 1
ATOM 3099 C CA . ILE B 1 170 ? -6.969 -2.742 6.457 1 55.78 170 ILE B CA 1
ATOM 3100 C C . ILE B 1 170 ? -6.805 -3.57 7.73 1 55.78 170 ILE B C 1
ATOM 3102 O O . ILE B 1 170 ? -6.125 -3.148 8.672 1 55.78 170 ILE B O 1
ATOM 3106 N N . PRO B 1 171 ? -7.57 -4.617 7.895 1 54.41 171 PRO B N 1
ATOM 3107 C CA . PRO B 1 171 ? -7.438 -5.496 9.062 1 54.41 171 PRO B CA 1
ATOM 3108 C C . PRO B 1 171 ? -6.016 -6.012 9.258 1 54.41 171 PRO B C 1
ATOM 3110 O O . PRO B 1 171 ? -5.152 -5.781 8.406 1 54.41 171 PRO B O 1
ATOM 3113 N N . TYR B 1 172 ? -5.742 -6.484 10.508 1 51.44 172 TYR B N 1
ATOM 3114 C CA . TYR B 1 172 ? -4.445 -7.043 10.867 1 51.44 172 TYR B CA 1
ATOM 3115 C C . TYR B 1 172 ? -3.863 -7.852 9.711 1 51.44 172 TYR B C 1
ATOM 3117 O O . TYR B 1 172 ? -2.674 -7.738 9.406 1 51.44 172 TYR B O 1
ATOM 3125 N N . ALA B 1 173 ? -4.73 -8.617 9.148 1 55.97 173 ALA B N 1
ATOM 3126 C CA . ALA B 1 173 ? -4.297 -9.43 8.016 1 55.97 173 ALA B CA 1
ATOM 3127 C C . ALA B 1 173 ? -3.789 -8.555 6.871 1 55.97 173 ALA B C 1
ATOM 3129 O O . ALA B 1 173 ? -2.797 -8.891 6.219 1 55.97 173 ALA B O 1
ATOM 3130 N N . GLY B 1 174 ? -4.328 -7.469 6.727 1 60.94 174 GLY B N 1
ATOM 3131 C CA . GLY B 1 174 ? -3.912 -6.535 5.691 1 60.94 174 GLY B CA 1
ATOM 3132 C C . GLY B 1 174 ? -2.559 -5.91 5.965 1 60.94 174 GLY B C 1
ATOM 3133 O O . GLY B 1 174 ? -1.725 -5.801 5.062 1 60.94 174 GLY B O 1
ATOM 3134 N N . LEU B 1 175 ? -2.355 -5.641 7.211 1 59.62 175 LEU B N 1
ATOM 3135 C CA . LEU B 1 175 ? -1.086 -5.027 7.586 1 59.62 175 LEU B CA 1
ATOM 3136 C C . LEU B 1 175 ? 0.074 -5.984 7.34 1 59.62 175 LEU B C 1
ATOM 3138 O O . LEU B 1 175 ? 1.104 -5.594 6.789 1 59.62 175 LEU B O 1
ATOM 3142 N N . ASN B 1 176 ? -0.117 -7.125 7.859 1 69.25 176 ASN B N 1
ATOM 3143 C CA . ASN B 1 176 ? 0.941 -8.117 7.695 1 69.25 176 ASN B CA 1
ATOM 3144 C C . ASN B 1 176 ? 1.166 -8.453 6.223 1 69.25 176 ASN B C 1
ATOM 3146 O O . ASN B 1 176 ? 2.299 -8.703 5.805 1 69.25 176 ASN B O 1
ATOM 3150 N N . THR B 1 177 ? 0.124 -8.375 5.512 1 78.94 177 THR B N 1
ATOM 3151 C CA . THR B 1 177 ? 0.261 -8.57 4.074 1 78.94 177 THR B CA 1
ATOM 3152 C C . THR B 1 177 ? 1.04 -7.426 3.439 1 78.94 177 THR B C 1
ATOM 3154 O O . THR B 1 177 ? 1.876 -7.645 2.561 1 78.94 177 THR B O 1
ATOM 3157 N N . TRP B 1 178 ? 0.859 -6.266 3.975 1 73.12 178 TRP B N 1
ATOM 3158 C CA . TRP B 1 178 ? 1.592 -5.098 3.5 1 73.12 178 TRP B CA 1
ATOM 3159 C C . TRP B 1 178 ? 3.084 -5.242 3.775 1 73.12 178 TRP B C 1
ATOM 3161 O O . TRP B 1 178 ? 3.912 -4.98 2.9 1 73.12 178 TRP B O 1
ATOM 3171 N N . LEU B 1 179 ? 3.354 -5.664 4.945 1 74.25 179 LEU B N 1
ATOM 3172 C CA . LEU B 1 179 ? 4.754 -5.855 5.301 1 74.25 179 LEU B CA 1
ATOM 3173 C C . LEU B 1 179 ? 5.406 -6.906 4.406 1 74.25 179 LEU B C 1
ATOM 3175 O O . LEU B 1 179 ? 6.555 -6.746 3.986 1 74.25 179 LEU B O 1
ATOM 3179 N N . LEU B 1 180 ? 4.727 -7.949 4.238 1 88.31 180 LEU B N 1
ATOM 3180 C CA . LEU B 1 180 ? 5.215 -8.977 3.328 1 88.31 180 LEU B CA 1
ATOM 3181 C C . LEU B 1 180 ? 5.453 -8.406 1.937 1 88.31 180 LEU B C 1
ATOM 3183 O O . LEU B 1 180 ? 6.477 -8.688 1.308 1 88.31 180 LEU B O 1
ATOM 3187 N N . MET B 1 181 ? 4.574 -7.555 1.441 1 86.31 181 MET B N 1
ATOM 3188 C CA . MET B 1 181 ? 4.703 -6.922 0.132 1 86.31 181 MET B CA 1
ATOM 3189 C C . MET B 1 181 ? 5.953 -6.051 0.068 1 86.31 181 MET B C 1
ATOM 3191 O O . MET B 1 181 ? 6.699 -6.102 -0.913 1 86.31 181 MET B O 1
ATOM 3195 N N . GLN B 1 182 ? 6.199 -5.344 1.072 1 78.25 182 GLN B N 1
ATOM 3196 C CA . GLN B 1 182 ? 7.383 -4.488 1.12 1 78.25 182 GLN B CA 1
ATOM 3197 C C . GLN B 1 182 ? 8.664 -5.316 1.013 1 78.25 182 GLN B C 1
ATOM 3199 O O . GLN B 1 182 ? 9.602 -4.926 0.317 1 78.25 182 GLN B O 1
ATOM 3204 N N . ARG B 1 183 ? 8.641 -6.402 1.697 1 88.12 183 ARG B N 1
ATOM 3205 C CA . ARG B 1 183 ? 9.805 -7.281 1.635 1 88.12 183 ARG B CA 1
ATOM 3206 C C . ARG B 1 183 ? 9.977 -7.863 0.236 1 88.12 183 ARG B C 1
ATOM 3208 O O . ARG B 1 183 ? 11.102 -7.98 -0.258 1 88.12 183 ARG B O 1
ATOM 3215 N N . CYS B 1 184 ? 8.883 -8.188 -0.371 1 92.38 184 CYS B N 1
ATOM 3216 C CA . CYS B 1 184 ? 8.93 -8.719 -1.729 1 92.38 184 CYS B CA 1
ATOM 3217 C C . CYS B 1 184 ? 9.484 -7.684 -2.699 1 92.38 184 CYS B C 1
ATOM 3219 O O . CYS B 1 184 ? 10.102 -8.031 -3.705 1 92.38 184 CYS B O 1
ATOM 3221 N N . TRP B 1 185 ? 9.312 -6.387 -2.354 1 84.06 185 TRP B N 1
ATOM 3222 C CA . TRP B 1 185 ? 9.672 -5.309 -3.27 1 84.06 185 TRP B CA 1
ATOM 3223 C C . TRP B 1 185 ? 11.016 -4.691 -2.885 1 84.06 185 TRP B C 1
ATOM 3225 O O . TRP B 1 185 ? 11.367 -3.615 -3.369 1 84.06 185 TRP B O 1
ATOM 3235 N N . ALA B 1 186 ? 11.703 -5.363 -1.975 1 84.81 186 ALA B N 1
ATOM 3236 C CA . ALA B 1 186 ? 13.023 -4.855 -1.619 1 84.81 186 ALA B CA 1
ATOM 3237 C C . ALA B 1 186 ? 13.836 -4.52 -2.867 1 84.81 186 ALA B C 1
ATOM 3239 O O . ALA B 1 186 ? 13.805 -5.258 -3.854 1 84.81 186 ALA B O 1
ATOM 3240 N N . HIS B 1 187 ? 14.539 -3.453 -2.793 1 76.31 187 HIS B N 1
ATOM 3241 C CA . HIS B 1 187 ? 15.312 -2.992 -3.939 1 76.31 187 HIS B CA 1
ATOM 3242 C C . HIS B 1 187 ? 16.391 -4.008 -4.328 1 76.31 187 HIS B C 1
ATOM 3244 O O . HIS B 1 187 ? 16.562 -4.301 -5.508 1 76.31 187 HIS B O 1
ATOM 3250 N N . GLU B 1 188 ? 17.078 -4.441 -3.254 1 84.94 188 GLU B N 1
ATOM 3251 C CA . GLU B 1 188 ? 18.094 -5.469 -3.477 1 84.94 188 GLU B CA 1
ATOM 3252 C C . GLU B 1 188 ? 17.469 -6.859 -3.527 1 84.94 188 GLU B C 1
ATOM 3254 O O . GLU B 1 188 ? 16.828 -7.289 -2.572 1 84.94 188 GLU B O 1
ATOM 3259 N N . PRO B 1 189 ? 17.734 -7.633 -4.547 1 92.44 189 PRO B N 1
ATOM 3260 C CA . PRO B 1 189 ? 17.109 -8.953 -4.688 1 92.44 189 PRO B CA 1
ATOM 3261 C C . PRO B 1 189 ? 17.438 -9.891 -3.521 1 92.44 189 PRO B C 1
ATOM 3263 O O . PRO B 1 189 ? 16.594 -10.688 -3.117 1 92.44 189 PRO B O 1
ATOM 3266 N N . ALA B 1 190 ? 18.625 -9.703 -3.016 1 93.62 190 ALA B N 1
ATOM 3267 C CA . ALA B 1 190 ? 19.062 -10.594 -1.945 1 93.62 190 ALA B CA 1
ATOM 3268 C C . ALA B 1 190 ? 18.25 -10.367 -0.675 1 93.62 190 ALA B C 1
ATOM 3270 O O . ALA B 1 190 ? 18.25 -11.219 0.223 1 93.62 190 ALA B O 1
ATOM 3271 N N . GLU B 1 191 ? 17.594 -9.258 -0.569 1 91.62 191 GLU B N 1
ATOM 3272 C CA . GLU B 1 191 ? 16.812 -8.922 0.616 1 91.62 191 GLU B CA 1
ATOM 3273 C C . GLU B 1 191 ? 15.375 -9.422 0.491 1 91.62 191 GLU B C 1
ATOM 3275 O O . GLU B 1 191 ? 14.609 -9.359 1.453 1 91.62 191 GLU B O 1
ATOM 3280 N N . ARG B 1 192 ? 15.07 -9.953 -0.609 1 95.44 192 ARG B N 1
ATOM 3281 C CA . ARG B 1 192 ? 13.727 -10.469 -0.807 1 95.44 192 ARG B CA 1
ATOM 3282 C C . ARG B 1 192 ? 13.594 -11.891 -0.259 1 95.44 192 ARG B C 1
ATOM 3284 O O . ARG B 1 192 ? 14.547 -12.664 -0.308 1 95.44 192 ARG B O 1
ATOM 3291 N N . PRO B 1 193 ? 12.43 -12.211 0.271 1 96.94 193 PRO B N 1
ATOM 3292 C CA . PRO B 1 193 ? 12.242 -13.562 0.803 1 96.94 193 PRO B CA 1
ATOM 3293 C C . PRO B 1 193 ? 12.148 -14.617 -0.295 1 96.94 193 PRO B C 1
ATOM 3295 O O . PRO B 1 193 ? 11.93 -14.281 -1.462 1 96.94 193 PRO B O 1
ATOM 3298 N N . SER B 1 194 ? 12.375 -15.859 0.106 1 97.69 194 SER B N 1
ATOM 3299 C CA . SER B 1 194 ? 12.039 -16.984 -0.758 1 97.69 194 SER B CA 1
ATOM 3300 C C . SER B 1 194 ? 10.547 -17.297 -0.726 1 97.69 194 SER B C 1
ATOM 3302 O O . SER B 1 194 ? 9.836 -16.844 0.175 1 97.69 194 SER B O 1
ATOM 3304 N N . PHE B 1 195 ? 10.117 -18.078 -1.686 1 98.12 195 PHE B N 1
ATOM 3305 C CA . PHE B 1 195 ? 8.711 -18.453 -1.669 1 98.12 195 PHE B CA 1
ATOM 3306 C C . PHE B 1 195 ? 8.414 -19.375 -0.496 1 98.12 195 PHE B C 1
ATOM 3308 O O . PHE B 1 195 ? 7.273 -19.453 -0.031 1 98.12 195 PHE B O 1
ATOM 3315 N N . ASN B 1 196 ? 9.422 -20.062 -0.042 1 98.06 196 ASN B N 1
ATOM 3316 C CA . ASN B 1 196 ? 9.234 -20.828 1.189 1 98.06 196 ASN B CA 1
ATOM 3317 C C . ASN B 1 196 ? 8.844 -19.922 2.354 1 98.06 196 ASN B C 1
ATOM 3319 O O . ASN B 1 196 ? 7.891 -20.203 3.076 1 98.06 196 ASN B O 1
ATOM 3323 N N . ALA B 1 197 ? 9.594 -18.859 2.525 1 97.5 197 ALA B N 1
ATOM 3324 C CA . ALA B 1 197 ? 9.32 -17.891 3.582 1 97.5 197 ALA B CA 1
ATOM 3325 C C . ALA B 1 197 ? 7.98 -17.203 3.359 1 97.5 197 ALA B C 1
ATOM 3327 O O . ALA B 1 197 ? 7.23 -16.969 4.309 1 97.5 197 ALA B O 1
ATOM 3328 N N . VAL B 1 198 ? 7.707 -16.875 2.186 1 97.69 198 VAL B N 1
ATOM 3329 C CA . VAL B 1 198 ? 6.449 -16.219 1.827 1 97.69 198 VAL B CA 1
ATOM 3330 C C . VAL B 1 198 ? 5.277 -17.125 2.203 1 97.69 198 VAL B C 1
ATOM 3332 O O . VAL B 1 198 ? 4.336 -16.672 2.871 1 97.69 198 VAL B O 1
ATOM 3335 N N . ALA B 1 199 ? 5.32 -18.438 1.754 1 98 199 ALA B N 1
ATOM 3336 C CA . ALA B 1 199 ? 4.25 -19.375 2.041 1 98 199 ALA B CA 1
ATOM 3337 C C . ALA B 1 199 ? 4.059 -19.562 3.545 1 98 199 ALA B C 1
ATOM 3339 O O . ALA B 1 199 ? 2.928 -19.609 4.031 1 98 199 ALA B O 1
ATOM 3340 N N . ALA B 1 200 ? 5.121 -19.625 4.223 1 97.06 200 ALA B N 1
ATOM 3341 C CA . ALA B 1 200 ? 5.055 -19.781 5.676 1 97.06 200 ALA B CA 1
ATOM 3342 C C . ALA B 1 200 ? 4.348 -18.594 6.32 1 97.06 200 ALA B C 1
ATOM 3344 O O . ALA B 1 200 ? 3.506 -18.766 7.203 1 97.06 200 ALA B O 1
ATOM 3345 N N . GLN B 1 201 ? 4.703 -17.453 5.887 1 94.75 201 GLN B N 1
ATOM 3346 C CA . GLN B 1 201 ? 4.105 -16.25 6.457 1 94.75 201 GLN B CA 1
ATOM 3347 C C . GLN B 1 201 ? 2.617 -16.172 6.125 1 94.75 201 GLN B C 1
ATOM 3349 O O . GLN B 1 201 ? 1.808 -15.781 6.969 1 94.75 201 GLN B O 1
ATOM 3354 N N . LEU B 1 202 ? 2.262 -16.484 4.961 1 95.31 202 LEU B N 1
ATOM 3355 C CA . LEU B 1 202 ? 0.857 -16.469 4.562 1 95.31 202 LEU B CA 1
ATOM 3356 C C . LEU B 1 202 ? 0.055 -17.5 5.352 1 95.31 202 LEU B C 1
ATOM 3358 O O . LEU B 1 202 ? -1.082 -17.234 5.75 1 95.31 202 LEU B O 1
ATOM 3362 N N . ARG B 1 203 ? 0.645 -18.672 5.566 1 95.44 203 ARG B N 1
ATOM 3363 C CA . ARG B 1 203 ? -0.004 -19.688 6.391 1 95.44 203 ARG B CA 1
ATOM 3364 C C . ARG B 1 203 ? -0.271 -19.156 7.797 1 95.44 203 ARG B C 1
ATOM 3366 O O . ARG B 1 203 ? -1.349 -19.375 8.352 1 95.44 203 ARG B O 1
ATOM 3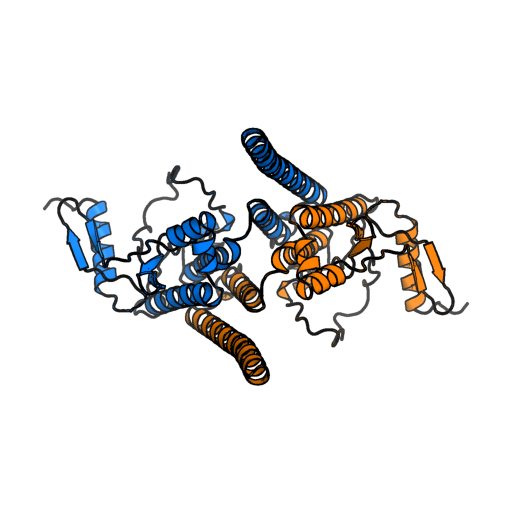373 N N . ASP B 1 204 ? 0.714 -18.5 8.297 1 91.31 204 ASP B N 1
ATOM 3374 C CA . ASP B 1 204 ? 0.577 -17.938 9.633 1 91.31 204 ASP B CA 1
ATOM 3375 C C . ASP B 1 204 ? -0.554 -16.906 9.68 1 91.31 204 ASP B C 1
ATOM 3377 O O . ASP B 1 204 ? -1.34 -16.891 10.633 1 91.31 204 ASP B O 1
ATOM 3381 N N . LEU B 1 205 ? -0.611 -16.109 8.727 1 85.88 205 LEU B N 1
ATOM 3382 C CA . LEU B 1 205 ? -1.657 -15.102 8.664 1 85.88 205 LEU B CA 1
ATOM 3383 C C . LEU B 1 205 ? -3.037 -15.75 8.586 1 85.88 205 LEU B C 1
ATOM 3385 O O . LEU B 1 205 ? -3.982 -15.289 9.227 1 85.88 205 LEU B O 1
ATOM 3389 N N . LEU B 1 206 ? -3.148 -16.781 7.77 1 89.25 206 LEU B N 1
ATOM 3390 C CA . LEU B 1 206 ? -4.414 -17.484 7.621 1 89.25 206 LEU B CA 1
ATOM 3391 C C . LEU B 1 206 ? -4.84 -18.125 8.938 1 89.25 206 LEU B C 1
ATOM 3393 O O . LEU B 1 206 ? -6.02 -18.078 9.305 1 89.25 206 LEU B O 1
ATOM 3397 N N . ARG B 1 207 ? -3.885 -18.656 9.594 1 87.94 207 ARG B N 1
ATOM 3398 C CA . ARG B 1 207 ? -4.168 -19.266 10.891 1 87.94 207 ARG B CA 1
ATOM 3399 C C . ARG B 1 207 ? -4.695 -18.219 11.875 1 87.94 207 ARG B C 1
ATOM 3401 O O . ARG B 1 207 ? -5.641 -18.5 12.617 1 87.94 207 ARG B O 1
ATOM 3408 N N . ARG B 1 208 ? -4.125 -17.094 11.875 1 79.88 208 ARG B N 1
ATOM 3409 C CA . ARG B 1 208 ? -4.535 -16.031 12.781 1 79.88 208 ARG B CA 1
ATOM 3410 C C . ARG B 1 208 ? -5.949 -15.555 12.461 1 79.88 208 ARG B C 1
ATOM 3412 O O . ARG B 1 208 ? -6.715 -15.211 13.367 1 79.88 208 ARG B O 1
ATOM 3419 N N . LEU B 1 209 ? -6.199 -15.469 11.234 1 76.06 209 LEU B N 1
ATOM 3420 C CA . LEU B 1 209 ? -7.539 -15.078 10.82 1 76.06 209 LEU B CA 1
ATOM 3421 C C . LEU B 1 209 ? -8.57 -16.094 11.281 1 76.06 209 LEU B C 1
ATOM 3423 O O . LEU B 1 209 ? -9.68 -15.727 11.688 1 76.06 209 LEU B O 1
ATOM 3427 N N . GLU B 1 210 ? -8.203 -17.312 11.086 1 77.5 210 GLU B N 1
ATOM 3428 C CA . GLU B 1 210 ? -9.102 -18.391 11.508 1 77.5 210 GLU B CA 1
ATOM 3429 C C . GLU B 1 210 ? -9.312 -18.359 13.016 1 77.5 210 GLU B C 1
ATOM 3431 O O . GLU B 1 210 ? -10.43 -18.578 13.5 1 77.5 210 GLU B O 1
ATOM 3436 N N . ASP B 1 211 ? -8.312 -18.078 13.695 1 72.69 211 ASP B N 1
ATOM 3437 C CA . ASP B 1 211 ? -8.391 -17.984 15.148 1 72.69 211 ASP B CA 1
ATOM 3438 C C . ASP B 1 211 ? -9.242 -16.797 15.578 1 72.69 211 ASP B C 1
ATOM 3440 O O . ASP B 1 211 ? -10 -16.891 16.547 1 72.69 211 ASP B O 1
ATOM 3444 N N . ALA B 1 212 ? -9.062 -15.734 14.828 1 61.81 212 ALA B N 1
ATOM 3445 C CA . ALA B 1 212 ? -9.852 -14.547 15.141 1 61.81 212 ALA B CA 1
ATOM 3446 C C . ALA B 1 212 ? -11.328 -14.758 14.812 1 61.81 212 ALA B C 1
ATOM 3448 O O . ALA B 1 212 ? -12.203 -14.273 15.531 1 61.81 212 ALA B O 1
ATOM 3449 N N . GLY B 1 213 ? -11.602 -15.273 13.625 1 56.94 213 GLY B N 1
ATOM 3450 C CA . GLY B 1 213 ? -12.977 -15.594 13.273 1 56.94 213 GLY B CA 1
ATOM 3451 C C . GLY B 1 213 ? -13.625 -16.562 14.242 1 56.94 213 GLY B C 1
ATOM 3452 O O 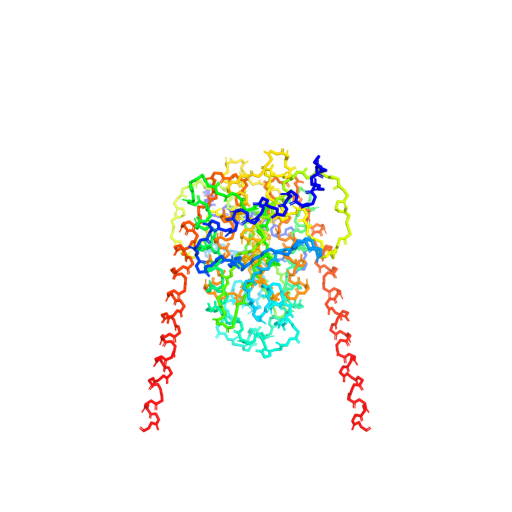. GLY B 1 213 ? -14.812 -16.453 14.547 1 56.94 213 GLY B O 1
ATOM 3453 N N . CYS B 1 214 ? -12.789 -17.562 14.531 1 47.12 214 CYS B N 1
ATOM 3454 C CA . CYS B 1 214 ? -13.289 -18.5 15.531 1 47.12 214 CYS B CA 1
ATOM 3455 C C . CYS B 1 214 ? -13.594 -17.781 16.844 1 47.12 214 CYS B C 1
ATOM 3457 O O . CYS B 1 214 ? -14.578 -18.094 17.5 1 47.12 214 CYS B O 1
ATOM 3459 N N . ALA B 1 215 ? -12.789 -16.922 17.125 1 42.94 215 ALA B N 1
ATOM 3460 C CA . ALA B 1 215 ? -13.047 -16.172 18.359 1 42.94 215 ALA B CA 1
ATOM 3461 C C . ALA B 1 215 ? -14.312 -15.336 18.219 1 42.94 215 ALA B C 1
ATOM 3463 O O . ALA B 1 215 ? -15.094 -15.219 19.172 1 42.94 215 ALA B O 1
ATOM 3464 N N . LEU B 1 216 ? -14.422 -14.789 17.078 1 43.06 216 LEU B N 1
ATOM 3465 C CA . LEU B 1 216 ? -15.641 -14.016 16.859 1 43.06 216 LEU B CA 1
ATOM 3466 C C . LEU B 1 216 ? -16.859 -14.93 16.766 1 43.06 216 LEU B C 1
ATOM 3468 O O . LEU B 1 216 ? -17.938 -14.586 17.234 1 43.06 216 LEU B O 1
ATOM 3472 N N . GLY B 1 217 ? -16.812 -15.969 15.938 1 39.31 217 GLY B N 1
ATOM 3473 C CA . GLY B 1 217 ? -17.875 -16.953 15.945 1 39.31 217 GLY B CA 1
ATOM 3474 C C . GLY B 1 217 ? -18.156 -17.531 17.312 1 39.31 217 GLY B C 1
ATOM 3475 O O . GLY B 1 217 ? -19.312 -17.781 17.672 1 39.31 217 GLY B O 1
ATOM 3476 N N . MET B 1 218 ? -17.234 -17.922 18 1 33.97 218 MET B N 1
ATOM 3477 C CA . MET B 1 218 ? -17.484 -18.391 19.359 1 33.97 218 MET B CA 1
ATOM 3478 C C . MET B 1 218 ? -18.094 -17.297 20.219 1 33.97 218 MET B C 1
ATOM 3480 O O . MET B 1 218 ? -18.938 -17.562 21.062 1 33.97 218 MET B O 1
ATOM 3484 N N . ARG B 1 219 ? -17.594 -16.219 20.062 1 36.47 219 ARG B N 1
ATOM 3485 C CA . ARG B 1 219 ? -18.297 -15.188 20.812 1 36.47 219 ARG B CA 1
ATOM 3486 C C . ARG B 1 219 ? -19.734 -15.023 20.344 1 36.47 219 ARG B C 1
ATOM 3488 O O . ARG B 1 219 ? -20.625 -14.727 21.141 1 36.47 219 ARG B O 1
ATOM 3495 N N . ALA B 1 220 ? -19.984 -15.219 19.078 1 37.78 220 ALA B N 1
ATOM 3496 C CA . ALA B 1 220 ? -21.359 -15.195 18.609 1 37.78 220 ALA B CA 1
ATOM 3497 C C . ALA B 1 220 ? -22.109 -16.453 19.062 1 37.78 220 ALA B C 1
ATOM 3499 O O . ALA B 1 220 ? -23.281 -16.391 19.422 1 37.78 220 ALA B O 1
ATOM 3500 N N . GLY B 1 221 ? -21.453 -17.484 19.016 1 35.28 221 GLY B N 1
ATOM 3501 C CA . GLY B 1 221 ? -22.125 -18.656 19.562 1 35.28 221 GLY B CA 1
ATOM 3502 C C . GLY B 1 221 ? -22.375 -18.547 21.047 1 35.28 221 GLY B C 1
ATOM 3503 O O . GLY B 1 221 ? -23.391 -19.062 21.547 1 35.28 221 GLY B O 1
ATOM 3504 N N . SER B 1 222 ? -21.516 -18 21.75 1 35.41 222 SER B N 1
ATOM 3505 C CA . SER B 1 222 ? -21.844 -17.891 23.172 1 35.41 222 SER B CA 1
ATOM 3506 C C . SER B 1 222 ? -22.984 -16.922 23.406 1 35.41 222 SER B C 1
ATOM 3508 O O . SER B 1 222 ? -23.781 -17.094 24.328 1 35.41 222 SER B O 1
ATOM 3510 N N . GLN B 1 223 ? -23.078 -15.953 22.641 1 31.97 223 GLN B N 1
ATOM 3511 C CA . GLN B 1 223 ? -24.234 -15.125 22.922 1 31.97 223 GLN B CA 1
ATOM 3512 C C . GLN B 1 223 ? -25.516 -15.766 22.391 1 31.97 223 GLN B C 1
ATOM 3514 O O . GLN B 1 223 ? -26.625 -15.422 22.828 1 31.97 223 GLN B O 1
ATOM 3519 N N . ALA B 1 224 ? -25.516 -16.688 21.484 1 33.59 224 ALA B N 1
ATOM 3520 C CA . ALA B 1 224 ? -26.766 -17.359 21.109 1 33.59 224 ALA B CA 1
ATOM 3521 C C . ALA B 1 224 ? -27.203 -18.344 22.188 1 33.59 224 ALA B C 1
ATOM 3523 O O . ALA B 1 224 ? -28.391 -18.641 22.328 1 33.59 224 ALA B O 1
ATOM 3524 N N . VAL B 1 225 ? -26.266 -18.844 22.953 1 28.55 225 VAL B N 1
ATOM 3525 C CA . VAL B 1 225 ? -26.781 -19.734 24 1 28.55 225 VAL B CA 1
ATOM 3526 C C . VAL B 1 225 ? -27.453 -18.906 25.094 1 28.55 225 VAL B C 1
ATOM 3528 O O . VAL B 1 225 ? -28.312 -19.422 25.828 1 28.55 225 VAL B O 1
ATOM 3531 N N . ARG B 1 226 ? -27.125 -17.688 25.297 1 31.06 226 ARG B N 1
ATOM 3532 C CA . ARG B 1 226 ? -27.859 -17.078 26.391 1 31.06 226 ARG B CA 1
ATOM 3533 C C . ARG B 1 226 ? -29.266 -16.703 25.969 1 31.06 226 ARG B C 1
ATOM 3535 O O . ARG B 1 226 ? -30.094 -16.344 26.797 1 31.06 226 ARG B O 1
ATOM 3542 N N . LEU B 1 227 ? -29.438 -16.469 24.656 1 25.38 227 LEU B N 1
ATOM 3543 C CA . LEU B 1 227 ? -30.844 -16.141 24.484 1 25.38 227 LEU B CA 1
ATOM 3544 C C . LEU B 1 227 ? -31.672 -17.422 24.297 1 25.38 227 LEU B C 1
ATOM 3546 O O . LEU B 1 227 ? -32.906 -17.359 24.188 1 25.38 227 LEU B O 1
ATOM 3550 N N . ALA B 1 228 ? -31.062 -18.625 24.5 1 22.55 228 ALA B N 1
ATOM 3551 C CA . ALA B 1 228 ? -32.031 -19.703 24.594 1 22.55 228 ALA B CA 1
ATOM 3552 C C . ALA B 1 228 ? -32.438 -19.953 26.047 1 22.55 228 ALA B C 1
ATOM 3554 O O . ALA B 1 228 ? -31.609 -19.891 26.953 1 22.55 228 ALA B O 1
#

Organism: NCBI:txid2649997

Nearest PDB structures (foldseek):
  3p86-assembly2_B  TM=6.471E-01  e=5.277E-13  Arabidopsis thaliana
  7uy0-assembly2_B  TM=6.812E-01  e=3.071E-11  Homo sapiens
  3qri-assembly3_B-2  TM=6.531E-01  e=2.033E-11  Homo sapiens
  6sm8-assembly2_B  TM=6.370E-01  e=6.965E-10  Homo sapiens
  8jot-assembly1_A  TM=6.017E-01  e=3.239E-10  Homo sapiens

Foldseek 3Di:
DPDPDPVLVQLVVQVVVQCVDDDQQAWHFPDFDVVVTDTDTDDAPQAFLVSLLVVLLVDVVSVVVLDPVLLVQQLVSNVVQLVRQCPDVVRQAQQDDDRNQWGAHPVRRIHGHCSDPVPDDDVDPPDDDDPPPPPPVQFDPCVVVVVDDDSVRVVSNSVVRSCCSVCSNPPPLRVLVVVLVCQCVDPDPVSHDDVVVVVVSNVVSVVVVVVVVVVVVVVVVVVVVVVD/DPDPDPVLVLLVVQVVVQCVDDDPQAWHFPDFDVVVTDTDTDDAPQAFLVSLLVVLLVDVVSVVVLDPVLLVQQLVSNVVQLVSQCPDVVRQAQQDDDRNQWGAHPVRRIHGHCSDPVPDDDVDPPDDDDPPPPPPVQFDPCVVVVVDDDSVRVVSNSVVRSCCSVCSVPPPLRVLVVVLVCQCVDPDPVSHDDVVVVVVSNVVSVVVVVVVVVVVVVVVVVVVVVVD

Sequence (456 aa):
MSLPSPLVQRLREEADIMFSLRHPNCVQLMGTVTSPPCLVTEYCSRGSLTDCLKAAKRDPGKAAAMTWHLRLSLALDAAKGMLYLHTRSPPILHRDLKSPNLLVDRNWDCKVVDFGLSTWLGFEGREDSSAEATNPRWLPPEVIKGEGAILASDVYAFGVVLWELVSWEIPYAGLNTWLLMQRCWAHEPAERPSFNAVAAQLRDLLRRLEDAGCALGMRAGSQAVRLAMSLPSPLVQRLREEADIMFSLRHPNCVQLMGTVTSPPCLVTEYCSRGSLTDCLKAAKRDPGKAAAMTWHLRLSLALDAAKGMLYLHTRSPPILHRDLKSPNLLVDRNWDCKVVDFGLSTWLGFEGREDSSAEATNPRWLPPEVIKGEGAILASDVYAFGVVLWELVSWEIPYAGLNTWLLMQRCWAHEPAERPSFNAVAAQLRDLLRRLEDAGCALGMRAGSQAVRLA

InterPro domains:
  IPR000719 Protein kinase domain [PS50011] (1-228)
  IPR000719 Protein kinase domain [SM00220] (2-206)
  IPR001245 Serine-threonine/tyrosine-protein kinase, catalytic domain [PF07714] (9-176)
  IPR001245 Serine-threonine/tyrosine-protein kinase, catalytic domain [PR00109] (41-54)
  IPR001245 Serine-threonine/tyrosine-protein kinase, catalytic domain [PR00109] (86-104)
  IPR001245 Serine-threonine/tyrosine-protein kinase, catalytic domain [PR00109] (134-144)
  IPR001245 Serine-threonine/tyrosine-protein kinase, catalytic domain [PR00109] (153-175)
  IPR008271 Serine/threonine-protein kinase, active site [PS00108] (92-104)
  IPR011009 Protein kinase-like domain superfamily [SSF56112] (7-202)
  IPR050167 Serine/threonine-protein kinase [PTHR23257] (11-204)

Secondary structure (DSSP, 8-state):
-----HHHHHHHHHHHHHHH---TTBPPEEEEEETTEEEEE---TT-BHHHHHHHHHH-HHHHHH--HHHHHHHHHHHHHHHHHHHTSSS----S---GGGEEE-TT--EEE-----TTSS-S-----S------GGGS-HHHHTTS---HHHHHHHHHHHHHHHHHTT--HHHHHHHHHHHHHT-SSGGGSPPHHHHHHHHHHHHHHHHHHHHHHHHHHHHHHHHT-/-----HHHHHHHHHHHHHHH---TTBPPEEEEEETTEEEEE---TT-BHHHHHHHHHH-HHHHHH--HHHHHHHHHHHHHHHHHHHTSSSPPP-S---GGGEEE-TT--EEE-----TTSS-S-----S------GGGS-HHHHTTS---HHHHHHHHHHHHHHHHHTT--HHHHHHHHHHHHHT-SSGGGSPPHHHHHHHHHHHHHHHHHHHHHHHHHHHHHHHHH-

Solvent-accessible surface area (backbone atoms only — not comparable to full-atom values): 25050 Å² total; per-residue (Å²): 128,81,73,69,52,72,64,54,50,44,51,49,54,43,45,55,54,37,67,70,56,85,51,92,18,37,56,45,62,73,48,74,40,78,84,72,71,44,79,40,56,66,84,38,79,52,36,25,45,45,51,45,53,53,45,22,69,74,30,68,72,50,34,65,66,58,36,71,66,50,44,48,48,32,51,32,29,40,28,48,28,48,29,54,35,53,66,35,91,72,56,46,66,49,86,59,62,42,41,75,32,23,34,21,28,86,84,61,49,23,18,38,44,69,65,48,68,68,70,71,76,67,93,61,76,90,74,69,73,82,67,73,69,74,50,75,81,67,50,41,58,48,46,76,72,65,72,50,83,53,68,47,40,42,34,22,25,44,24,53,41,51,44,49,63,71,41,64,79,47,49,72,66,44,48,56,49,49,52,53,29,52,36,22,56,37,77,52,55,86,66,28,60,51,42,66,56,49,30,51,51,41,50,51,48,50,51,50,49,50,52,49,48,47,48,50,49,48,51,50,51,55,54,55,55,67,76,99,127,80,73,70,52,72,63,54,51,42,50,48,52,41,47,54,54,37,66,70,57,86,50,90,19,38,55,44,62,72,47,74,42,79,85,72,71,44,80,40,56,65,86,37,78,51,36,25,43,44,51,46,52,52,46,23,68,75,30,68,70,50,34,65,66,60,36,71,65,51,44,48,49,32,51,33,27,40,28,48,27,49,29,54,35,54,67,35,91,73,58,47,68,48,85,58,60,42,41,75,34,23,33,21,27,87,85,61,49,24,18,38,44,69,65,47,65,71,68,72,80,66,94,59,73,89,75,69,71,81,70,73,70,74,49,76,82,66,51,41,59,48,47,75,72,64,71,50,82,53,67,49,40,42,34,23,26,45,23,52,40,50,45,48,64,71,42,64,79,48,48,72,66,44,48,56,49,48,53,52,29,52,35,22,56,37,76,52,56,86,66,28,61,51,41,64,56,50,31,51,52,42,49,52,48,50,51,50,49,51,52,49,48,47,48,50,48,47,52,48,50,55,54,54,55,67,76,99

Radius of gyration: 26.24 Å; Cα contacts (8 Å, |Δi|>4): 577; chains: 2; bounding box: 65×66×78 Å

pLDDT: mean 78.24, std 21.8, range [22.16, 98.69]